Protein AF-A0A9K3KX33-F1 (afdb_monomer)

Mean predicted aligned error: 13.93 Å

Solvent-accessible surface area (backbone atoms only — not comparable to full-atom values): 31269 Å² total; per-residue (Å²): 144,81,89,84,82,88,80,86,83,85,86,80,90,82,83,87,84,82,88,81,89,86,85,90,79,86,82,89,81,90,85,90,79,88,84,82,86,78,89,80,89,84,88,87,85,84,89,89,86,87,82,84,89,74,90,75,80,88,80,83,85,80,84,89,76,90,80,84,94,74,97,72,94,72,83,84,75,78,76,71,75,82,78,74,77,57,82,72,41,37,15,47,62,50,50,60,52,28,39,65,70,48,98,43,61,66,53,24,54,49,44,45,48,39,47,39,49,50,33,19,55,59,28,73,81,36,89,88,47,92,58,36,45,36,41,35,35,63,25,70,88,66,57,65,16,7,42,31,39,39,26,36,29,70,69,72,76,58,58,64,55,66,56,32,79,72,47,46,86,38,70,80,45,67,54,54,75,63,44,62,32,42,50,64,59,28,22,42,48,47,39,13,59,38,28,43,34,41,35,37,37,81,76,44,32,47,33,44,32,44,47,40,60,88,58,34,33,76,45,28,70,51,55,58,47,51,75,48,70,63,95,60,67,57,71,60,52,51,48,41,38,25,70,66,76,34,37,85,57,52,23,50,52,26,14,60,64,29,79,72,34,44,66,54,15,49,53,38,52,49,53,57,53,46,40,50,57,70,39,97,38,40,89,46,47,17,35,44,35,42,38,33,43,40,53,55,94,62,66,81,71,67,83,74,73,84,82,84,69,94,66,99,66,92,69,84,76,75,73,79,52,35,40,57,52,34,49,52,52,49,51,52,46,56,70,38,45,30,76,42,31,57,52,43,76,71,45,48,42,25,46,70,88,40,75,62,65,47,57,46,61,77,75,45,41,43,83,71,44,75,51,74,45,73,41,68,84,85,60,59,69,69,70,66,51,69,67,50,63,76,68,66,48,68,85,69,59,94,63,66,83,43,57,36,38,38,39,38,24,32,29,65,76,38,60,70,89,53,99,64,75,66,54,69,68,68,66,49,56,47,51,69,73,70,49,82,65,62,97,74,68,63,71,28,42,34,34,41,37,36,22,34,20,57,50,21,36,56,48,47,76,40,78,53,53,39,74,81,72,72,41,79,88,85,58,82,84,82,38,58,14,32,36,36,38,39,39,24,45,72,28,78,67,80,75,41,97,83,50,70,59,69,67,69,70,81,40,49,80,80,79,64,94,76,78,87,129

Organism: NCBI:txid303405

Structure (mmCIF, N/CA/C/O backbone):
data_AF-A0A9K3KX33-F1
#
_entry.id   AF-A0A9K3KX33-F1
#
loop_
_atom_site.group_PDB
_atom_site.id
_atom_site.type_symbol
_atom_site.label_atom_id
_atom_site.label_alt_id
_atom_site.label_comp_id
_atom_site.label_asym_id
_atom_site.label_entity_id
_atom_site.label_seq_id
_atom_site.pdbx_PDB_ins_code
_atom_site.Cartn_x
_atom_site.Cartn_y
_atom_site.Cartn_z
_atom_site.occupancy
_atom_site.B_iso_or_equiv
_atom_site.auth_seq_id
_atom_site.auth_comp_id
_atom_site.auth_asym_id
_atom_site.auth_atom_id
_atom_site.pdbx_PDB_model_num
ATOM 1 N N . MET A 1 1 ? 22.206 -37.497 -26.495 1.00 44.38 1 MET A N 1
ATOM 2 C CA . MET A 1 1 ? 23.354 -38.283 -25.994 1.00 44.38 1 MET A CA 1
ATOM 3 C C . MET A 1 1 ? 24.640 -37.522 -26.288 1.00 44.38 1 MET A C 1
ATOM 5 O O . MET A 1 1 ? 25.120 -37.584 -27.406 1.00 44.38 1 MET A O 1
ATOM 9 N N . SER A 1 2 ? 25.177 -36.814 -25.298 1.00 30.38 2 SER A N 1
ATOM 10 C CA . SER A 1 2 ? 26.601 -36.464 -25.185 1.00 30.38 2 SER A CA 1
ATOM 11 C C . SER A 1 2 ? 26.818 -35.962 -23.759 1.00 30.38 2 SER A C 1
ATOM 13 O O . SER A 1 2 ? 26.276 -34.933 -23.363 1.00 30.38 2 SER A O 1
ATOM 15 N N . ARG A 1 3 ? 27.511 -36.779 -22.964 1.00 29.86 3 ARG A N 1
ATOM 16 C CA . ARG A 1 3 ? 27.862 -36.528 -21.564 1.00 29.86 3 ARG A CA 1
ATOM 17 C C . ARG A 1 3 ? 28.870 -35.382 -21.497 1.00 29.86 3 ARG A C 1
ATOM 19 O O . ARG A 1 3 ? 29.896 -35.462 -22.164 1.00 29.86 3 ARG A O 1
ATOM 26 N N . VAL A 1 4 ? 28.606 -34.385 -20.658 1.00 32.53 4 VAL A N 1
ATOM 27 C CA . VAL A 1 4 ? 29.629 -33.453 -20.171 1.00 32.53 4 VAL A CA 1
ATOM 28 C C . VAL A 1 4 ? 29.929 -33.838 -18.727 1.00 32.53 4 VAL A C 1
ATOM 30 O O . VAL A 1 4 ? 29.030 -34.024 -17.911 1.00 32.53 4 VAL A O 1
ATOM 33 N N . THR A 1 5 ? 31.207 -34.084 -18.487 1.00 35.94 5 THR A N 1
ATOM 34 C CA . THR A 1 5 ? 31.820 -34.583 -17.260 1.00 35.94 5 THR A CA 1
ATOM 35 C C . THR A 1 5 ? 32.016 -33.466 -16.240 1.00 35.94 5 THR A C 1
ATOM 37 O O . THR A 1 5 ? 32.495 -32.390 -16.587 1.00 35.94 5 THR A O 1
ATOM 40 N N . ASN A 1 6 ? 31.682 -33.764 -14.983 1.00 31.33 6 ASN A N 1
ATOM 41 C CA . ASN A 1 6 ? 31.947 -32.928 -13.815 1.00 31.33 6 ASN A CA 1
ATOM 42 C C . ASN A 1 6 ? 33.456 -32.755 -13.580 1.00 31.33 6 ASN A C 1
ATOM 44 O O . ASN A 1 6 ? 34.211 -33.725 -13.647 1.00 31.33 6 ASN A O 1
ATOM 48 N N . ILE A 1 7 ? 33.856 -31.526 -13.255 1.00 35.81 7 ILE A N 1
ATOM 49 C CA . ILE A 1 7 ? 35.180 -31.151 -12.743 1.00 35.81 7 ILE A CA 1
ATOM 50 C C . ILE A 1 7 ? 35.073 -31.099 -11.207 1.00 35.81 7 ILE A C 1
ATOM 52 O O . ILE A 1 7 ? 34.132 -30.470 -10.716 1.00 35.81 7 ILE A O 1
ATOM 56 N N . PRO A 1 8 ? 35.972 -31.737 -10.435 1.00 35.91 8 PRO A N 1
ATOM 57 C CA . PRO A 1 8 ? 36.019 -31.570 -8.988 1.00 35.91 8 PRO A CA 1
ATOM 58 C C . PRO A 1 8 ? 36.790 -30.291 -8.625 1.00 35.91 8 PRO A C 1
ATOM 60 O O . PRO A 1 8 ? 37.828 -29.996 -9.214 1.00 35.91 8 PRO A O 1
ATOM 63 N N . ILE A 1 9 ? 36.257 -29.531 -7.668 1.00 38.62 9 ILE A N 1
ATOM 64 C CA . ILE A 1 9 ? 36.931 -28.392 -7.036 1.00 38.62 9 ILE A CA 1
ATOM 65 C C . ILE A 1 9 ? 37.623 -28.930 -5.784 1.00 38.62 9 ILE A C 1
ATOM 67 O O . ILE A 1 9 ? 36.945 -29.399 -4.868 1.00 38.62 9 ILE A O 1
ATOM 71 N N . ASP A 1 10 ? 38.952 -28.870 -5.778 1.00 31.67 10 ASP A N 1
ATOM 72 C CA . ASP A 1 10 ? 39.778 -29.114 -4.600 1.00 31.67 10 ASP A CA 1
ATOM 73 C C . ASP A 1 10 ? 39.713 -27.906 -3.657 1.00 31.67 10 ASP A C 1
ATOM 75 O O . ASP A 1 10 ? 39.795 -26.747 -4.072 1.00 31.67 10 ASP A O 1
ATOM 79 N N . VAL A 1 11 ? 39.525 -28.212 -2.376 1.00 35.28 11 VAL A N 1
ATOM 80 C CA . VAL A 1 11 ? 39.551 -27.283 -1.248 1.00 35.28 11 VAL A CA 1
ATOM 81 C C . VAL A 1 11 ? 40.952 -27.364 -0.654 1.00 35.28 11 VAL A C 1
ATOM 83 O O . VAL A 1 11 ? 41.318 -28.409 -0.121 1.00 35.28 11 VAL A O 1
ATOM 86 N N . GLU A 1 12 ? 41.721 -26.280 -0.735 1.00 33.81 12 GLU A N 1
ATOM 87 C CA . GLU A 1 12 ? 42.942 -26.117 0.057 1.00 33.81 12 GLU A CA 1
ATOM 88 C C . GLU A 1 12 ? 42.784 -24.951 1.036 1.00 33.81 12 GLU A C 1
ATOM 90 O O . GLU A 1 12 ? 42.523 -23.805 0.660 1.00 33.81 12 GLU A O 1
ATOM 95 N N . ASP A 1 13 ? 42.929 -25.314 2.309 1.00 34.72 13 ASP A N 1
ATOM 96 C CA . ASP A 1 13 ? 43.181 -24.462 3.460 1.00 34.72 13 ASP A CA 1
ATOM 97 C C . ASP A 1 13 ? 44.496 -23.692 3.284 1.00 34.72 13 ASP A C 1
ATOM 99 O O . ASP A 1 13 ? 45.531 -24.291 2.989 1.00 34.72 13 ASP A O 1
ATOM 103 N N . THR A 1 14 ? 44.499 -22.390 3.578 1.00 37.56 14 THR A N 1
ATOM 104 C CA . THR A 1 14 ? 45.741 -21.702 3.959 1.00 37.56 14 THR A CA 1
ATOM 105 C C . THR A 1 14 ? 45.521 -20.718 5.098 1.00 37.56 14 THR A C 1
ATOM 107 O O . THR A 1 14 ? 44.610 -19.890 5.088 1.00 37.56 14 THR A O 1
ATOM 110 N N . ASP A 1 15 ? 46.418 -20.877 6.062 1.00 31.75 15 ASP A N 1
ATOM 111 C CA . ASP A 1 15 ? 46.536 -20.278 7.378 1.00 31.75 15 ASP A CA 1
ATOM 112 C C . ASP A 1 15 ? 46.651 -18.749 7.439 1.00 31.75 15 ASP A C 1
ATOM 114 O O . ASP A 1 15 ? 47.229 -18.076 6.583 1.00 31.75 15 ASP A O 1
ATOM 118 N N . MET A 1 16 ? 46.194 -18.227 8.580 1.00 36.41 16 MET A N 1
ATOM 119 C CA . MET A 1 16 ? 46.574 -16.920 9.116 1.00 36.41 16 MET A CA 1
ATOM 120 C C . MET A 1 16 ? 48.038 -16.889 9.579 1.00 36.41 16 MET A C 1
ATOM 122 O O . MET A 1 16 ? 48.537 -17.881 10.113 1.00 36.41 16 MET A O 1
ATOM 126 N N . PRO A 1 17 ? 48.629 -15.685 9.656 1.00 45.03 17 PRO A N 1
ATOM 127 C CA . PRO A 1 17 ? 49.500 -15.369 10.777 1.00 45.03 17 PRO A CA 1
ATOM 128 C C . PRO A 1 17 ? 49.017 -14.150 11.576 1.00 45.03 17 PRO A C 1
ATOM 130 O O . PRO A 1 17 ? 48.541 -13.146 11.047 1.00 45.03 17 PRO A O 1
ATOM 133 N N . LYS A 1 18 ? 49.166 -14.288 12.896 1.00 34.44 18 LYS A N 1
ATOM 134 C CA . LYS A 1 18 ? 49.077 -13.244 13.923 1.00 34.44 18 LYS A CA 1
ATOM 135 C C . LYS A 1 18 ? 50.403 -12.473 14.034 1.00 34.44 18 LYS A C 1
ATOM 137 O O . LYS A 1 18 ? 51.423 -12.957 13.551 1.00 34.44 18 LYS A O 1
ATOM 142 N N . ASN A 1 19 ? 50.339 -11.404 14.843 1.00 31.91 19 ASN A N 1
ATOM 143 C CA . ASN A 1 19 ? 51.419 -10.661 15.519 1.00 31.91 19 ASN A CA 1
ATOM 144 C C . ASN A 1 19 ? 52.117 -9.576 14.664 1.00 31.91 19 ASN A C 1
ATOM 146 O O . ASN A 1 19 ? 52.332 -9.772 13.481 1.00 31.91 19 ASN A O 1
ATOM 150 N N . ASP A 1 20 ? 52.477 -8.382 15.150 1.00 30.66 20 ASP A N 1
ATOM 151 C CA . ASP A 1 20 ? 52.691 -7.893 16.515 1.00 30.66 20 ASP A CA 1
ATOM 152 C C . ASP A 1 20 ? 52.456 -6.371 16.639 1.00 30.66 20 ASP A C 1
ATOM 154 O O . ASP A 1 20 ? 52.636 -5.587 15.709 1.00 30.66 20 ASP A O 1
ATOM 158 N N . THR A 1 21 ? 52.099 -5.994 17.863 1.00 33.09 21 THR A N 1
ATOM 159 C CA . THR A 1 21 ? 52.231 -4.701 18.550 1.00 33.09 21 THR A CA 1
ATOM 160 C C . THR A 1 21 ? 53.565 -3.977 18.313 1.00 33.09 21 THR A C 1
ATOM 162 O O . THR A 1 21 ? 54.605 -4.624 18.338 1.00 33.09 21 THR A O 1
ATOM 165 N N . LEU A 1 22 ? 53.554 -2.635 18.275 1.00 33.03 22 LEU A N 1
ATOM 166 C CA . LEU A 1 22 ? 54.404 -1.770 19.117 1.00 33.03 22 LEU A CA 1
ATOM 167 C C . LEU A 1 22 ? 53.996 -0.289 19.007 1.00 33.03 22 LEU A C 1
ATOM 169 O O . LEU A 1 22 ? 53.419 0.156 18.020 1.00 33.03 22 LEU A O 1
ATOM 173 N N . ALA A 1 23 ? 54.250 0.422 20.098 1.00 34.16 23 ALA A N 1
ATOM 174 C CA . ALA A 1 23 ? 53.710 1.717 20.466 1.00 34.16 23 ALA A CA 1
ATOM 175 C C . ALA A 1 23 ? 54.618 2.907 20.098 1.00 34.16 23 ALA A C 1
ATOM 177 O O . ALA A 1 23 ? 55.792 2.726 19.780 1.00 34.16 23 ALA A O 1
ATOM 178 N N . ASN A 1 24 ? 54.043 4.091 20.339 1.00 31.72 24 ASN A N 1
ATOM 179 C CA . ASN A 1 24 ? 54.649 5.321 20.861 1.00 31.72 24 ASN A CA 1
ATOM 180 C C . ASN A 1 24 ? 54.984 6.499 19.923 1.00 31.72 24 ASN A C 1
ATOM 182 O O . ASN A 1 24 ? 55.584 6.362 18.863 1.00 31.72 24 ASN A O 1
ATOM 186 N N . ASP A 1 25 ? 54.634 7.657 20.497 1.00 31.53 25 ASP A N 1
ATOM 187 C CA . ASP A 1 25 ? 55.200 9.004 20.380 1.00 31.53 25 ASP A CA 1
ATOM 188 C C . ASP A 1 25 ? 54.603 9.997 19.360 1.00 31.53 25 ASP A C 1
ATOM 190 O O . ASP A 1 25 ? 55.061 10.175 18.235 1.00 31.53 25 ASP A O 1
ATOM 194 N N . ASP A 1 26 ? 53.609 10.741 19.867 1.00 33.94 26 ASP A N 1
ATOM 195 C CA . ASP A 1 26 ? 53.492 12.208 19.741 1.00 33.94 26 ASP A CA 1
ATOM 196 C C . ASP A 1 26 ? 54.791 12.890 20.251 1.00 33.94 26 ASP A C 1
ATOM 198 O O . ASP A 1 26 ? 55.423 12.315 21.145 1.00 33.94 26 ASP A O 1
ATOM 202 N N . PRO A 1 27 ? 55.190 14.120 19.824 1.00 45.44 27 PRO A N 1
ATOM 203 C CA . PRO A 1 27 ? 54.304 15.291 19.914 1.00 45.44 27 PRO A CA 1
ATOM 204 C C . PRO A 1 27 ? 54.510 16.462 18.910 1.00 45.44 27 PRO A C 1
ATOM 206 O O . PRO A 1 27 ? 55.593 16.718 18.392 1.00 45.44 27 PRO A O 1
ATOM 209 N N . THR A 1 28 ? 53.469 17.309 18.836 1.00 29.58 28 THR A N 1
ATOM 210 C CA . THR A 1 28 ? 53.463 18.785 18.624 1.00 29.58 28 THR A CA 1
ATOM 211 C C . THR A 1 28 ? 54.011 19.386 17.316 1.00 29.58 28 THR A C 1
ATOM 213 O O . THR A 1 28 ? 55.165 19.185 16.963 1.00 29.58 28 THR A O 1
ATOM 216 N N . THR A 1 29 ? 53.243 20.291 16.676 1.00 30.22 29 THR A N 1
ATOM 217 C CA . THR A 1 29 ? 53.483 21.765 16.641 1.00 30.22 29 THR A CA 1
ATOM 218 C C . THR A 1 29 ? 52.533 22.487 15.650 1.00 30.22 29 THR A C 1
ATOM 220 O O . THR A 1 29 ? 52.545 22.225 14.455 1.00 30.22 29 THR A O 1
ATOM 223 N N . ILE A 1 30 ? 51.715 23.401 16.191 1.00 30.75 30 ILE A N 1
ATOM 224 C CA . ILE A 1 30 ? 51.319 24.756 15.730 1.00 30.75 30 ILE A CA 1
ATOM 225 C C . ILE A 1 30 ? 51.400 25.082 14.217 1.00 30.75 30 ILE A C 1
ATOM 227 O O . ILE A 1 30 ? 52.495 25.190 13.674 1.00 30.75 30 ILE A O 1
ATOM 231 N N . ASN A 1 31 ? 50.270 25.483 13.605 1.00 29.72 31 ASN A N 1
ATOM 232 C CA . ASN A 1 31 ? 50.212 26.778 12.901 1.00 29.72 31 ASN A CA 1
ATOM 233 C C . ASN A 1 31 ? 48.798 27.321 12.632 1.00 29.72 31 ASN A C 1
ATOM 235 O O . ASN A 1 31 ? 47.918 26.641 12.112 1.00 29.72 31 ASN A O 1
ATOM 239 N N . ASN A 1 32 ? 48.648 28.601 12.983 1.00 29.05 32 ASN A N 1
ATOM 240 C CA . ASN A 1 32 ? 47.525 29.490 12.707 1.00 29.05 32 ASN A CA 1
ATOM 241 C C . ASN A 1 32 ? 47.488 29.891 11.225 1.00 29.05 32 ASN A C 1
ATOM 243 O O . ASN A 1 32 ? 48.529 30.176 10.634 1.00 29.05 32 ASN A O 1
ATOM 247 N N . GLY A 1 33 ? 46.287 30.031 10.662 1.00 28.62 33 GLY A N 1
ATOM 248 C CA . GLY A 1 33 ? 46.076 30.581 9.324 1.00 28.62 33 GLY A CA 1
ATOM 249 C C . GLY A 1 33 ? 44.702 31.235 9.200 1.00 28.62 33 GLY A C 1
ATOM 250 O O . GLY A 1 33 ? 43.689 30.552 9.124 1.00 28.62 33 GLY A O 1
ATOM 251 N N . ASN A 1 34 ? 44.701 32.567 9.216 1.00 28.91 34 ASN A N 1
ATOM 252 C CA . ASN A 1 34 ? 43.559 33.479 9.139 1.00 28.91 34 ASN A CA 1
ATOM 253 C C . ASN A 1 34 ? 42.586 33.191 7.976 1.00 28.91 34 ASN A C 1
ATOM 255 O O . ASN A 1 34 ? 43.005 33.119 6.822 1.00 28.91 34 ASN A O 1
ATOM 259 N N . ALA A 1 35 ? 41.280 33.173 8.266 1.00 30.48 35 ALA A N 1
ATOM 260 C CA . ALA A 1 35 ? 40.221 33.267 7.263 1.00 30.48 35 ALA A CA 1
ATOM 261 C C . ALA A 1 35 ? 39.817 34.739 7.066 1.00 30.48 35 ALA A C 1
ATOM 263 O O . ALA A 1 35 ? 39.323 35.399 7.981 1.00 30.48 35 ALA A O 1
ATOM 264 N N . LEU A 1 36 ? 40.064 35.248 5.858 1.00 26.89 36 LEU A N 1
ATOM 265 C CA . LEU A 1 36 ? 39.674 36.579 5.408 1.00 26.89 36 LEU A CA 1
ATOM 266 C C . LEU A 1 36 ? 38.175 36.594 5.075 1.00 26.89 36 LEU A C 1
ATOM 268 O O . LEU A 1 36 ? 37.699 35.826 4.242 1.00 26.89 36 LEU A O 1
ATOM 272 N N . VAL A 1 37 ? 37.448 37.509 5.710 1.00 29.34 37 VAL A N 1
ATOM 273 C CA . VAL A 1 37 ? 36.074 37.890 5.372 1.00 29.34 37 VAL A CA 1
ATOM 274 C C . VAL A 1 37 ? 36.098 38.686 4.068 1.00 29.34 37 VAL A C 1
ATOM 276 O O . VAL A 1 37 ? 36.860 39.640 3.931 1.00 29.34 37 VAL A O 1
ATOM 279 N N . SER A 1 38 ? 35.255 38.330 3.103 1.00 28.19 38 SER A N 1
ATOM 280 C CA . SER A 1 38 ? 34.979 39.175 1.938 1.00 28.19 38 SER A CA 1
ATOM 281 C C . SER A 1 38 ? 33.484 39.160 1.651 1.00 28.19 38 SER A C 1
ATOM 283 O O . SER A 1 38 ? 32.926 38.185 1.159 1.00 28.19 38 SER A O 1
ATOM 285 N N . GLN A 1 39 ? 32.844 40.264 2.032 1.00 26.55 39 GLN A N 1
ATOM 286 C CA . GLN A 1 39 ? 31.496 40.642 1.634 1.00 26.55 39 GLN A CA 1
ATOM 287 C C . GLN A 1 39 ? 31.510 41.022 0.151 1.00 26.55 39 GLN A C 1
ATOM 289 O O . GLN A 1 39 ? 32.409 41.733 -0.300 1.00 26.55 39 GLN A O 1
ATOM 294 N N . THR A 1 40 ? 30.497 40.615 -0.610 1.00 27.77 40 THR A N 1
ATOM 295 C CA . THR A 1 40 ? 30.244 41.208 -1.928 1.00 27.77 40 THR A CA 1
ATOM 296 C C . THR A 1 40 ? 28.753 41.458 -2.091 1.00 27.77 40 THR A C 1
ATOM 298 O O . THR A 1 40 ? 27.923 40.571 -1.913 1.00 27.77 40 THR A O 1
ATOM 301 N N . GLN A 1 41 ? 28.442 42.727 -2.345 1.00 25.89 41 GLN A N 1
ATOM 302 C CA . GLN A 1 41 ? 27.112 43.292 -2.522 1.00 25.89 41 GLN A CA 1
ATOM 303 C C . GLN A 1 41 ? 26.542 42.922 -3.900 1.00 25.89 41 GLN A C 1
ATOM 305 O O . GLN A 1 41 ? 27.252 42.957 -4.903 1.00 25.89 41 GLN A O 1
ATOM 310 N N . LEU A 1 42 ? 25.243 42.623 -3.942 1.00 27.52 42 LEU A N 1
ATOM 311 C CA . LEU A 1 42 ? 24.440 42.465 -5.159 1.00 27.52 42 LEU A CA 1
ATOM 312 C C . LEU A 1 42 ? 23.757 43.795 -5.527 1.00 27.52 42 LEU A C 1
ATOM 314 O O . LEU A 1 42 ? 23.195 44.438 -4.634 1.00 27.52 42 LEU A O 1
ATOM 318 N N . PRO A 1 43 ? 23.712 44.193 -6.813 1.00 30.30 43 PRO A N 1
ATOM 319 C CA . PRO A 1 43 ? 22.866 45.289 -7.264 1.00 30.30 43 PRO A CA 1
ATOM 320 C C . PRO A 1 43 ? 21.461 44.809 -7.673 1.00 30.30 43 PRO A C 1
ATOM 322 O O . PRO A 1 43 ? 21.289 43.774 -8.315 1.00 30.30 43 PRO A O 1
ATOM 325 N N . LYS A 1 44 ? 20.455 45.614 -7.308 1.00 29.36 44 LYS A N 1
ATOM 326 C CA . LYS A 1 44 ? 19.051 45.541 -7.748 1.00 29.36 44 LYS A CA 1
ATOM 327 C C . LYS A 1 44 ? 18.869 46.258 -9.089 1.00 29.36 44 LYS A C 1
ATOM 329 O O . LYS A 1 44 ? 19.346 47.384 -9.205 1.00 29.36 44 LYS A O 1
ATOM 334 N N . VAL A 1 45 ? 18.078 45.694 -10.010 1.00 27.88 45 VAL A N 1
ATOM 335 C CA . VAL A 1 45 ? 17.357 46.434 -11.071 1.00 27.88 45 VAL A CA 1
ATOM 336 C C . VAL A 1 45 ? 15.983 45.786 -11.327 1.00 27.88 45 VAL A C 1
ATOM 338 O O . VAL A 1 45 ? 15.825 44.577 -11.186 1.00 27.88 45 VAL A O 1
ATOM 341 N N . HIS A 1 46 ? 15.019 46.659 -11.629 1.00 28.84 46 HIS A N 1
ATOM 342 C CA . HIS A 1 46 ? 13.555 46.553 -11.659 1.00 28.84 46 HIS A CA 1
ATOM 343 C C . HIS A 1 46 ? 12.906 45.851 -12.876 1.00 28.84 46 HIS A C 1
ATOM 345 O O . HIS A 1 46 ? 13.396 45.959 -13.996 1.00 28.84 46 HIS A O 1
ATOM 351 N N . ASP A 1 47 ? 11.747 45.242 -12.579 1.00 28.88 47 ASP A N 1
ATOM 352 C CA . ASP A 1 47 ? 10.418 45.208 -13.236 1.00 28.88 47 ASP A CA 1
ATOM 353 C C . ASP A 1 47 ? 10.238 45.058 -14.760 1.00 28.88 47 ASP A C 1
ATOM 355 O O . ASP A 1 47 ? 10.581 45.946 -15.537 1.00 28.88 47 ASP A O 1
ATOM 359 N N . ASN A 1 48 ? 9.495 44.014 -15.165 1.00 27.30 48 ASN A N 1
ATOM 360 C CA . ASN A 1 48 ? 8.101 44.110 -15.657 1.00 27.30 48 ASN A CA 1
ATOM 361 C C . ASN A 1 48 ? 7.637 42.776 -16.279 1.00 27.30 48 ASN A C 1
ATOM 363 O O . ASN A 1 48 ? 8.215 42.340 -17.265 1.00 27.30 48 ASN A O 1
ATOM 367 N N . ASP A 1 49 ? 6.594 42.151 -15.715 1.00 27.48 49 ASP A N 1
ATOM 368 C CA . ASP A 1 49 ? 5.419 41.655 -16.461 1.00 27.48 49 ASP A CA 1
ATOM 369 C C . ASP A 1 49 ? 4.392 40.993 -15.517 1.00 27.48 49 ASP A C 1
ATOM 371 O O . ASP A 1 49 ? 4.723 40.241 -14.601 1.00 27.48 49 ASP A O 1
ATOM 375 N N . SER A 1 50 ? 3.118 41.337 -15.723 1.00 30.91 50 SER A N 1
ATOM 376 C CA . SER A 1 50 ? 1.946 40.938 -14.922 1.00 30.91 50 SER A CA 1
ATOM 377 C C . SER A 1 50 ? 1.310 39.608 -15.393 1.00 30.91 50 SER A C 1
ATOM 379 O O . SER A 1 50 ? 1.617 39.136 -16.485 1.00 30.91 50 SER A O 1
ATOM 381 N N . PRO A 1 51 ? 0.431 38.966 -14.586 1.00 36.09 51 PRO A N 1
ATOM 382 C CA . PRO A 1 51 ? 0.512 37.523 -14.344 1.00 36.09 51 PRO A CA 1
ATOM 383 C C . PRO A 1 51 ? -0.594 36.667 -14.988 1.00 36.09 51 PRO A C 1
ATOM 385 O O . PRO A 1 51 ? -1.729 37.100 -15.190 1.00 36.09 51 PRO A O 1
ATOM 388 N N . ILE A 1 52 ? -0.289 35.377 -15.167 1.00 28.75 52 ILE A N 1
ATOM 389 C CA . ILE A 1 52 ? -1.280 34.304 -15.326 1.00 28.75 52 ILE A CA 1
ATOM 390 C C . ILE A 1 52 ? -1.729 33.857 -13.925 1.00 28.75 52 ILE A C 1
ATOM 392 O O . ILE A 1 52 ? -0.914 33.453 -13.098 1.00 28.75 52 ILE A O 1
ATOM 396 N N . ARG A 1 53 ? -3.037 33.946 -13.653 1.00 25.47 53 ARG A N 1
ATOM 397 C CA . ARG A 1 53 ? -3.678 33.564 -12.383 1.00 25.47 53 ARG A CA 1
ATOM 398 C C . ARG A 1 53 ? -3.461 32.077 -12.063 1.00 25.47 53 ARG A C 1
ATOM 400 O O . ARG A 1 53 ? -4.070 31.220 -12.697 1.00 25.47 53 ARG A O 1
ATOM 407 N N . GLN A 1 54 ? -2.683 31.788 -11.022 1.00 27.36 54 GLN A N 1
ATOM 408 C CA . GLN A 1 54 ? -2.804 30.557 -10.238 1.00 27.36 54 GLN A CA 1
ATOM 409 C C . GLN A 1 54 ? -3.686 30.842 -9.017 1.00 27.36 54 GLN A C 1
ATOM 411 O O . GLN A 1 54 ? -3.487 31.830 -8.315 1.00 27.36 54 GLN A O 1
ATOM 416 N N . LEU A 1 55 ? -4.692 29.995 -8.797 1.00 26.42 55 LEU A N 1
ATOM 417 C CA . LEU A 1 55 ? -5.539 30.021 -7.608 1.00 26.42 55 LEU A CA 1
ATOM 418 C C . LEU A 1 55 ? -4.755 29.425 -6.433 1.00 26.42 55 LEU A C 1
ATOM 420 O O . LEU A 1 55 ? -4.543 28.216 -6.377 1.00 26.42 55 LEU A O 1
ATOM 424 N N . THR A 1 56 ? -4.321 30.272 -5.505 1.00 27.53 56 THR A N 1
ATOM 425 C CA . THR A 1 56 ? -3.871 29.874 -4.166 1.00 27.53 56 THR A CA 1
ATOM 426 C C . THR A 1 56 ? -5.078 29.681 -3.233 1.00 27.53 56 THR A C 1
ATOM 428 O O . THR A 1 56 ? -6.047 30.438 -3.336 1.00 27.53 56 THR A O 1
ATOM 431 N N . PRO A 1 57 ? -5.054 28.707 -2.302 1.00 29.97 57 PRO A N 1
ATOM 432 C CA . PRO A 1 57 ? -6.046 28.612 -1.231 1.00 29.97 57 PRO A CA 1
ATOM 433 C C . PRO A 1 57 ? -5.855 29.745 -0.202 1.00 29.97 57 PRO A C 1
ATOM 435 O O . PRO A 1 57 ? -4.742 30.262 -0.072 1.00 29.97 57 PRO A O 1
ATOM 438 N N . PRO A 1 58 ? -6.904 30.133 0.547 1.00 29.09 58 PRO A N 1
ATOM 439 C CA . PRO A 1 58 ? -6.832 31.237 1.501 1.00 29.09 58 PRO A CA 1
ATOM 440 C C . PRO A 1 58 ? -5.884 30.916 2.666 1.00 29.09 58 PRO A C 1
ATOM 442 O O . PRO A 1 58 ? -6.003 29.882 3.322 1.00 29.09 58 PRO A O 1
ATOM 445 N N . GLY A 1 59 ? -4.937 31.826 2.909 1.00 26.11 59 GLY A N 1
ATOM 446 C CA . GLY A 1 59 ? -3.994 31.766 4.021 1.00 26.11 59 GLY A CA 1
ATOM 447 C C . GLY A 1 59 ? -4.650 32.149 5.347 1.00 26.11 59 GLY A C 1
ATOM 448 O O . GLY A 1 59 ? -5.328 33.170 5.449 1.00 26.11 59 GLY A O 1
ATOM 449 N N . ILE A 1 60 ? -4.417 31.330 6.369 1.00 28.23 60 ILE A N 1
ATOM 450 C CA . ILE A 1 60 ? -4.733 31.629 7.766 1.00 28.23 60 ILE A CA 1
ATOM 451 C C . ILE A 1 60 ? -3.608 32.520 8.309 1.00 28.23 60 ILE A C 1
ATOM 453 O O . ILE A 1 60 ? -2.445 32.117 8.330 1.00 28.23 60 ILE A O 1
ATOM 457 N N . HIS A 1 61 ? -3.947 33.741 8.725 1.00 23.72 61 HIS A N 1
ATOM 458 C CA . HIS A 1 61 ? -3.034 34.642 9.426 1.00 23.72 61 HIS A CA 1
ATOM 459 C C . HIS A 1 61 ? -2.870 34.188 10.882 1.00 23.72 61 HIS A C 1
ATOM 461 O O . HIS A 1 61 ? -3.847 34.140 11.625 1.00 23.72 61 HIS A O 1
ATOM 467 N N . VAL A 1 62 ? -1.635 33.909 11.300 1.00 27.03 62 VAL A N 1
ATOM 468 C CA . VAL A 1 62 ? -1.280 33.714 12.712 1.00 27.03 62 VAL A CA 1
ATOM 469 C C . VAL A 1 62 ? -0.561 34.973 13.187 1.00 27.03 62 VAL A C 1
ATOM 471 O O . VAL A 1 62 ? 0.509 35.307 12.682 1.00 27.03 62 VAL A O 1
ATOM 474 N N . ASN A 1 63 ? -1.166 35.690 14.135 1.00 24.19 63 ASN A N 1
ATOM 475 C CA . ASN A 1 63 ? -0.508 36.779 14.850 1.00 24.19 63 ASN A CA 1
ATOM 476 C C . ASN A 1 63 ? 0.425 36.183 15.910 1.00 24.19 63 ASN A C 1
ATOM 478 O O . ASN A 1 63 ? -0.010 35.389 16.741 1.00 24.19 63 ASN A O 1
ATOM 482 N N . ALA A 1 64 ? 1.696 36.580 15.882 1.00 24.23 64 ALA A N 1
ATOM 483 C CA . ALA A 1 64 ? 2.645 36.294 16.948 1.00 24.23 64 ALA A CA 1
ATOM 484 C C . ALA A 1 64 ? 2.364 37.213 18.147 1.00 24.23 64 ALA A C 1
ATOM 486 O O . ALA A 1 64 ? 2.268 38.431 17.987 1.00 24.23 64 ALA A O 1
ATOM 487 N N . VAL A 1 65 ? 2.243 36.624 19.336 1.00 27.56 65 VAL A N 1
ATOM 488 C CA . VAL A 1 65 ? 2.266 37.331 20.621 1.00 27.56 65 VAL A CA 1
ATOM 489 C C . VAL A 1 65 ? 3.382 36.706 21.456 1.00 27.56 65 VAL A C 1
ATOM 491 O O . VAL A 1 65 ? 3.368 35.502 21.703 1.00 27.56 65 VAL A O 1
ATOM 494 N N . ASP A 1 66 ? 4.352 37.539 21.834 1.00 26.47 66 ASP A N 1
ATOM 495 C CA . ASP A 1 66 ? 5.401 37.260 22.819 1.00 26.47 66 ASP A CA 1
ATOM 496 C C . ASP A 1 66 ? 4.807 37.097 24.227 1.00 26.47 66 ASP A C 1
ATOM 498 O O . ASP A 1 66 ? 3.897 37.839 24.606 1.00 26.47 66 ASP A O 1
ATOM 502 N N . GLY A 1 67 ? 5.379 36.202 25.041 1.00 27.84 67 GLY A N 1
ATOM 503 C CA . GLY A 1 67 ? 5.114 36.189 26.482 1.00 27.84 67 GLY A CA 1
ATOM 504 C C . GLY A 1 67 ? 5.566 34.939 27.240 1.00 27.84 67 GLY A C 1
ATOM 505 O O . GLY A 1 67 ? 4.845 33.952 27.281 1.00 27.84 67 GLY A O 1
ATOM 506 N N . ASP A 1 68 ? 6.742 35.051 27.859 1.00 27.70 68 ASP A N 1
ATOM 507 C CA . ASP A 1 68 ? 7.217 34.470 29.127 1.00 27.70 68 ASP A CA 1
ATOM 508 C C . ASP A 1 68 ? 6.786 33.063 29.593 1.00 27.70 68 ASP A C 1
ATOM 510 O O . ASP A 1 68 ? 5.652 32.778 29.975 1.00 27.70 68 ASP A O 1
ATOM 514 N N . THR A 1 69 ? 7.812 32.226 29.751 1.00 34.16 69 THR A N 1
ATOM 515 C CA . THR A 1 69 ? 7.824 30.936 30.444 1.00 34.16 69 THR A CA 1
ATOM 516 C C . THR A 1 69 ? 7.617 31.070 31.955 1.00 34.16 69 THR A C 1
ATOM 518 O O . THR A 1 69 ? 8.439 31.677 32.647 1.00 34.16 69 THR A O 1
ATOM 521 N N . LYS A 1 70 ? 6.593 30.391 32.487 1.00 29.66 70 LYS A N 1
ATOM 522 C CA . LYS A 1 70 ? 6.575 29.884 33.867 1.00 29.66 70 LYS A CA 1
ATOM 523 C C . LYS A 1 70 ? 6.018 28.466 33.914 1.00 29.66 70 LYS A C 1
ATOM 525 O O . LYS A 1 70 ? 4.985 28.177 33.317 1.00 29.66 70 LYS A O 1
ATOM 530 N N . ASP A 1 71 ? 6.731 27.625 34.655 1.00 34.78 71 ASP A N 1
ATOM 531 C CA . ASP A 1 71 ? 6.430 26.227 34.938 1.00 34.78 71 ASP A CA 1
ATOM 532 C C . ASP A 1 71 ? 5.036 26.045 35.547 1.00 34.78 71 ASP A C 1
ATOM 534 O O . ASP A 1 71 ? 4.734 26.566 36.624 1.00 34.78 71 ASP A O 1
ATOM 538 N N . VAL A 1 72 ? 4.204 25.252 34.872 1.00 27.95 72 VAL A N 1
ATOM 539 C CA . VAL A 1 72 ? 2.962 24.698 35.413 1.00 27.95 72 VAL A CA 1
ATOM 540 C C . VAL A 1 72 ? 2.932 23.214 35.067 1.00 27.95 72 VAL A C 1
ATOM 542 O O . VAL A 1 72 ? 3.057 22.827 33.908 1.00 27.95 72 VAL A O 1
ATOM 545 N N . VAL A 1 73 ? 2.789 22.384 36.098 1.00 31.78 73 VAL A N 1
ATOM 546 C CA . VAL A 1 73 ? 2.511 20.948 35.999 1.00 31.78 73 VAL A CA 1
ATOM 547 C C . VAL A 1 73 ? 1.130 20.792 35.357 1.00 31.78 73 VAL A C 1
ATOM 549 O O . VAL A 1 73 ? 0.129 21.166 35.964 1.00 31.78 73 VAL A O 1
ATOM 552 N N . VAL A 1 74 ? 1.079 20.309 34.113 1.00 29.55 74 VAL A N 1
ATOM 553 C CA . VAL A 1 74 ? -0.168 20.125 33.352 1.00 29.55 74 VAL A CA 1
ATOM 554 C C . VAL A 1 74 ? -0.630 18.675 33.472 1.00 29.55 74 VAL A C 1
ATOM 556 O O . VAL A 1 74 ? 0.015 17.772 32.937 1.00 29.55 74 VAL A O 1
ATOM 559 N N . ASP A 1 75 ? -1.774 18.477 34.128 1.00 28.03 75 ASP A N 1
ATOM 560 C CA . ASP A 1 75 ? -2.601 17.271 34.029 1.00 28.03 75 ASP A CA 1
ATOM 561 C C . ASP A 1 75 ? -2.833 16.929 32.546 1.00 28.03 75 ASP A C 1
ATOM 563 O O . ASP A 1 75 ? -3.437 17.702 31.799 1.00 28.03 75 ASP A O 1
ATOM 567 N N . HIS A 1 76 ? -2.317 15.785 32.096 1.00 37.12 76 HIS A N 1
ATOM 568 C CA . HIS A 1 76 ? -2.479 15.304 30.724 1.00 37.12 76 HIS A CA 1
ATOM 569 C C . HIS A 1 76 ? -3.881 14.709 30.535 1.00 37.12 76 HIS A C 1
ATOM 571 O O . HIS A 1 76 ? -4.062 13.496 30.518 1.00 37.12 76 HIS A O 1
ATOM 577 N N . GLN A 1 77 ? -4.891 15.566 30.366 1.00 32.50 77 GLN A N 1
ATOM 578 C CA . GLN A 1 77 ? -6.115 15.151 29.685 1.00 32.50 77 GLN A CA 1
ATOM 579 C C . GLN A 1 77 ? -5.834 15.070 28.180 1.00 32.50 77 GLN A C 1
ATOM 581 O O . GLN A 1 77 ? -5.672 16.084 27.500 1.00 32.50 77 GLN A O 1
ATOM 586 N N . GLN A 1 78 ? -5.748 13.831 27.686 1.00 40.22 78 GLN A N 1
ATOM 587 C CA . GLN A 1 78 ? -5.704 13.461 26.273 1.00 40.22 78 GLN A CA 1
ATOM 588 C C . GLN A 1 78 ? -6.776 14.231 25.486 1.00 40.22 78 GLN A C 1
ATOM 590 O O . GLN A 1 78 ? -7.975 14.035 25.683 1.00 40.22 78 GLN A O 1
ATOM 595 N N . GLN A 1 79 ? -6.345 15.076 24.549 1.00 35.81 79 GLN A N 1
ATOM 596 C CA . GLN A 1 79 ? -7.218 15.603 23.506 1.00 35.81 79 GLN A CA 1
ATOM 597 C C . GLN A 1 79 ? -7.547 14.468 22.528 1.00 35.81 79 GLN A C 1
ATOM 599 O O . GLN A 1 79 ? -6.851 14.265 21.534 1.00 35.81 79 GLN A O 1
ATOM 604 N N . ALA A 1 80 ? -8.642 13.749 22.776 1.00 39.97 80 ALA A N 1
ATOM 605 C CA . ALA A 1 80 ? -9.467 13.311 21.661 1.00 39.97 80 ALA A CA 1
ATOM 606 C C . ALA A 1 80 ? -9.931 14.603 20.987 1.00 39.97 80 ALA A C 1
ATOM 608 O O . ALA A 1 80 ? -10.688 15.377 21.568 1.00 39.97 80 ALA A O 1
ATOM 609 N N . SER A 1 81 ? -9.351 14.934 19.836 1.00 40.53 81 SER A N 1
ATOM 610 C CA . SER A 1 81 ? -9.702 16.163 19.144 1.00 40.53 81 SER A CA 1
ATOM 611 C C . SER A 1 81 ? -11.164 16.071 18.713 1.00 40.53 81 SER A C 1
ATOM 613 O O . SER A 1 81 ? -11.467 15.473 17.678 1.00 40.53 81 SER A O 1
ATOM 615 N N . ASP A 1 82 ? -12.049 16.706 19.475 1.00 39.91 82 ASP A N 1
ATOM 616 C CA . ASP A 1 82 ? -13.311 17.241 18.981 1.00 39.91 82 ASP A CA 1
ATOM 617 C C . ASP A 1 82 ? -12.971 18.324 17.944 1.00 39.91 82 ASP A C 1
ATOM 619 O O . ASP A 1 82 ? -13.055 19.527 18.179 1.00 39.91 82 ASP A O 1
ATOM 623 N N . ALA A 1 83 ? -12.517 17.888 16.768 1.00 42.75 83 ALA A N 1
ATOM 624 C CA . ALA A 1 83 ? -12.350 18.714 15.584 1.00 42.75 83 ALA A CA 1
ATOM 625 C C . ALA A 1 83 ? -13.743 18.988 14.992 1.00 42.75 83 ALA A C 1
ATOM 627 O O . ALA A 1 83 ? -14.096 18.500 13.921 1.00 42.75 83 ALA A O 1
ATOM 628 N N . ALA A 1 84 ? -14.557 19.730 15.743 1.00 42.00 84 ALA A N 1
ATOM 629 C CA . ALA A 1 84 ? -15.902 20.152 15.369 1.00 42.00 84 ALA A CA 1
ATOM 630 C C . ALA A 1 84 ? -15.977 21.645 14.999 1.00 42.00 84 ALA A C 1
ATOM 632 O O . ALA A 1 84 ? -17.069 22.181 14.835 1.00 42.00 84 ALA A O 1
ATOM 633 N N . GLU A 1 85 ? -14.845 22.322 14.784 1.00 47.09 85 GLU A N 1
ATOM 634 C CA . GLU A 1 85 ? -14.827 23.510 13.925 1.00 47.09 85 GLU A CA 1
ATOM 635 C C . GLU A 1 85 ? -14.700 23.029 12.479 1.00 47.09 85 GLU A C 1
ATOM 637 O O . GLU A 1 85 ? -13.614 22.750 11.970 1.00 47.09 85 GLU A O 1
ATOM 642 N N . GLY A 1 86 ? -15.864 22.811 11.860 1.00 49.66 86 GLY A N 1
ATOM 643 C CA . GLY A 1 86 ? -15.992 22.209 10.540 1.00 49.66 86 GLY A CA 1
ATOM 644 C C . GLY A 1 86 ? -15.100 22.906 9.520 1.00 49.66 86 GLY A C 1
ATOM 645 O O . GLY A 1 86 ? -15.256 24.092 9.243 1.00 49.66 86 GLY A O 1
ATOM 646 N N . SER A 1 87 ? -14.211 22.137 8.896 1.00 56.00 87 SER A N 1
ATOM 647 C CA . SER A 1 87 ? -13.331 22.582 7.811 1.00 56.00 87 SER A CA 1
ATOM 648 C C . SER A 1 87 ? -14.082 23.094 6.569 1.00 56.00 87 SER A C 1
ATOM 650 O O . SER A 1 87 ? -13.452 23.447 5.575 1.00 56.00 87 SER A O 1
ATOM 652 N N . GLY A 1 88 ? -15.422 23.102 6.589 1.00 76.62 88 GLY A N 1
ATOM 653 C CA . GLY A 1 88 ? -16.289 23.402 5.452 1.00 76.62 88 GLY A CA 1
ATOM 654 C C . GLY A 1 88 ? -16.206 22.350 4.344 1.00 76.62 88 GLY A C 1
ATOM 655 O O . GLY A 1 88 ? -16.794 22.534 3.280 1.00 76.62 88 GLY A O 1
ATOM 656 N N . ILE A 1 89 ? -15.465 21.258 4.562 1.00 85.19 89 ILE A N 1
ATOM 657 C CA . ILE A 1 89 ? -15.246 20.213 3.567 1.00 85.19 89 ILE A CA 1
ATOM 658 C C . ILE A 1 89 ? -16.306 19.134 3.745 1.00 85.19 89 ILE A C 1
ATOM 660 O O . ILE A 1 89 ? -16.435 18.540 4.814 1.00 85.19 89 ILE A O 1
ATOM 664 N N . CYS A 1 90 ? -17.019 18.830 2.663 1.00 92.94 90 CYS A N 1
ATOM 665 C CA . CYS A 1 90 ? -17.982 17.741 2.649 1.00 92.94 90 CYS A CA 1
ATOM 666 C C . CYS A 1 90 ? -17.280 16.385 2.768 1.00 92.94 90 CYS A C 1
ATOM 668 O O . CYS A 1 90 ? -16.673 15.913 1.804 1.00 92.94 90 CYS A O 1
ATOM 670 N N . GLY A 1 91 ? -17.374 15.745 3.938 1.00 94.00 91 GLY A N 1
ATOM 671 C CA . GLY A 1 91 ? -16.722 14.464 4.203 1.00 94.00 91 GLY A CA 1
ATOM 672 C C . GLY A 1 91 ? -17.208 13.350 3.292 1.00 94.00 91 GLY A C 1
ATOM 673 O O . GLY A 1 91 ? -16.397 12.602 2.751 1.00 94.00 91 GLY A O 1
ATOM 674 N N . ARG A 1 92 ? -18.520 13.286 3.042 1.00 94.81 92 ARG A N 1
ATOM 675 C CA . ARG A 1 92 ? -19.105 12.328 2.087 1.00 94.81 92 ARG A CA 1
ATOM 676 C C . ARG A 1 92 ? -18.577 12.536 0.669 1.00 94.81 92 ARG A C 1
ATOM 678 O O . ARG A 1 92 ? -18.119 11.587 0.042 1.00 94.81 92 ARG A O 1
ATOM 685 N N . GLY A 1 93 ? -18.563 13.785 0.198 1.00 94.31 93 GLY A N 1
ATOM 686 C CA . GLY A 1 93 ? -18.016 14.122 -1.117 1.00 94.31 93 GLY A CA 1
ATOM 687 C C . GLY A 1 93 ? -16.526 13.790 -1.236 1.00 94.31 93 GLY A C 1
ATOM 688 O O . GLY A 1 93 ? -16.082 13.302 -2.274 1.00 94.31 93 GLY A O 1
ATOM 689 N N . MET A 1 94 ? -15.762 13.997 -0.161 1.00 92.81 94 MET A N 1
ATOM 690 C CA . MET A 1 94 ? -14.347 13.639 -0.106 1.00 92.81 94 MET A CA 1
ATOM 691 C C . MET A 1 94 ? -14.137 12.117 -0.145 1.00 92.81 94 MET A C 1
ATOM 693 O O . MET A 1 94 ? -13.305 11.642 -0.913 1.00 92.81 94 MET A O 1
ATOM 697 N N . TRP A 1 95 ? -14.919 11.343 0.611 1.00 94.62 95 TRP A N 1
ATOM 698 C CA . TRP A 1 95 ? -14.879 9.877 0.568 1.00 94.62 95 TRP A CA 1
ATOM 699 C C . TRP A 1 95 ? -15.180 9.338 -0.834 1.00 94.62 95 TRP A C 1
ATOM 701 O O . TRP A 1 95 ? -14.441 8.511 -1.369 1.00 94.62 95 TRP A O 1
ATOM 711 N N . ASP A 1 96 ? -16.219 9.869 -1.480 1.00 93.19 96 ASP A N 1
ATOM 712 C CA . ASP A 1 96 ? -16.571 9.498 -2.850 1.00 93.19 96 ASP A CA 1
ATOM 713 C C . ASP A 1 96 ? -15.471 9.874 -3.854 1.00 93.19 96 ASP A C 1
ATOM 715 O O . ASP A 1 96 ? -15.304 9.196 -4.870 1.00 93.19 96 ASP A O 1
ATOM 719 N N . ALA A 1 97 ? -14.716 10.948 -3.610 1.00 91.00 97 ALA A N 1
ATOM 720 C CA . ALA A 1 97 ? -13.547 11.291 -4.417 1.00 91.00 97 ALA A CA 1
ATOM 721 C C . ALA A 1 97 ? -12.398 10.293 -4.191 1.00 91.00 97 ALA A C 1
ATOM 723 O O . ALA A 1 97 ? -11.791 9.824 -5.155 1.00 91.00 97 ALA A O 1
ATOM 724 N N . TRP A 1 98 ? -12.140 9.903 -2.940 1.00 92.44 98 TRP A N 1
ATOM 725 C CA . TRP A 1 98 ? -11.116 8.916 -2.588 1.00 92.44 98 TRP A CA 1
ATOM 726 C C . TRP A 1 98 ? -11.366 7.567 -3.256 1.00 92.44 98 TRP A C 1
ATOM 728 O O . TRP A 1 98 ? -10.450 7.031 -3.875 1.00 92.44 98 TRP A O 1
ATOM 738 N N . THR A 1 99 ? -12.609 7.077 -3.230 1.00 91.38 99 THR A N 1
ATOM 739 C CA . THR A 1 99 ? -12.988 5.778 -3.823 1.00 91.38 99 THR A CA 1
ATOM 740 C C . THR A 1 99 ? -12.787 5.686 -5.340 1.00 91.38 99 THR A C 1
ATOM 742 O O . THR A 1 99 ? -12.728 4.590 -5.889 1.00 91.38 99 THR A O 1
ATOM 745 N N . ARG A 1 100 ? -12.676 6.828 -6.031 1.00 88.19 100 ARG A N 1
ATOM 746 C CA . ARG A 1 100 ? -12.505 6.920 -7.491 1.00 88.19 100 ARG A CA 1
ATOM 747 C C . ARG A 1 100 ? -11.054 7.131 -7.922 1.00 88.19 100 ARG A C 1
ATOM 749 O O . ARG A 1 100 ? -10.796 7.378 -9.096 1.00 88.19 100 ARG A O 1
ATOM 756 N N . SER A 1 101 ? -10.108 7.068 -6.986 1.00 85.81 101 SER A N 1
ATOM 757 C CA . SER A 1 101 ? -8.703 7.403 -7.251 1.00 85.81 101 SER A CA 1
ATOM 758 C C . SER A 1 101 ? -7.927 6.311 -7.989 1.00 85.81 101 SER A C 1
ATOM 760 O O . SER A 1 101 ? -6.855 6.597 -8.521 1.00 85.81 101 SER A O 1
ATOM 762 N N . PHE A 1 102 ? -8.438 5.078 -8.015 1.00 86.88 102 PHE A N 1
ATOM 763 C CA . PHE A 1 102 ? -7.754 3.936 -8.615 1.00 86.88 102 PHE A CA 1
ATOM 764 C C . PHE A 1 102 ? -8.644 3.217 -9.624 1.00 86.88 102 PHE A C 1
ATOM 766 O O . PHE A 1 102 ? -9.805 2.929 -9.348 1.00 86.88 102 PHE A O 1
ATOM 773 N N . ASP A 1 103 ? -8.059 2.876 -10.773 1.00 84.50 103 ASP A N 1
ATOM 774 C CA . ASP A 1 103 ? -8.748 2.135 -11.832 1.00 84.50 103 ASP A CA 1
ATOM 775 C C . ASP A 1 103 ? -8.996 0.665 -11.452 1.00 84.50 103 ASP A C 1
ATOM 777 O O . ASP A 1 103 ? -9.941 0.045 -11.939 1.00 84.50 103 ASP A O 1
ATOM 781 N N . THR A 1 104 ? -8.138 0.092 -10.599 1.00 87.75 104 THR A N 1
ATOM 782 C CA . THR A 1 104 ? -8.220 -1.306 -10.158 1.00 87.75 104 THR A CA 1
ATOM 783 C C . THR A 1 104 ? -7.919 -1.442 -8.660 1.00 87.75 104 THR A C 1
ATOM 785 O O . THR A 1 104 ? -7.114 -0.670 -8.125 1.00 87.75 104 THR A O 1
ATOM 788 N N . PRO A 1 105 ? -8.487 -2.453 -7.972 1.00 91.81 105 PRO A N 1
ATOM 789 C CA . PRO A 1 105 ? -8.143 -2.757 -6.580 1.00 91.81 105 PRO A CA 1
ATOM 790 C C . PRO A 1 105 ? -6.646 -3.015 -6.376 1.00 91.81 105 PRO A C 1
ATOM 792 O O . PRO A 1 105 ? -6.062 -2.575 -5.388 1.00 91.81 105 PRO A O 1
ATOM 795 N N . LEU A 1 106 ? -5.991 -3.663 -7.344 1.00 91.94 106 LEU A N 1
ATOM 796 C CA . LEU A 1 106 ? -4.555 -3.919 -7.282 1.00 91.94 106 LEU A CA 1
ATOM 797 C C . LEU A 1 106 ? -3.746 -2.618 -7.190 1.00 91.94 106 LEU A C 1
ATOM 799 O O . LEU A 1 106 ? -2.788 -2.553 -6.424 1.00 91.94 106 LEU A O 1
ATOM 803 N N . MET A 1 107 ? -4.138 -1.568 -7.920 1.00 89.19 107 MET A N 1
ATOM 804 C CA . MET A 1 107 ? -3.469 -0.267 -7.832 1.00 89.19 107 MET A CA 1
ATOM 805 C C . MET A 1 107 ? -3.610 0.374 -6.450 1.00 89.19 107 MET A C 1
ATOM 807 O O . MET A 1 107 ? -2.644 0.953 -5.958 1.00 89.19 107 MET A O 1
ATOM 811 N N . ALA A 1 108 ? -4.769 0.228 -5.806 1.00 92.81 108 ALA A N 1
ATOM 812 C CA . ALA A 1 108 ? -4.970 0.708 -4.443 1.00 92.81 108 ALA A CA 1
ATOM 813 C C . ALA A 1 108 ? -4.084 -0.055 -3.441 1.00 92.81 108 ALA A C 1
ATOM 815 O O . ALA A 1 108 ? -3.414 0.564 -2.616 1.00 92.81 108 ALA A O 1
ATOM 816 N N . VAL A 1 109 ? -4.001 -1.388 -3.547 1.00 95.31 109 VAL A N 1
ATOM 817 C CA . VAL A 1 109 ? -3.117 -2.195 -2.683 1.00 95.31 109 VAL A CA 1
ATOM 818 C C . VAL A 1 109 ? -1.646 -1.836 -2.903 1.00 95.31 109 VAL A C 1
ATOM 820 O O . VAL A 1 109 ? -0.885 -1.738 -1.942 1.00 95.31 109 VAL A O 1
ATOM 823 N N . LEU A 1 110 ? -1.243 -1.585 -4.151 1.00 93.31 110 LEU A N 1
ATOM 824 C CA . LEU A 1 110 ? 0.119 -1.157 -4.468 1.00 93.31 110 LEU A CA 1
ATOM 825 C C . LEU A 1 110 ? 0.469 0.201 -3.857 1.00 93.31 110 LEU A C 1
ATOM 827 O O . LEU A 1 110 ? 1.612 0.399 -3.463 1.00 93.31 110 LEU A O 1
ATOM 831 N N . ASP A 1 111 ? -0.490 1.113 -3.711 1.00 92.44 111 ASP A N 1
ATOM 832 C CA . ASP A 1 111 ? -0.240 2.394 -3.048 1.00 92.44 111 ASP A CA 1
ATOM 833 C C . ASP A 1 111 ? -0.058 2.246 -1.522 1.00 92.44 111 ASP A C 1
ATOM 835 O O . ASP A 1 111 ? 0.750 2.955 -0.913 1.00 92.44 111 ASP A O 1
ATOM 839 N N . LEU A 1 112 ? -0.731 1.273 -0.892 1.00 95.56 112 LEU A N 1
ATOM 840 C CA . LEU A 1 112 ? -0.440 0.889 0.498 1.00 95.56 112 LEU A CA 1
ATOM 841 C C . LEU A 1 112 ? 0.949 0.257 0.620 1.00 95.56 112 LEU A C 1
ATOM 843 O O . LEU A 1 112 ? 1.716 0.619 1.515 1.00 95.56 112 LEU A O 1
ATOM 847 N N . LEU A 1 113 ? 1.293 -0.643 -0.303 1.00 95.75 113 LEU A N 1
ATOM 848 C CA . LEU A 1 113 ? 2.605 -1.281 -0.345 1.00 95.75 113 LEU A CA 1
ATOM 849 C C . LEU A 1 113 ? 3.729 -0.263 -0.572 1.00 95.75 113 LEU A C 1
ATOM 851 O O . LEU A 1 113 ? 4.754 -0.359 0.089 1.00 95.75 113 LEU A O 1
ATOM 855 N N . ASP A 1 114 ? 3.541 0.741 -1.429 1.00 93.56 114 ASP A N 1
ATOM 856 C CA . ASP A 1 114 ? 4.519 1.815 -1.637 1.00 93.56 114 ASP A CA 1
ATOM 857 C C . ASP A 1 114 ? 4.860 2.530 -0.319 1.00 93.56 114 ASP A C 1
ATOM 859 O O . ASP A 1 114 ? 6.027 2.797 -0.031 1.00 93.56 114 ASP A O 1
ATOM 863 N N . ASN A 1 115 ? 3.854 2.795 0.523 1.00 93.00 115 ASN A N 1
ATOM 864 C CA . ASN A 1 115 ? 4.078 3.395 1.838 1.00 93.00 115 ASN A CA 1
ATOM 865 C C . ASN A 1 115 ? 4.827 2.456 2.790 1.00 93.00 115 ASN A C 1
ATOM 867 O O . ASN A 1 115 ? 5.676 2.924 3.551 1.00 93.00 115 ASN A O 1
ATOM 871 N N . ALA A 1 116 ? 4.534 1.156 2.736 1.00 95.81 116 ALA A N 1
ATOM 872 C CA . ALA A 1 116 ? 5.237 0.145 3.516 1.00 95.81 116 ALA A CA 1
ATOM 873 C C . ALA A 1 116 ? 6.700 -0.001 3.079 1.00 95.81 116 ALA A C 1
ATOM 875 O O . ALA A 1 116 ? 7.581 -0.051 3.930 1.00 95.81 116 ALA A O 1
ATOM 876 N N . VAL A 1 117 ? 6.966 0.004 1.769 1.00 94.75 117 VAL A N 1
ATOM 877 C CA . VAL A 1 117 ? 8.319 -0.036 1.198 1.00 94.75 117 VAL A CA 1
ATOM 878 C C . VAL A 1 117 ? 9.112 1.191 1.627 1.00 94.75 117 VAL A C 1
ATOM 880 O O . VAL A 1 117 ? 10.191 1.021 2.185 1.00 94.75 117 VAL A O 1
ATOM 883 N N . ASP A 1 118 ? 8.564 2.401 1.459 1.00 91.88 118 ASP A N 1
ATOM 884 C CA . ASP A 1 118 ? 9.205 3.641 1.920 1.00 91.88 118 ASP A CA 1
ATOM 885 C C . ASP A 1 118 ? 9.586 3.561 3.407 1.00 91.88 118 ASP A C 1
ATOM 887 O O . ASP A 1 118 ? 10.679 3.952 3.809 1.00 91.88 118 ASP A O 1
ATOM 891 N N . ALA A 1 119 ? 8.666 3.063 4.236 1.00 92.00 119 ALA A N 1
ATOM 892 C CA . ALA A 1 119 ? 8.852 2.968 5.675 1.00 92.00 119 ALA A CA 1
ATOM 893 C C . ALA A 1 119 ? 9.905 1.913 6.046 1.00 92.00 119 ALA A C 1
ATOM 895 O O . ALA A 1 119 ? 10.820 2.198 6.818 1.00 92.00 119 ALA A O 1
ATOM 896 N N . SER A 1 120 ? 9.839 0.717 5.463 1.00 93.88 120 SER A N 1
ATOM 897 C CA . SER A 1 120 ? 10.810 -0.352 5.710 1.00 93.88 120 SER A CA 1
ATOM 898 C C . SER A 1 120 ? 12.204 -0.017 5.188 1.00 93.88 120 SER A C 1
ATOM 900 O O . SER A 1 120 ? 13.190 -0.434 5.790 1.00 93.88 120 SER A O 1
ATOM 902 N N . TRP A 1 121 ? 12.316 0.804 4.143 1.00 90.31 121 TRP A N 1
ATOM 903 C CA . TRP A 1 121 ? 13.609 1.262 3.636 1.00 90.31 121 TRP A CA 1
ATOM 904 C C . TRP A 1 121 ? 14.409 2.053 4.673 1.00 90.31 121 TRP A C 1
ATOM 906 O O . TRP A 1 121 ? 15.628 1.928 4.751 1.00 90.31 121 TRP A O 1
ATOM 916 N N . THR A 1 122 ? 13.725 2.812 5.536 1.00 88.81 122 THR A N 1
ATOM 917 C CA . THR A 1 122 ? 14.375 3.581 6.612 1.00 88.81 122 THR A CA 1
ATOM 918 C C . THR A 1 122 ? 15.110 2.705 7.630 1.00 88.81 122 THR A C 1
ATOM 920 O O . THR A 1 122 ? 15.955 3.203 8.373 1.00 88.81 122 THR A O 1
ATOM 923 N N . LEU A 1 123 ? 14.803 1.404 7.676 1.00 88.69 123 LEU A N 1
ATOM 924 C CA . LEU A 1 123 ? 15.466 0.437 8.546 1.00 88.69 123 LEU A CA 1
ATOM 925 C C . LEU A 1 123 ? 16.738 -0.155 7.936 1.00 88.69 123 LEU A C 1
ATOM 927 O O . LEU A 1 123 ? 17.517 -0.734 8.682 1.00 88.69 123 LEU A O 1
ATOM 931 N N . LEU A 1 124 ? 16.985 0.003 6.631 1.00 86.62 124 LEU A N 1
ATOM 932 C CA . LEU A 1 124 ? 18.182 -0.551 5.980 1.00 86.62 124 LEU A CA 1
ATOM 933 C C . LEU A 1 124 ? 19.486 0.078 6.484 1.00 86.62 124 LEU A C 1
ATOM 935 O O . LEU A 1 124 ? 20.543 -0.536 6.402 1.00 86.62 124 LEU A O 1
ATOM 939 N N . GLU A 1 125 ? 19.416 1.289 7.035 1.00 84.56 125 GLU A N 1
ATOM 940 C CA . GLU A 1 125 ? 20.554 1.953 7.677 1.00 84.56 125 GLU A CA 1
ATOM 941 C C . GLU A 1 125 ? 20.816 1.445 9.104 1.00 84.56 125 GLU A C 1
ATOM 943 O O . GLU A 1 125 ? 21.809 1.828 9.721 1.00 84.56 125 GLU A O 1
ATOM 948 N N . ASN A 1 126 ? 19.914 0.635 9.670 1.00 83.69 126 ASN A N 1
ATOM 949 C CA . ASN A 1 126 ? 20.021 0.160 11.040 1.00 83.69 126 ASN A CA 1
ATOM 950 C C . ASN A 1 126 ? 20.700 -1.221 11.083 1.00 83.69 126 ASN A C 1
ATOM 952 O O . ASN A 1 126 ? 20.062 -2.212 10.730 1.00 83.69 126 ASN A O 1
ATOM 956 N N . PRO A 1 127 ? 21.942 -1.331 11.592 1.00 81.19 127 PRO A N 1
ATOM 957 C CA . PRO A 1 127 ? 22.662 -2.603 11.639 1.00 81.19 127 PRO A CA 1
ATOM 958 C C . PRO A 1 127 ? 22.014 -3.641 12.568 1.00 81.19 127 PRO A C 1
ATOM 960 O O . PRO A 1 127 ? 22.348 -4.817 12.484 1.00 81.19 127 PRO A O 1
ATOM 963 N N . ALA A 1 128 ? 21.102 -3.228 13.458 1.00 83.38 128 ALA A N 1
ATOM 964 C CA . ALA A 1 128 ? 20.378 -4.138 14.343 1.00 83.38 128 ALA A CA 1
ATOM 965 C C . ALA A 1 128 ? 19.226 -4.883 13.644 1.00 83.38 128 ALA A C 1
ATOM 967 O O . ALA A 1 128 ? 18.687 -5.830 14.212 1.00 83.38 128 ALA A O 1
ATOM 968 N N . VAL A 1 129 ? 18.821 -4.459 12.442 1.00 81.06 129 VAL A N 1
ATOM 969 C CA . VAL A 1 129 ? 17.743 -5.098 11.680 1.00 81.06 129 VAL A CA 1
ATOM 970 C C . VAL A 1 129 ? 18.362 -5.877 10.530 1.00 81.06 129 VAL A C 1
ATOM 972 O O . VAL A 1 129 ? 18.813 -5.287 9.556 1.00 81.06 129 VAL A O 1
ATOM 975 N N . GLU A 1 130 ? 18.360 -7.207 10.636 1.00 78.81 130 GLU A N 1
ATOM 976 C CA . GLU A 1 130 ? 18.956 -8.078 9.615 1.00 78.81 130 GLU A CA 1
ATOM 977 C C . GLU A 1 130 ? 18.277 -7.892 8.250 1.00 78.81 130 GLU A C 1
ATOM 979 O O . GLU A 1 130 ? 18.955 -7.687 7.243 1.00 78.81 130 GLU A O 1
ATOM 984 N N . LYS A 1 131 ? 16.935 -7.903 8.223 1.00 88.38 131 LYS A N 1
ATOM 985 C CA . LYS A 1 131 ? 16.121 -7.532 7.057 1.00 88.38 131 LYS A CA 1
ATOM 986 C C . LYS A 1 131 ? 14.797 -6.896 7.482 1.00 88.38 131 LYS A C 1
ATOM 988 O O . LYS A 1 131 ? 14.040 -7.520 8.226 1.00 88.38 131 LYS A O 1
ATOM 993 N N . PRO A 1 132 ? 14.467 -5.686 7.002 1.00 93.88 132 PRO A N 1
ATOM 994 C CA . PRO A 1 132 ? 13.134 -5.120 7.164 1.00 93.88 132 PRO A CA 1
ATOM 995 C C . PRO A 1 132 ? 12.079 -6.033 6.537 1.00 93.88 132 PRO A C 1
ATOM 997 O O . PRO A 1 132 ? 12.324 -6.623 5.486 1.00 93.88 132 PRO A O 1
ATOM 1000 N N . GLN A 1 133 ? 10.905 -6.125 7.159 1.00 94.81 133 GLN A N 1
ATOM 1001 C CA . GLN A 1 133 ? 9.847 -7.040 6.737 1.00 94.81 133 GLN A CA 1
ATOM 1002 C C . GLN A 1 133 ? 8.549 -6.300 6.398 1.00 94.81 133 GLN A C 1
ATOM 1004 O O . GLN A 1 133 ? 8.135 -5.381 7.111 1.00 94.81 133 GLN A O 1
ATOM 1009 N N . ILE A 1 134 ? 7.886 -6.762 5.336 1.00 97.88 134 ILE A N 1
ATOM 1010 C CA . ILE A 1 134 ? 6.521 -6.405 4.947 1.00 97.88 134 ILE A CA 1
ATOM 1011 C C . ILE A 1 134 ? 5.718 -7.701 4.804 1.00 97.88 134 ILE A C 1
ATOM 1013 O O . ILE A 1 1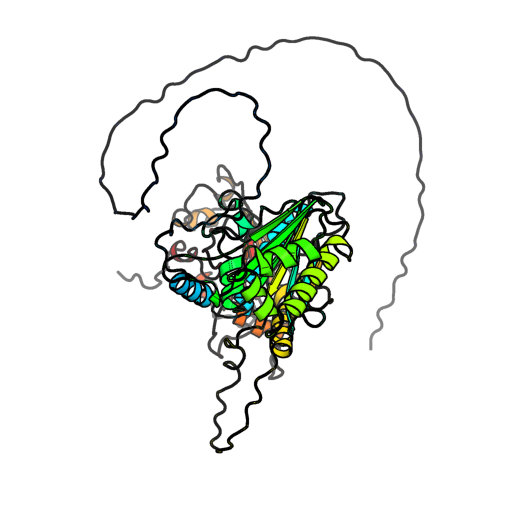34 ? 6.135 -8.623 4.103 1.00 97.88 134 ILE A O 1
ATOM 1017 N N . GLN A 1 135 ? 4.550 -7.771 5.437 1.00 98.19 135 GLN A N 1
ATOM 1018 C CA . GLN A 1 135 ? 3.638 -8.908 5.330 1.00 98.19 135 GLN A CA 1
ATOM 1019 C C . GLN A 1 135 ? 2.264 -8.450 4.865 1.00 98.19 135 GLN A C 1
ATOM 1021 O O . GLN A 1 135 ? 1.699 -7.512 5.422 1.00 98.19 135 GLN A O 1
ATOM 1026 N N . ILE A 1 136 ? 1.721 -9.143 3.866 1.00 98.25 136 ILE A N 1
ATOM 1027 C CA . ILE A 1 136 ? 0.367 -8.934 3.363 1.00 98.25 136 ILE A CA 1
ATOM 1028 C C . ILE A 1 136 ? -0.358 -10.275 3.359 1.00 98.25 136 ILE A C 1
ATOM 1030 O O . ILE A 1 136 ? 0.116 -11.249 2.772 1.00 98.25 136 ILE A O 1
ATOM 1034 N N . GLU A 1 137 ? -1.504 -10.354 4.016 1.00 97.69 137 GLU A N 1
ATOM 1035 C CA . GLU A 1 137 ? -2.272 -11.588 4.145 1.00 97.69 137 GLU A CA 1
ATOM 1036 C C . GLU A 1 137 ? -3.773 -11.327 4.139 1.00 97.69 137 GLU A C 1
ATOM 1038 O O . GLU A 1 137 ? -4.224 -10.185 4.217 1.00 97.69 137 GLU A O 1
ATOM 1043 N N . VAL A 1 138 ? -4.539 -12.402 3.979 1.00 97.44 138 VAL A N 1
ATOM 1044 C CA . VAL A 1 138 ? -5.977 -12.355 4.229 1.00 97.44 138 VAL A CA 1
ATOM 1045 C C . VAL A 1 138 ? -6.171 -12.377 5.735 1.00 97.44 138 VAL A C 1
ATOM 1047 O O . VAL A 1 138 ? -5.489 -13.132 6.426 1.00 97.44 138 VAL A O 1
ATOM 1050 N N . ASP A 1 139 ? -7.079 -11.551 6.233 1.00 95.50 139 ASP A N 1
ATOM 1051 C CA . ASP A 1 139 ? -7.454 -11.570 7.641 1.00 95.50 139 ASP A CA 1
ATOM 1052 C C . ASP A 1 139 ? -8.522 -12.639 7.894 1.00 95.50 139 ASP A C 1
ATOM 1054 O O . ASP A 1 139 ? -9.701 -12.336 8.032 1.00 95.50 139 ASP A O 1
ATOM 1058 N N . ASP A 1 140 ? -8.112 -13.907 7.844 1.00 89.75 140 ASP A N 1
ATOM 1059 C CA . ASP A 1 140 ? -8.983 -15.075 8.028 1.00 89.75 140 ASP A CA 1
ATOM 1060 C C . ASP A 1 140 ? -9.008 -15.591 9.479 1.00 89.75 140 ASP A C 1
ATOM 1062 O O . ASP A 1 140 ? -9.812 -16.455 9.823 1.00 89.75 140 ASP A O 1
ATOM 1066 N N . GLN A 1 141 ? -8.121 -15.083 10.341 1.00 89.12 141 GLN A N 1
ATOM 1067 C CA . GLN A 1 141 ? -7.984 -15.548 11.727 1.00 89.12 141 GLN A CA 1
ATOM 1068 C C . GLN A 1 141 ? -8.670 -14.645 12.748 1.00 89.12 141 GLN A C 1
ATOM 1070 O O . GLN A 1 141 ? -8.968 -15.100 13.861 1.00 89.12 141 GLN A O 1
ATOM 1075 N N . ILE A 1 142 ? -8.809 -13.357 12.433 1.00 90.25 142 ILE A N 1
ATOM 1076 C CA . ILE A 1 142 ? -9.310 -12.346 13.361 1.00 90.25 142 ILE A CA 1
ATOM 1077 C C . ILE A 1 142 ? -10.547 -11.675 12.784 1.00 90.25 142 ILE A C 1
ATOM 1079 O O . ILE A 1 142 ? -11.587 -11.758 13.426 1.00 90.25 142 ILE A O 1
ATOM 1083 N N . GLY A 1 143 ? -10.423 -11.040 11.620 1.00 85.50 143 GLY A N 1
ATOM 1084 C CA . GLY A 1 143 ? -11.518 -10.326 10.969 1.00 85.50 143 GLY A CA 1
ATOM 1085 C C . GLY A 1 143 ? -12.289 -11.152 9.935 1.00 85.50 143 GLY A C 1
ATOM 1086 O O . GLY A 1 143 ? -12.194 -12.379 9.862 1.00 85.50 143 GLY A O 1
ATOM 1087 N N . ASN A 1 144 ? -13.034 -10.443 9.084 1.00 86.38 144 ASN A N 1
ATOM 1088 C CA . ASN A 1 144 ? -14.050 -11.029 8.200 1.00 86.38 144 ASN A CA 1
ATOM 1089 C C . ASN A 1 144 ? -13.507 -11.289 6.777 1.00 86.38 144 ASN A C 1
ATOM 1091 O O . ASN A 1 144 ? -14.094 -10.906 5.756 1.00 86.38 144 ASN A O 1
ATOM 1095 N N . GLY A 1 145 ? -12.317 -11.894 6.679 1.00 89.38 145 GLY A N 1
ATOM 1096 C CA . GLY A 1 145 ? -11.700 -12.254 5.395 1.00 89.38 145 GLY A CA 1
ATOM 1097 C C . GLY A 1 145 ? -11.205 -11.053 4.580 1.00 89.38 145 GLY A C 1
ATOM 1098 O O . GLY A 1 145 ? -11.142 -11.107 3.349 1.00 89.38 145 GLY A O 1
ATOM 1099 N N . GLY A 1 146 ? -10.882 -9.953 5.258 1.00 94.31 146 GLY A N 1
ATOM 1100 C CA . GLY A 1 146 ? -10.323 -8.738 4.673 1.00 94.31 146 GLY A CA 1
ATOM 1101 C C . GLY A 1 146 ? -8.874 -8.878 4.193 1.00 94.31 146 GLY A C 1
ATOM 1102 O O . GLY A 1 146 ? -8.339 -9.981 4.067 1.00 94.31 146 GLY A O 1
ATOM 1103 N N . ILE A 1 147 ? -8.208 -7.745 3.953 1.00 97.31 147 ILE A N 1
ATOM 1104 C CA . ILE A 1 147 ? -6.754 -7.699 3.719 1.00 97.31 147 ILE A CA 1
ATOM 1105 C C . ILE A 1 147 ? -6.061 -7.064 4.915 1.00 97.31 147 ILE A C 1
ATOM 1107 O O . ILE A 1 147 ? -6.471 -6.022 5.418 1.00 97.31 147 ILE A O 1
ATOM 1111 N N . LEU A 1 148 ? -4.944 -7.664 5.293 1.00 97.75 148 LEU A N 1
ATOM 1112 C CA . LEU A 1 148 ? -4.090 -7.257 6.387 1.00 97.75 148 LEU A CA 1
ATOM 1113 C C . LEU A 1 148 ? -2.701 -6.948 5.845 1.00 97.75 148 LEU A C 1
ATOM 1115 O O . LEU A 1 148 ? -2.073 -7.804 5.226 1.00 97.75 148 LEU A O 1
ATOM 1119 N N . LEU A 1 149 ? -2.217 -5.731 6.071 1.00 98.38 149 LEU A N 1
ATOM 1120 C CA . LEU A 1 149 ? -0.880 -5.297 5.671 1.00 98.38 149 LEU A CA 1
ATOM 1121 C C . LEU A 1 149 ? -0.115 -4.825 6.900 1.00 98.38 149 LEU A C 1
ATOM 1123 O O . LEU A 1 149 ? -0.616 -3.996 7.653 1.00 98.38 149 LEU A O 1
ATOM 1127 N N . ARG A 1 150 ? 1.104 -5.332 7.090 1.00 98.00 150 ARG A N 1
ATOM 1128 C CA . ARG A 1 150 ? 1.990 -4.972 8.201 1.00 98.00 150 ARG A CA 1
ATOM 1129 C C . ARG A 1 150 ? 3.396 -4.672 7.721 1.00 98.00 150 ARG A C 1
ATOM 1131 O O . ARG A 1 150 ? 3.918 -5.384 6.864 1.00 98.00 150 ARG A O 1
ATOM 1138 N N . ASN A 1 151 ? 4.029 -3.671 8.314 1.00 97.69 151 ASN A N 1
ATOM 1139 C CA . ASN A 1 151 ? 5.437 -3.381 8.084 1.00 97.69 151 ASN A CA 1
ATOM 1140 C C . ASN A 1 151 ? 6.102 -2.775 9.321 1.00 97.69 151 ASN A C 1
ATOM 1142 O O . ASN A 1 151 ? 5.461 -2.090 10.121 1.00 97.69 151 ASN A O 1
ATOM 1146 N N . ALA A 1 152 ? 7.412 -2.981 9.434 1.00 95.25 152 ALA A N 1
ATOM 1147 C CA . ALA A 1 152 ? 8.243 -2.240 10.374 1.00 95.25 152 ALA A CA 1
ATOM 1148 C C . ALA A 1 152 ? 8.812 -0.970 9.718 1.00 95.25 152 ALA A C 1
ATOM 1150 O O . ALA A 1 152 ? 8.956 -0.892 8.492 1.00 95.25 152 ALA A O 1
ATOM 1151 N N . SER A 1 153 ? 9.146 0.019 10.548 1.00 94.12 153 SER A N 1
ATOM 1152 C CA . SER A 1 153 ? 9.762 1.288 10.138 1.00 94.12 153 SER A CA 1
ATOM 1153 C C . SER A 1 153 ? 10.785 1.761 11.172 1.00 94.12 153 SER A C 1
ATOM 1155 O O . SER A 1 153 ? 10.747 1.333 12.322 1.00 94.12 153 SER A O 1
ATOM 1157 N N . LYS A 1 154 ? 11.685 2.683 10.811 1.00 92.62 154 LYS A N 1
ATOM 1158 C CA . LYS A 1 154 ? 12.521 3.402 11.790 1.00 92.62 154 LYS A CA 1
ATOM 1159 C C . LYS A 1 154 ? 11.690 4.384 12.608 1.00 92.62 154 LYS A C 1
ATOM 1161 O O . LYS A 1 154 ? 11.976 4.600 13.778 1.00 92.62 154 LYS A O 1
ATOM 1166 N N . PHE A 1 155 ? 10.663 4.959 11.987 1.00 91.88 155 PHE A N 1
ATOM 1167 C CA . PHE A 1 155 ? 9.782 5.955 12.583 1.00 91.88 155 PHE A CA 1
ATOM 1168 C C . PHE A 1 155 ? 8.372 5.847 11.998 1.00 91.88 155 PHE A C 1
ATOM 1170 O O . PHE A 1 155 ? 8.206 5.634 10.794 1.00 91.88 155 PHE A O 1
ATOM 1177 N N . ILE A 1 156 ? 7.360 6.034 12.843 1.00 91.62 156 ILE A N 1
ATOM 1178 C CA . ILE A 1 156 ? 5.966 6.185 12.427 1.00 91.62 156 ILE A CA 1
ATOM 1179 C C . ILE A 1 156 ? 5.435 7.476 13.064 1.00 91.62 156 ILE A C 1
ATOM 1181 O O . ILE A 1 156 ? 5.540 7.624 14.282 1.00 91.62 156 ILE A O 1
ATOM 1185 N N . PRO A 1 157 ? 4.898 8.433 12.284 1.00 91.56 157 PRO A N 1
ATOM 1186 C CA . PRO A 1 157 ? 4.271 9.616 12.861 1.00 91.56 157 PRO A CA 1
ATOM 1187 C C . PRO A 1 157 ? 2.988 9.242 13.623 1.00 91.56 157 PRO A C 1
ATOM 1189 O O . PRO A 1 157 ? 2.380 8.215 13.313 1.00 91.56 157 PRO A O 1
ATOM 1192 N N . PRO A 1 158 ? 2.535 10.071 14.581 1.00 94.25 158 PRO A N 1
ATOM 1193 C CA . PRO A 1 158 ? 1.271 9.841 15.278 1.00 94.25 158 PRO A CA 1
ATOM 1194 C C . PRO A 1 158 ? 0.115 9.604 14.299 1.00 94.25 158 PRO A C 1
ATOM 1196 O O . PRO A 1 158 ? 0.035 10.266 13.260 1.00 94.25 158 PRO A O 1
ATOM 1199 N N . LEU A 1 159 ? -0.808 8.692 14.629 1.00 94.62 159 LEU A N 1
ATOM 1200 C CA . LEU A 1 159 ? -1.929 8.376 13.733 1.00 94.62 159 LEU A CA 1
ATOM 1201 C C . LEU A 1 159 ? -2.809 9.593 13.434 1.00 94.62 159 LEU A C 1
ATOM 1203 O O . LEU A 1 159 ? -3.324 9.695 12.326 1.00 94.62 159 LEU A O 1
ATOM 1207 N N . SER A 1 160 ? -2.910 10.550 14.355 1.00 94.06 160 SER A N 1
ATOM 1208 C CA . SER A 1 160 ? -3.597 11.824 14.118 1.00 94.06 160 SER A CA 1
ATOM 1209 C C . SER A 1 160 ? -2.975 12.623 12.964 1.00 94.06 160 SER A C 1
ATOM 1211 O O . SER A 1 160 ? -3.688 13.253 12.186 1.00 94.06 160 SER A O 1
ATOM 1213 N N . GLU A 1 161 ? -1.652 12.550 12.786 1.00 92.81 161 GLU A N 1
ATOM 1214 C CA . GLU A 1 161 ? -0.954 13.135 11.640 1.00 92.81 161 GLU A CA 1
ATOM 1215 C C . GLU A 1 161 ? -1.134 12.286 10.377 1.00 92.81 161 GLU A C 1
ATOM 1217 O O . GLU A 1 161 ? -1.403 12.839 9.311 1.00 92.81 161 GLU A O 1
ATOM 1222 N N . VAL A 1 162 ? -1.037 10.955 10.485 1.00 91.69 162 VAL A N 1
ATOM 1223 C CA . VAL A 1 162 ? -1.264 10.035 9.352 1.00 91.69 162 VAL A CA 1
ATOM 1224 C C . VAL A 1 162 ? -2.671 10.208 8.786 1.00 91.69 162 VAL A C 1
ATOM 1226 O O . VAL A 1 162 ? -2.860 10.211 7.570 1.00 91.69 162 VAL A O 1
ATOM 1229 N N . LEU A 1 163 ? -3.669 10.383 9.650 1.00 93.44 163 LEU A N 1
ATOM 1230 C CA . LEU A 1 163 ? -5.068 10.558 9.283 1.00 93.44 163 LEU A CA 1
ATOM 1231 C C . LEU A 1 163 ? -5.416 12.002 8.902 1.00 93.44 163 LEU A C 1
ATOM 1233 O O . LEU A 1 163 ? -6.432 12.213 8.248 1.00 93.44 163 LEU A O 1
ATOM 1237 N N . GLN A 1 164 ? -4.518 12.972 9.079 1.00 90.12 164 GLN A N 1
ATOM 1238 C CA . GLN A 1 164 ? -4.714 14.327 8.561 1.00 90.12 164 GLN A CA 1
ATOM 1239 C C . GLN A 1 164 ? -4.642 14.367 7.022 1.00 90.12 164 GLN A C 1
ATOM 1241 O O . GLN A 1 164 ? -3.719 13.840 6.401 1.00 90.12 164 GLN A O 1
ATOM 1246 N N . VAL A 1 165 ? -5.644 14.944 6.357 1.00 84.56 165 VAL A N 1
ATOM 1247 C CA . VAL A 1 165 ? -5.692 15.018 4.883 1.00 84.56 165 VAL A CA 1
ATOM 1248 C C . VAL A 1 165 ? -4.706 16.083 4.377 1.00 84.56 165 VAL A C 1
ATOM 1250 O O . VAL A 1 165 ? -4.560 17.130 5.002 1.00 84.56 165 VAL A O 1
ATOM 1253 N N . TYR A 1 166 ? -4.024 15.812 3.257 1.00 77.38 166 TYR A N 1
ATOM 1254 C CA . TYR A 1 166 ? -3.044 16.701 2.600 1.00 77.38 166 TYR A CA 1
ATOM 1255 C C . TYR A 1 166 ? -1.796 17.060 3.417 1.00 77.38 166 TYR A C 1
ATOM 1257 O O . TYR A 1 166 ? -1.063 17.978 3.052 1.00 77.38 166 TYR A O 1
ATOM 1265 N N . LYS A 1 167 ? -1.510 16.326 4.496 1.00 76.75 167 LYS A N 1
ATOM 1266 C CA . LYS A 1 167 ? -0.272 16.502 5.251 1.00 76.75 167 LYS A CA 1
ATOM 1267 C C . LYS A 1 167 ? 0.708 15.390 4.922 1.00 76.75 167 LYS A C 1
ATOM 1269 O O . LYS A 1 167 ? 0.442 14.214 5.142 1.00 76.75 167 LYS A O 1
ATOM 1274 N N . SER A 1 168 ? 1.863 15.781 4.398 1.00 69.62 168 SER A N 1
ATOM 1275 C CA . SER A 1 168 ? 2.963 14.872 4.108 1.00 69.62 168 SER A CA 1
ATOM 1276 C C . SER A 1 168 ? 4.281 15.533 4.462 1.00 69.62 168 SER A C 1
ATOM 1278 O O . SER A 1 168 ? 4.660 16.542 3.871 1.00 69.62 168 SER A O 1
ATOM 1280 N N . LYS A 1 169 ? 5.016 14.934 5.400 1.00 69.81 169 LYS A N 1
ATOM 1281 C CA . LYS A 1 169 ? 6.414 15.306 5.670 1.00 69.81 169 LYS A CA 1
ATOM 1282 C C . LYS A 1 169 ? 7.366 14.807 4.576 1.00 69.81 169 LYS A C 1
ATOM 1284 O O . LYS A 1 169 ? 8.501 15.267 4.497 1.00 69.81 169 LYS A O 1
ATOM 1289 N N . LYS A 1 170 ? 6.902 13.893 3.712 1.00 69.12 170 LYS A N 1
ATOM 1290 C CA . LYS A 1 170 ? 7.696 13.275 2.644 1.00 69.12 170 LYS A CA 1
ATOM 1291 C C . LYS A 1 170 ? 7.920 14.189 1.436 1.00 69.12 170 LYS A C 1
ATOM 1293 O O . LYS A 1 170 ? 8.845 13.937 0.681 1.00 69.12 170 LYS A O 1
ATOM 1298 N N . GLY A 1 171 ? 7.175 15.291 1.293 1.00 57.94 171 GLY A N 1
ATOM 1299 C CA . GLY A 1 171 ? 7.336 16.230 0.169 1.00 57.94 171 GLY A CA 1
ATOM 1300 C C . GLY A 1 171 ? 8.732 16.867 0.038 1.00 57.94 171 GLY A C 1
ATOM 1301 O O . GLY A 1 171 ? 9.052 17.430 -1.004 1.00 57.94 171 GLY A O 1
ATOM 1302 N N . LEU A 1 172 ? 9.579 16.763 1.070 1.00 58.34 172 LEU A N 1
ATOM 1303 C CA . LEU A 1 172 ? 10.976 17.214 1.044 1.00 58.34 172 LEU A CA 1
ATOM 1304 C C . LEU A 1 172 ? 11.976 16.096 0.683 1.00 58.34 172 LEU A C 1
ATOM 1306 O O . LEU A 1 172 ? 13.119 16.391 0.339 1.00 58.34 172 LEU A O 1
ATOM 1310 N N . CYS A 1 173 ? 11.568 14.825 0.753 1.00 61.44 173 CYS A N 1
ATOM 1311 C CA . CYS A 1 173 ? 12.419 13.665 0.497 1.00 61.44 173 CYS A CA 1
ATOM 1312 C C . CYS A 1 173 ? 12.180 13.140 -0.926 1.00 61.44 173 CYS A C 1
ATOM 1314 O O . CYS A 1 173 ? 11.179 12.476 -1.198 1.00 61.44 173 CYS A O 1
ATOM 1316 N N . LYS A 1 174 ? 13.120 13.437 -1.835 1.00 62.94 174 LYS A N 1
ATOM 1317 C CA . LYS A 1 174 ? 13.032 13.101 -3.272 1.00 62.94 174 LYS A CA 1
ATOM 1318 C C . LYS A 1 174 ? 13.021 11.594 -3.566 1.00 62.94 174 LYS A C 1
ATOM 1320 O O . LYS A 1 174 ? 12.653 11.203 -4.670 1.00 62.94 174 LYS A O 1
ATOM 1325 N N . ASP A 1 175 ? 13.405 10.774 -2.592 1.00 69.31 175 ASP A N 1
ATOM 1326 C CA . ASP A 1 175 ? 13.593 9.332 -2.780 1.00 69.31 175 ASP A CA 1
ATOM 1327 C C . ASP A 1 175 ? 12.355 8.512 -2.387 1.00 69.31 175 ASP A C 1
ATOM 1329 O O . ASP A 1 175 ? 12.258 7.335 -2.735 1.00 69.31 175 ASP A O 1
ATOM 1333 N N . SER A 1 176 ? 11.382 9.140 -1.718 1.00 74.81 176 SER A N 1
ATOM 1334 C CA . SER A 1 176 ? 10.138 8.487 -1.304 1.00 74.81 176 SER A CA 1
ATOM 1335 C C . SER A 1 176 ? 9.149 8.319 -2.460 1.00 74.81 176 SER A C 1
ATOM 1337 O O . SER A 1 176 ? 9.054 9.156 -3.361 1.00 74.81 176 SER A O 1
ATOM 1339 N N . ILE A 1 177 ? 8.390 7.225 -2.439 1.00 75.62 177 ILE A N 1
ATOM 1340 C CA . ILE A 1 177 ? 7.334 6.954 -3.413 1.00 75.62 177 ILE A CA 1
ATOM 1341 C C . ILE A 1 177 ? 6.059 7.738 -3.042 1.00 75.62 177 ILE A C 1
ATOM 1343 O O . ILE A 1 177 ? 5.362 8.264 -3.911 1.00 75.62 177 ILE A O 1
ATOM 1347 N N . GLY A 1 178 ? 5.714 7.809 -1.751 1.00 71.25 178 GLY A N 1
ATOM 1348 C CA . GLY A 1 178 ? 4.497 8.463 -1.257 1.00 71.25 178 GLY A CA 1
ATOM 1349 C C . GLY A 1 178 ? 4.669 9.952 -0.942 1.00 71.25 178 GLY A C 1
ATOM 1350 O O . GLY A 1 178 ? 5.026 10.305 0.174 1.00 71.25 178 GLY A O 1
ATOM 1351 N N . GLU A 1 179 ? 4.330 10.849 -1.869 1.00 65.38 179 GLU A N 1
ATOM 1352 C CA . GLU A 1 179 ? 4.624 12.286 -1.697 1.00 65.38 179 GLU A CA 1
ATOM 1353 C C . GLU A 1 179 ? 3.463 13.107 -1.105 1.00 65.38 179 GLU A C 1
ATOM 1355 O O . GLU A 1 179 ? 3.689 14.036 -0.332 1.00 65.38 179 GLU A O 1
ATOM 1360 N N . ASN A 1 180 ? 2.209 12.747 -1.403 1.00 71.81 180 ASN A N 1
ATOM 1361 C CA . ASN A 1 180 ? 1.059 13.654 -1.235 1.00 71.81 180 ASN A CA 1
ATOM 1362 C C . ASN A 1 180 ? 0.275 13.507 0.081 1.00 71.81 180 ASN A C 1
ATOM 1364 O O . ASN A 1 180 ? -0.664 14.261 0.320 1.00 71.81 180 ASN A O 1
ATOM 1368 N N . GLY A 1 181 ? 0.605 12.523 0.928 1.00 77.31 181 GLY A N 1
ATOM 1369 C CA . GLY A 1 181 ? -0.059 12.339 2.233 1.00 77.31 181 GLY A CA 1
ATOM 1370 C C . GLY A 1 181 ? -1.520 11.871 2.164 1.00 77.31 181 GLY A C 1
ATOM 1371 O O . GLY A 1 181 ? -2.249 11.949 3.150 1.00 77.31 181 GLY A O 1
ATOM 1372 N N . ILE A 1 182 ? -1.969 11.392 1.001 1.00 83.38 182 ILE A N 1
ATOM 1373 C CA . ILE A 1 182 ? -3.354 10.940 0.769 1.00 83.38 182 ILE A CA 1
ATOM 1374 C C . ILE A 1 182 ? -3.470 9.444 0.459 1.00 83.38 182 ILE A C 1
ATOM 1376 O O . ILE A 1 182 ? -4.569 8.902 0.535 1.00 83.38 182 ILE A O 1
ATOM 1380 N N . GLY A 1 183 ? -2.352 8.773 0.169 1.00 86.44 183 GLY A N 1
ATOM 1381 C CA . GLY A 1 183 ? -2.344 7.408 -0.363 1.00 86.44 183 GLY A CA 1
ATOM 1382 C C . GLY A 1 183 ? -3.075 6.388 0.507 1.00 86.44 183 GLY A C 1
ATOM 1383 O O . GLY A 1 183 ? -3.982 5.707 0.040 1.00 86.44 183 GLY A O 1
ATOM 1384 N N . VAL A 1 184 ? -2.797 6.390 1.817 1.00 92.62 184 VAL A N 1
ATOM 1385 C CA . VAL A 1 184 ? -3.489 5.516 2.781 1.00 92.62 184 VAL A CA 1
ATOM 1386 C C . VAL A 1 184 ? -5.004 5.739 2.760 1.00 92.62 184 VAL A C 1
ATOM 1388 O O . VAL A 1 184 ? -5.756 4.774 2.700 1.00 92.62 184 VAL A O 1
ATOM 1391 N N . LYS A 1 185 ? -5.476 6.995 2.742 1.00 93.94 185 LYS A N 1
ATOM 1392 C CA . LYS A 1 185 ? -6.923 7.286 2.751 1.00 93.94 185 LYS A CA 1
ATOM 1393 C C . LYS A 1 185 ? -7.582 6.838 1.455 1.00 93.94 185 LYS A C 1
ATOM 1395 O O . LYS A 1 185 ? -8.606 6.165 1.491 1.00 93.94 185 LYS A O 1
ATOM 1400 N N . HIS A 1 186 ? -6.971 7.184 0.322 1.00 92.44 186 HIS A N 1
ATOM 1401 C CA . HIS A 1 186 ? -7.475 6.816 -0.996 1.00 92.44 186 HIS A CA 1
ATOM 1402 C C . HIS A 1 186 ? -7.566 5.302 -1.147 1.00 92.44 186 HIS A C 1
ATOM 1404 O O . HIS A 1 186 ? -8.596 4.793 -1.585 1.00 92.44 186 HIS A O 1
ATOM 1410 N N . ALA A 1 187 ? -6.504 4.586 -0.782 1.00 94.25 187 ALA A N 1
ATOM 1411 C CA . ALA A 1 187 ? -6.440 3.149 -0.968 1.00 94.25 187 ALA A CA 1
ATOM 1412 C C . ALA A 1 187 ? -7.404 2.416 -0.035 1.00 94.25 187 ALA A C 1
ATOM 1414 O O . ALA A 1 187 ? -8.190 1.603 -0.517 1.00 94.25 187 ALA A O 1
ATOM 1415 N N . CYS A 1 188 ? -7.425 2.763 1.258 1.00 96.62 188 CYS A N 1
ATOM 1416 C CA . CYS A 1 188 ? -8.377 2.192 2.210 1.00 96.62 188 CYS A CA 1
ATOM 1417 C C . CYS A 1 188 ? -9.826 2.424 1.758 1.00 96.62 188 CYS A C 1
ATOM 1419 O O . CYS A 1 188 ? -10.571 1.462 1.603 1.00 96.62 188 CYS A O 1
ATOM 1421 N N . ALA A 1 189 ? -10.201 3.667 1.433 1.00 95.50 189 ALA A N 1
ATOM 1422 C CA . ALA A 1 189 ? -11.561 3.992 0.997 1.00 95.50 189 ALA A CA 1
ATOM 1423 C C . ALA A 1 189 ? -11.942 3.349 -0.350 1.00 95.50 189 ALA A C 1
ATOM 1425 O O . ALA A 1 189 ? -13.117 3.069 -0.592 1.00 95.50 189 ALA A O 1
ATOM 1426 N N . SER A 1 190 ? -10.975 3.114 -1.243 1.00 94.38 190 SER A N 1
ATOM 1427 C CA . SER A 1 190 ? -11.218 2.424 -2.520 1.00 94.38 190 SER A CA 1
ATOM 1428 C C . SER A 1 190 ? -11.427 0.923 -2.343 1.00 94.38 190 SER A C 1
ATOM 1430 O O . SER A 1 190 ? -12.191 0.322 -3.094 1.00 94.38 190 SER A O 1
ATOM 1432 N N . LEU A 1 191 ? -10.767 0.319 -1.355 1.00 95.62 191 LEU A N 1
ATOM 1433 C CA . LEU A 1 191 ? -10.789 -1.124 -1.128 1.00 95.62 191 LEU A CA 1
ATOM 1434 C C . LEU A 1 191 ? -11.880 -1.567 -0.155 1.00 95.62 191 LEU A C 1
ATOM 1436 O O . LEU A 1 191 ? -12.392 -2.671 -0.307 1.00 95.62 191 LEU A O 1
ATOM 1440 N N . SER A 1 192 ? -12.243 -0.734 0.818 1.00 96.25 192 SER A N 1
ATOM 1441 C CA . SER A 1 192 ? -13.124 -1.102 1.928 1.00 96.25 192 SER A CA 1
ATOM 1442 C C . SER A 1 192 ? -13.935 0.100 2.439 1.00 96.25 192 SER A C 1
ATOM 1444 O O . SER A 1 192 ? -13.545 1.257 2.268 1.00 96.25 192 SER A O 1
ATOM 1446 N N . ASP A 1 193 ? -15.127 -0.161 2.985 1.00 96.75 193 ASP A N 1
ATOM 1447 C CA . ASP A 1 193 ? -15.943 0.859 3.661 1.00 96.75 193 ASP A CA 1
ATOM 1448 C C . ASP A 1 193 ? -15.551 1.068 5.131 1.00 96.75 193 ASP A C 1
ATOM 1450 O O . ASP A 1 193 ? -15.913 2.099 5.703 1.00 96.75 193 ASP A O 1
ATOM 1454 N N . LEU A 1 194 ? -14.772 0.147 5.711 1.00 97.81 194 LEU A N 1
ATOM 1455 C CA . LEU A 1 194 ? -14.230 0.216 7.065 1.00 97.81 194 LEU A CA 1
ATOM 1456 C C . LEU A 1 194 ? -12.786 -0.298 7.091 1.00 97.81 194 LEU A C 1
ATOM 1458 O O . LEU A 1 194 ? -12.503 -1.466 6.854 1.00 97.81 194 LEU A O 1
ATOM 1462 N N . SER A 1 195 ? -11.845 0.566 7.438 1.00 98.25 195 SER A N 1
ATOM 1463 C CA . SER A 1 195 ? -10.453 0.187 7.647 1.00 98.25 195 SER A CA 1
ATOM 1464 C C . SER A 1 195 ? -9.990 0.595 9.034 1.00 98.25 195 SER A C 1
ATOM 1466 O O . SER A 1 195 ? -10.235 1.721 9.474 1.00 98.25 195 SER A O 1
ATOM 1468 N N . LEU A 1 196 ? -9.285 -0.314 9.697 1.00 98.44 196 LEU A N 1
ATOM 1469 C CA . LEU A 1 196 ? -8.644 -0.084 10.983 1.00 98.44 196 LEU A CA 1
ATOM 1470 C C . LEU A 1 196 ? -7.138 0.033 10.783 1.00 98.44 196 LEU A C 1
ATOM 1472 O O . LEU A 1 196 ? -6.547 -0.627 9.928 1.00 98.44 196 LEU A O 1
ATOM 1476 N N . LEU A 1 197 ? -6.508 0.892 11.571 1.00 98.31 197 LEU A N 1
ATOM 1477 C CA . LEU A 1 197 ? -5.068 1.092 11.561 1.00 98.31 197 LEU A CA 1
ATOM 1478 C C . LEU A 1 197 ? -4.562 0.863 12.962 1.00 98.31 197 LEU A C 1
ATOM 1480 O O . LEU A 1 197 ? -5.082 1.462 13.896 1.00 98.31 197 LEU A O 1
ATOM 1484 N N . PHE A 1 198 ? -3.526 0.050 13.087 1.00 97.94 198 PHE A N 1
ATOM 1485 C CA . PHE A 1 198 ? -2.835 -0.165 14.346 1.00 97.94 198 PHE A CA 1
ATOM 1486 C C . PHE A 1 198 ? -1.393 0.276 14.204 1.00 97.94 198 PHE A C 1
ATOM 1488 O O . PHE A 1 198 ? -0.741 0.020 13.190 1.00 97.94 198 PHE A O 1
ATOM 1495 N N . CYS A 1 199 ? -0.885 0.940 15.228 1.00 96.94 199 CYS A N 1
ATOM 1496 C CA . CYS A 1 199 ? 0.505 1.345 15.275 1.00 96.94 199 CYS A CA 1
ATOM 1497 C C . CYS A 1 199 ? 1.090 0.995 16.635 1.00 96.94 199 CYS A C 1
ATOM 1499 O O . CYS A 1 199 ? 0.511 1.334 17.661 1.00 96.94 199 CYS A O 1
ATOM 1501 N N . LYS A 1 200 ? 2.258 0.358 16.638 1.00 96.56 200 LYS A N 1
ATOM 1502 C CA . LYS A 1 200 ? 3.157 0.340 17.790 1.00 96.56 200 LYS A CA 1
ATOM 1503 C C . LYS A 1 200 ? 4.251 1.358 17.512 1.00 96.56 200 LYS A C 1
ATOM 1505 O O . LYS A 1 200 ? 4.833 1.303 16.429 1.00 96.56 200 LYS A O 1
ATOM 1510 N N . ARG A 1 201 ? 4.519 2.272 18.443 1.00 95.12 201 ARG A N 1
ATOM 1511 C CA . ARG A 1 201 ? 5.547 3.308 18.280 1.00 95.12 201 ARG A CA 1
ATOM 1512 C C . ARG A 1 201 ? 6.476 3.371 19.488 1.00 95.12 201 ARG A C 1
ATOM 1514 O O . ARG A 1 201 ? 6.027 3.365 20.632 1.00 95.12 201 ARG A O 1
ATOM 1521 N N . ASP A 1 202 ? 7.777 3.402 19.214 1.00 93.06 202 ASP A N 1
ATOM 1522 C CA . ASP A 1 202 ? 8.874 3.472 20.186 1.00 93.06 202 ASP A CA 1
ATOM 1523 C C . ASP A 1 202 ? 8.772 2.456 21.344 1.00 93.06 202 ASP A C 1
ATOM 1525 O O . ASP A 1 202 ? 9.227 2.734 22.451 1.00 93.06 202 ASP A O 1
ATOM 1529 N N . MET A 1 203 ? 8.141 1.294 21.114 1.00 91.31 203 MET A N 1
ATOM 1530 C CA . MET A 1 203 ? 7.786 0.285 22.136 1.00 91.31 203 MET A CA 1
ATOM 1531 C C . MET A 1 203 ? 6.899 0.774 23.298 1.00 91.31 203 MET A C 1
ATOM 1533 O O . MET A 1 203 ? 6.616 -0.001 24.207 1.00 91.31 203 MET A O 1
ATOM 1537 N N . LYS A 1 204 ? 6.458 2.033 23.283 1.00 93.50 204 LYS A N 1
ATOM 1538 C CA . LYS A 1 204 ? 5.729 2.681 24.388 1.00 93.50 204 LYS A CA 1
ATOM 1539 C C . LYS A 1 204 ? 4.285 2.991 24.055 1.00 93.50 204 LYS A C 1
ATOM 1541 O O . LYS A 1 204 ? 3.440 3.042 24.941 1.00 93.50 204 LYS A O 1
ATOM 1546 N N . TYR A 1 205 ? 4.036 3.236 22.778 1.00 95.31 205 TYR A N 1
ATOM 1547 C CA . TYR A 1 205 ? 2.752 3.685 22.294 1.00 95.31 205 TYR A CA 1
ATOM 1548 C C . TYR A 1 205 ? 2.078 2.570 21.532 1.00 95.31 205 TYR A C 1
ATOM 1550 O O . TYR A 1 205 ? 2.690 1.927 20.670 1.00 95.31 205 TYR A O 1
ATOM 1558 N N . LEU A 1 206 ? 0.798 2.409 21.816 1.00 96.69 206 LEU A N 1
ATOM 1559 C CA . LEU A 1 206 ? -0.110 1.653 20.986 1.00 96.69 206 LEU A CA 1
ATOM 1560 C C . LEU A 1 206 ? -1.187 2.610 20.494 1.00 96.69 206 LEU A C 1
ATOM 1562 O O . LEU A 1 206 ? -1.759 3.366 21.274 1.00 96.69 206 LEU A O 1
ATOM 1566 N N . CYS A 1 207 ? -1.447 2.605 19.198 1.00 96.75 207 CYS A N 1
ATOM 1567 C CA . CYS A 1 207 ? -2.391 3.518 18.581 1.00 96.75 207 CYS A CA 1
ATOM 1568 C C . CYS A 1 207 ? -3.392 2.736 17.742 1.00 96.75 207 CYS A C 1
ATOM 1570 O O . CYS A 1 207 ? -3.031 1.753 17.089 1.00 96.75 207 CYS A O 1
ATOM 1572 N N . VAL A 1 208 ? -4.618 3.244 17.691 1.00 98.00 208 VAL A N 1
ATOM 1573 C CA . VAL A 1 208 ? -5.658 2.788 16.773 1.00 98.00 208 VAL A CA 1
ATOM 1574 C C . VAL A 1 208 ? -6.215 3.964 15.980 1.00 98.00 208 VAL A C 1
ATOM 1576 O O . VAL A 1 208 ? -6.307 5.082 16.483 1.00 98.00 208 VAL A O 1
ATOM 1579 N N . GLY A 1 209 ? -6.575 3.731 14.725 1.00 98.25 209 GLY A N 1
ATOM 1580 C CA . GLY A 1 209 ? -7.245 4.699 13.866 1.00 98.25 209 GLY A CA 1
ATOM 1581 C C . GLY A 1 209 ? -8.342 4.041 13.042 1.00 98.25 209 GLY A C 1
ATOM 1582 O O . GLY A 1 209 ? -8.254 2.852 12.743 1.00 98.25 209 GLY A O 1
ATOM 1583 N N . ILE A 1 210 ? -9.359 4.817 12.667 1.00 98.25 210 ILE A N 1
ATOM 1584 C CA . ILE A 1 210 ? -10.490 4.342 11.862 1.00 98.25 210 ILE A CA 1
ATOM 1585 C C . ILE A 1 210 ? -10.630 5.197 10.600 1.00 98.25 210 ILE A C 1
ATOM 1587 O O . ILE A 1 210 ? -10.650 6.428 10.656 1.00 98.25 210 ILE A O 1
ATOM 1591 N N . LEU A 1 211 ? -10.811 4.532 9.460 1.00 97.94 211 LEU A N 1
ATOM 1592 C CA . LEU A 1 211 ? -11.430 5.111 8.271 1.00 97.94 211 LEU A CA 1
ATOM 1593 C C . LEU A 1 211 ? -12.728 4.367 8.007 1.00 97.94 211 LEU A C 1
ATOM 1595 O O . LEU A 1 211 ? -12.700 3.194 7.659 1.00 97.94 211 LEU A O 1
ATOM 1599 N N . MET A 1 212 ? -13.861 5.049 8.134 1.00 97.88 212 MET A N 1
ATOM 1600 C CA . MET A 1 212 ? -15.161 4.441 7.877 1.00 97.88 212 MET A CA 1
ATOM 1601 C C . MET A 1 212 ? -16.039 5.396 7.080 1.00 97.88 212 MET A C 1
ATOM 1603 O O . MET A 1 212 ? -16.159 6.576 7.432 1.00 97.88 212 MET A O 1
ATOM 1607 N N . ARG A 1 213 ? -16.679 4.880 6.028 1.00 97.38 213 ARG A N 1
ATOM 1608 C CA . ARG A 1 213 ? -17.609 5.638 5.178 1.00 97.38 213 ARG A CA 1
ATOM 1609 C C . ARG A 1 213 ? -18.730 6.272 5.995 1.00 97.38 213 ARG A C 1
ATOM 1611 O O . ARG A 1 213 ? -19.040 7.450 5.840 1.00 97.38 213 ARG A O 1
ATOM 1618 N N . ASP A 1 214 ? -19.292 5.492 6.903 1.00 97.69 214 ASP A N 1
ATOM 1619 C CA . ASP A 1 214 ? -20.474 5.846 7.684 1.00 97.69 214 ASP A CA 1
ATOM 1620 C C . ASP A 1 214 ? -20.218 6.850 8.811 1.00 97.69 214 ASP A C 1
ATOM 1622 O O . ASP A 1 214 ? -21.173 7.316 9.443 1.00 97.69 214 ASP A O 1
ATOM 1626 N N . LEU A 1 215 ? -18.950 7.180 9.073 1.00 96.94 215 LEU A N 1
ATOM 1627 C CA . LEU A 1 215 ? -18.572 8.275 9.965 1.00 96.94 215 LEU A CA 1
ATOM 1628 C C . LEU A 1 215 ? -18.487 9.614 9.228 1.00 96.94 215 LEU A C 1
ATOM 1630 O O . LEU A 1 215 ? -18.489 10.659 9.874 1.00 96.94 215 LEU A O 1
ATOM 1634 N N . GLN A 1 216 ? -18.430 9.611 7.892 1.00 96.75 216 GLN A N 1
ATOM 1635 C CA . GLN A 1 216 ? -18.263 10.838 7.121 1.00 96.75 216 GLN A CA 1
ATOM 1636 C C . GLN A 1 216 ? -19.537 11.688 7.136 1.00 96.75 216 GLN A C 1
ATOM 1638 O O . GLN A 1 216 ? -20.644 11.225 6.832 1.00 96.75 216 GLN A O 1
ATOM 1643 N N . GLN A 1 217 ? -19.369 12.968 7.461 1.00 9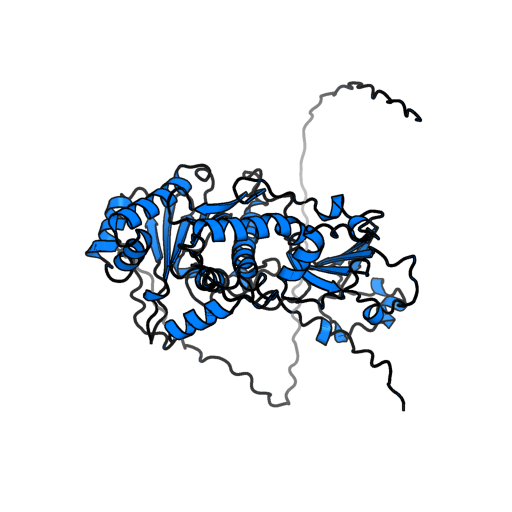4.94 217 GLN A N 1
ATOM 1644 C CA . GLN A 1 217 ? -20.467 13.915 7.627 1.00 94.94 217 GLN A CA 1
ATOM 1645 C C . GLN A 1 217 ? -20.592 14.827 6.402 1.00 94.94 217 GLN A C 1
ATOM 1647 O O . GLN A 1 217 ? -19.719 14.879 5.533 1.00 94.94 217 GLN A O 1
ATOM 1652 N N . GLU A 1 218 ? -21.702 15.559 6.309 1.00 93.56 218 GLU A N 1
ATOM 1653 C CA . GLU A 1 218 ? -21.923 16.510 5.211 1.00 93.56 218 GLU A CA 1
ATOM 1654 C C . GLU A 1 218 ? -20.992 17.722 5.278 1.00 93.56 218 GLU A C 1
ATOM 1656 O O . GLU A 1 218 ? -20.678 18.283 4.234 1.00 93.56 218 GLU A O 1
ATOM 1661 N N . ASN A 1 219 ? -20.513 18.079 6.475 1.00 92.75 219 ASN A N 1
ATOM 1662 C CA . ASN A 1 219 ? -19.769 19.319 6.726 1.00 92.75 219 ASN A CA 1
ATOM 1663 C C . ASN A 1 219 ? -18.362 19.087 7.307 1.00 92.75 219 ASN A C 1
ATOM 1665 O O . ASN A 1 219 ? -17.662 20.050 7.628 1.00 92.75 219 ASN A O 1
ATOM 1669 N N . SER A 1 220 ? -17.959 17.829 7.495 1.00 92.75 220 SER A N 1
ATOM 1670 C CA . SER A 1 220 ? -16.655 17.476 8.055 1.00 92.75 220 SER A CA 1
ATOM 1671 C C . SER A 1 220 ? -16.213 16.077 7.626 1.00 92.75 220 SER A C 1
ATOM 1673 O O . SER A 1 220 ? -17.027 15.195 7.336 1.00 92.75 220 SER A O 1
ATOM 1675 N N . ILE A 1 221 ? -14.896 15.882 7.599 1.00 93.06 221 ILE A N 1
ATOM 1676 C CA . ILE A 1 221 ? -14.250 14.578 7.440 1.00 93.06 221 ILE A CA 1
ATOM 1677 C C . ILE A 1 221 ? -13.969 14.036 8.846 1.00 93.06 221 ILE A C 1
ATOM 1679 O O . ILE A 1 221 ? -13.375 14.744 9.659 1.00 93.06 221 ILE A O 1
ATOM 1683 N N . VAL A 1 222 ? -14.347 12.787 9.120 1.00 95.38 222 VAL A N 1
ATOM 1684 C CA . VAL A 1 222 ? -14.183 12.159 10.443 1.00 95.38 222 VAL A CA 1
ATOM 1685 C C . VAL A 1 222 ? -13.223 10.977 10.328 1.00 95.38 222 VAL A C 1
ATOM 1687 O O . VAL A 1 222 ? -13.550 9.963 9.714 1.00 95.38 222 VAL A O 1
ATOM 1690 N N . LEU A 1 223 ? -12.020 11.121 10.890 1.00 96.00 223 LEU A N 1
ATOM 1691 C CA . LEU A 1 223 ? -10.951 10.111 10.863 1.00 96.00 223 LEU A CA 1
ATOM 1692 C C . LEU A 1 223 ? -10.361 9.971 12.273 1.00 96.00 223 LEU A C 1
ATOM 1694 O O . LEU A 1 223 ? -9.306 10.547 12.554 1.00 96.00 223 LEU A O 1
ATOM 1698 N N . PRO A 1 224 ? -11.071 9.308 13.201 1.00 97.00 224 PRO A N 1
ATOM 1699 C CA . PRO A 1 224 ? -10.662 9.287 14.591 1.00 97.00 224 PRO A CA 1
ATOM 1700 C C . PRO A 1 224 ? -9.408 8.425 14.762 1.00 97.00 224 PRO A C 1
ATOM 1702 O O . PRO A 1 224 ? -9.242 7.384 14.123 1.00 97.00 224 PRO A O 1
ATOM 1705 N N . SER A 1 225 ? -8.535 8.864 15.662 1.00 97.44 225 SER A N 1
ATOM 1706 C CA . SER A 1 225 ? -7.387 8.099 16.139 1.00 97.44 225 SER A CA 1
ATOM 1707 C C . SER A 1 225 ? -7.260 8.246 17.644 1.00 97.44 225 SER A C 1
ATOM 1709 O O . SER A 1 225 ? -7.504 9.332 18.169 1.00 97.44 225 SER A O 1
ATOM 1711 N N . PHE A 1 226 ? -6.831 7.183 18.308 1.00 96.88 226 PHE A N 1
ATOM 1712 C CA . PHE A 1 226 ? -6.548 7.165 19.734 1.00 96.88 226 PHE A CA 1
ATOM 1713 C C . PHE A 1 226 ? -5.160 6.568 19.978 1.00 96.88 226 PHE A C 1
ATOM 1715 O O . PHE A 1 226 ? -4.698 5.716 19.215 1.00 96.88 226 PHE A O 1
ATOM 1722 N N . GLU A 1 227 ? -4.480 7.040 21.018 1.00 95.94 227 GLU A N 1
ATOM 1723 C CA . GLU A 1 227 ? -3.142 6.591 21.398 1.00 95.94 227 GLU A CA 1
ATOM 1724 C C . GLU A 1 227 ? -3.090 6.353 22.909 1.00 95.94 227 GLU A C 1
ATOM 1726 O O . GLU A 1 227 ? -3.418 7.244 23.697 1.00 95.94 227 GLU A O 1
ATOM 1731 N N . TRP A 1 228 ? -2.655 5.153 23.290 1.00 96.00 228 TRP A N 1
ATOM 1732 C CA . TRP A 1 228 ? -2.342 4.767 24.661 1.00 96.00 228 TRP A CA 1
ATOM 1733 C C . TRP A 1 228 ? -0.833 4.838 24.890 1.00 96.00 228 TRP A C 1
ATOM 1735 O O . TRP A 1 228 ? -0.043 4.499 24.004 1.00 96.00 228 TRP A O 1
ATOM 1745 N N . HIS A 1 229 ? -0.448 5.263 26.091 1.00 92.62 229 HIS A N 1
ATOM 1746 C CA . HIS A 1 229 ? 0.935 5.344 26.550 1.00 92.62 229 HIS A CA 1
ATOM 1747 C C . HIS A 1 229 ? 1.133 4.358 27.709 1.00 92.62 229 HIS A C 1
ATOM 1749 O O . HIS A 1 229 ? 0.331 4.363 28.638 1.00 92.62 229 HIS A O 1
ATOM 1755 N N . ASP A 1 230 ? 2.215 3.575 27.684 1.00 82.12 230 ASP A N 1
ATOM 1756 C CA . ASP A 1 230 ? 2.588 2.593 28.719 1.00 82.12 230 ASP A CA 1
ATOM 1757 C C . ASP A 1 230 ? 1.545 1.476 28.971 1.00 82.12 230 ASP A C 1
ATOM 1759 O O . ASP A 1 230 ? 0.617 1.255 28.193 1.00 82.12 230 ASP A O 1
ATOM 1763 N N . SER A 1 231 ? 1.756 0.711 30.050 1.00 70.88 231 SER A N 1
ATOM 1764 C CA . SER A 1 231 ? 1.005 -0.467 30.503 1.00 70.88 231 SER A CA 1
ATOM 1765 C C . SER A 1 231 ? -0.383 -0.128 31.058 1.00 70.88 231 SER A C 1
ATOM 1767 O O . SER A 1 231 ? -0.691 -0.419 32.216 1.00 70.88 231 SER A O 1
ATOM 1769 N N . VAL A 1 232 ? -1.202 0.534 30.249 1.00 86.12 232 VAL A N 1
ATOM 1770 C CA . VAL A 1 232 ? -2.626 0.733 30.522 1.00 86.12 232 VAL A CA 1
ATOM 1771 C C . VAL A 1 232 ? -3.379 -0.552 30.185 1.00 86.12 232 VAL A C 1
ATOM 1773 O O . VAL A 1 232 ? -2.983 -1.292 29.282 1.00 86.12 232 VAL A O 1
ATOM 1776 N N . ASP A 1 233 ? -4.465 -0.817 30.907 1.00 93.12 233 ASP A N 1
ATOM 1777 C CA . ASP A 1 233 ? -5.394 -1.892 30.568 1.00 93.12 233 ASP A CA 1
ATOM 1778 C C . ASP A 1 233 ? -6.148 -1.518 29.279 1.00 93.12 233 ASP A C 1
ATOM 1780 O O . ASP A 1 233 ? -7.152 -0.802 29.290 1.00 93.12 233 ASP A O 1
ATOM 1784 N N . ILE A 1 234 ? -5.570 -1.907 28.138 1.00 93.19 234 ILE A N 1
ATOM 1785 C CA . ILE A 1 234 ? -6.090 -1.574 26.807 1.00 93.19 234 ILE A CA 1
ATOM 1786 C C . ILE A 1 234 ? -7.519 -2.107 26.610 1.00 93.19 234 ILE A C 1
ATOM 1788 O O . ILE A 1 234 ? -8.330 -1.337 26.099 1.00 93.19 234 ILE A O 1
ATOM 1792 N N . PRO A 1 235 ? -7.871 -3.354 26.993 1.00 95.06 235 PRO A N 1
ATOM 1793 C CA . PRO A 1 235 ? -9.255 -3.828 26.954 1.00 95.06 235 PRO A CA 1
ATOM 1794 C C . PRO A 1 235 ? -10.251 -2.905 27.667 1.00 95.06 235 PRO A C 1
ATOM 1796 O O . PRO A 1 235 ? -11.268 -2.528 27.075 1.00 95.06 235 PRO A O 1
ATOM 1799 N N . ASP A 1 236 ? -9.947 -2.489 28.896 1.00 95.94 236 ASP A N 1
ATOM 1800 C CA . ASP A 1 236 ? -10.832 -1.625 29.684 1.00 95.94 236 ASP A CA 1
ATOM 1801 C C . ASP A 1 236 ? -10.956 -0.223 29.072 1.00 95.94 236 ASP A C 1
ATOM 1803 O O . ASP A 1 236 ? -12.062 0.311 28.922 1.00 95.94 236 ASP A O 1
ATOM 1807 N N . GLU A 1 237 ? -9.840 0.379 28.652 1.00 95.94 237 GLU A N 1
ATOM 1808 C CA . GLU A 1 237 ? -9.866 1.700 28.017 1.00 95.94 237 GLU A CA 1
ATOM 1809 C C . GLU A 1 237 ? -10.525 1.673 26.634 1.00 95.94 237 GLU A C 1
ATOM 1811 O O . GLU A 1 237 ? -11.249 2.607 26.290 1.00 95.94 237 GLU A O 1
ATOM 1816 N N . LEU A 1 238 ? -10.341 0.608 25.847 1.00 95.88 238 LEU A N 1
ATOM 1817 C CA . LEU A 1 238 ? -11.044 0.428 24.576 1.00 95.88 238 LEU A CA 1
ATOM 1818 C C . LEU A 1 238 ? -12.552 0.285 24.810 1.00 95.88 238 LEU A C 1
ATOM 1820 O O . LEU A 1 238 ? -13.342 0.929 24.118 1.00 95.88 238 LEU A O 1
ATOM 1824 N N . THR A 1 239 ? -12.953 -0.476 25.831 1.00 97.12 239 THR A N 1
ATOM 1825 C CA . THR A 1 239 ? -14.359 -0.619 26.233 1.00 97.12 239 THR A CA 1
ATOM 1826 C C . THR A 1 239 ? -14.959 0.730 26.605 1.00 97.12 239 THR A C 1
ATOM 1828 O O . THR A 1 239 ? -16.007 1.119 26.083 1.00 97.12 239 THR A O 1
ATOM 1831 N N . LYS A 1 240 ? -14.274 1.501 27.453 1.00 97.38 240 LYS A N 1
ATOM 1832 C CA . LYS A 1 240 ? -14.696 2.849 27.848 1.00 97.38 240 LYS A CA 1
ATOM 1833 C C . LYS A 1 240 ? -14.763 3.801 26.654 1.00 97.38 240 LYS A C 1
ATOM 1835 O O . LYS A 1 240 ? -15.732 4.549 26.529 1.00 97.38 240 LYS A O 1
ATOM 1840 N N . LEU A 1 241 ? -13.781 3.753 25.755 1.00 96.56 241 LEU A N 1
ATOM 1841 C CA . LEU A 1 241 ? -13.750 4.559 24.535 1.00 96.56 241 LEU A CA 1
ATOM 1842 C C . LEU A 1 241 ? -14.988 4.301 23.665 1.00 96.56 241 LEU A C 1
ATOM 1844 O O . LEU A 1 241 ? -15.611 5.249 23.183 1.00 96.56 241 LEU A O 1
ATOM 1848 N N . CYS A 1 242 ? -15.369 3.032 23.514 1.00 97.00 242 CYS A N 1
ATOM 1849 C CA . CYS A 1 242 ? -16.435 2.601 22.615 1.00 97.00 242 CYS A CA 1
ATOM 1850 C C . CYS A 1 242 ? -17.838 2.678 23.224 1.00 97.00 242 CYS A C 1
ATOM 1852 O O . CYS A 1 242 ? -18.800 2.837 22.481 1.00 97.00 242 CYS A O 1
ATOM 1854 N N . THR A 1 243 ? -17.980 2.594 24.548 1.00 96.81 243 THR A N 1
ATOM 1855 C CA . THR A 1 243 ? -19.297 2.570 25.218 1.00 96.81 243 THR A CA 1
ATOM 1856 C C . THR A 1 243 ? -19.632 3.859 25.964 1.00 96.81 243 THR A C 1
ATOM 1858 O O . THR A 1 243 ? -20.807 4.199 26.091 1.00 96.81 243 THR A O 1
ATOM 1861 N N . VAL A 1 244 ? -18.622 4.600 26.432 1.00 96.56 244 VAL A N 1
ATOM 1862 C CA . VAL A 1 244 ? -18.807 5.785 27.284 1.00 96.56 244 VAL A CA 1
ATOM 1863 C C . VAL A 1 244 ? -18.330 7.051 26.582 1.00 96.56 244 VAL A C 1
ATOM 1865 O O . VAL A 1 244 ? -19.105 7.992 26.431 1.00 96.56 244 VAL A O 1
ATOM 1868 N N . THR A 1 245 ? -17.069 7.092 26.148 1.00 96.25 245 THR A N 1
ATOM 1869 C CA . THR A 1 245 ? -16.447 8.336 25.671 1.00 96.25 245 THR A CA 1
ATOM 1870 C C . THR A 1 245 ? -16.960 8.728 24.287 1.00 96.25 245 THR A C 1
ATOM 1872 O O . THR A 1 245 ? -17.336 9.877 24.062 1.00 96.25 245 THR A O 1
ATOM 1875 N N . HIS A 1 246 ? -16.994 7.779 23.348 1.00 96.38 246 HIS A N 1
ATOM 1876 C CA . HIS A 1 246 ? -17.295 8.054 21.944 1.00 96.38 246 HIS A CA 1
ATOM 1877 C C . HIS A 1 246 ? -18.135 6.948 21.269 1.00 96.38 246 HIS A C 1
ATOM 1879 O O . HIS A 1 246 ? -17.730 6.385 20.244 1.00 96.38 246 HIS A O 1
ATOM 1885 N N . PRO A 1 247 ? -19.346 6.655 21.777 1.00 96.56 247 PRO A N 1
ATOM 1886 C CA . PRO A 1 247 ? -20.167 5.552 21.273 1.00 96.56 247 PRO A CA 1
ATOM 1887 C C . PRO A 1 247 ? -20.581 5.695 19.804 1.00 96.56 247 PRO A C 1
ATOM 1889 O O . PRO A 1 247 ? -20.644 4.714 19.068 1.00 96.56 247 PRO A O 1
ATOM 1892 N N . HIS A 1 248 ? -20.804 6.920 19.325 1.00 96.81 248 HIS A N 1
ATOM 1893 C CA . HIS A 1 248 ? -21.274 7.158 17.955 1.00 96.81 248 HIS A CA 1
ATOM 1894 C C . HIS A 1 248 ? -20.172 7.151 16.887 1.00 96.81 248 HIS A C 1
ATOM 1896 O O . HIS A 1 248 ? -20.491 7.158 15.697 1.00 96.81 248 HIS A O 1
ATOM 1902 N N . THR A 1 249 ? -18.897 7.151 17.286 1.00 96.62 249 THR A N 1
ATOM 1903 C CA . THR A 1 249 ? -17.761 7.064 16.358 1.00 96.62 249 THR A CA 1
ATOM 1904 C C . THR A 1 249 ? -17.015 5.749 16.537 1.00 96.62 249 THR A C 1
ATOM 1906 O O . THR A 1 249 ? -17.033 4.922 15.631 1.00 96.62 249 THR A O 1
ATOM 1909 N N . TRP A 1 250 ? -16.419 5.528 17.708 1.00 97.81 250 TRP A N 1
ATOM 1910 C CA . TRP A 1 250 ? -15.677 4.309 18.026 1.00 97.81 250 TRP A CA 1
ATOM 1911 C C . TRP A 1 250 ? -16.600 3.107 18.204 1.00 97.81 250 TRP A C 1
ATOM 1913 O O . TRP A 1 250 ? -16.374 2.081 17.568 1.00 97.81 250 TRP A O 1
ATOM 1923 N N . GLY A 1 251 ? -17.675 3.257 18.987 1.00 97.75 251 GLY A N 1
ATOM 1924 C CA . GLY A 1 251 ? -18.635 2.174 19.214 1.00 97.75 251 GLY A CA 1
ATOM 1925 C C . GLY A 1 251 ? -19.267 1.680 17.915 1.00 97.75 251 GLY A C 1
ATOM 1926 O O . GLY A 1 251 ? -19.155 0.504 17.593 1.00 97.75 251 GLY A O 1
ATOM 1927 N N . LYS A 1 252 ? -19.803 2.600 17.104 1.00 98.00 252 LYS A N 1
ATOM 1928 C CA . LYS A 1 252 ? -20.355 2.295 15.771 1.00 98.00 252 LYS A CA 1
ATOM 1929 C C . LYS A 1 252 ? -19.357 1.582 14.847 1.00 98.00 252 LYS A C 1
ATOM 1931 O O . LYS A 1 252 ? -19.740 0.683 14.105 1.00 98.00 252 LYS A O 1
ATOM 1936 N N . ALA A 1 253 ? -18.093 2.006 14.838 1.00 98.00 253 ALA A N 1
ATOM 1937 C CA . ALA A 1 253 ? -17.087 1.407 13.965 1.00 98.00 253 ALA A CA 1
ATOM 1938 C C . ALA A 1 253 ? -16.710 -0.014 14.398 1.00 98.00 253 ALA A C 1
ATOM 1940 O O . ALA A 1 253 ? -16.554 -0.877 13.538 1.00 98.00 253 ALA A O 1
ATOM 1941 N N . LEU A 1 254 ? -16.575 -0.264 15.705 1.00 98.00 254 LEU A N 1
ATOM 1942 C CA . LEU A 1 254 ? -16.265 -1.604 16.204 1.00 98.00 254 LEU A CA 1
ATOM 1943 C C . LEU A 1 254 ? -17.475 -2.535 16.164 1.00 98.00 254 LEU A C 1
ATOM 1945 O O . LEU A 1 254 ? -17.303 -3.693 15.819 1.00 98.00 254 LEU A O 1
ATOM 1949 N N . GLU A 1 255 ? -18.688 -2.035 16.390 1.00 98.06 255 GLU A N 1
ATOM 1950 C CA . GLU A 1 255 ? -19.921 -2.789 16.129 1.00 98.06 255 GLU A CA 1
ATOM 1951 C C . GLU A 1 255 ? -19.981 -3.247 14.665 1.00 98.06 255 GLU A C 1
ATOM 1953 O O . GLU A 1 255 ? -20.219 -4.417 14.391 1.00 98.06 255 GLU A O 1
ATOM 1958 N N . ALA A 1 256 ? -19.674 -2.362 13.710 1.00 97.19 256 ALA A N 1
ATOM 1959 C CA . ALA A 1 256 ? -19.602 -2.739 12.299 1.00 97.19 256 ALA A CA 1
ATOM 1960 C C . ALA A 1 256 ? -18.456 -3.721 11.989 1.00 97.19 256 ALA A C 1
ATOM 1962 O O . ALA A 1 256 ? -18.582 -4.528 11.070 1.00 97.19 256 ALA A O 1
ATOM 1963 N N . TYR A 1 257 ? -17.342 -3.653 12.724 1.00 97.31 257 TYR A N 1
ATOM 1964 C CA . TYR A 1 257 ? -16.234 -4.595 12.565 1.00 97.31 257 TYR A CA 1
ATOM 1965 C C . TYR A 1 257 ? -16.606 -6.002 13.056 1.00 97.31 257 TYR A C 1
ATOM 1967 O O . TYR A 1 257 ? -16.355 -6.977 12.356 1.00 97.31 257 TYR A O 1
ATOM 1975 N N . GLY A 1 258 ? -17.286 -6.097 14.202 1.00 97.25 258 GLY A N 1
ATOM 1976 C CA . GLY A 1 258 ? -17.811 -7.345 14.762 1.00 97.25 258 GLY A CA 1
ATOM 1977 C C . GLY A 1 258 ? -19.174 -7.765 14.205 1.00 97.25 258 GLY A C 1
ATOM 1978 O O . GLY A 1 258 ? -19.951 -8.388 14.914 1.00 97.25 258 GLY A O 1
ATOM 1979 N N . GLU A 1 259 ? -19.499 -7.392 12.962 1.00 95.25 259 GLU A N 1
ATOM 1980 C CA . GLU A 1 259 ? -20.724 -7.821 12.258 1.00 95.25 259 GLU A CA 1
ATOM 1981 C C . GLU A 1 259 ? -22.047 -7.508 12.995 1.00 95.25 259 GLU A C 1
ATOM 1983 O O . GLU A 1 259 ? -23.048 -8.209 12.852 1.00 95.25 259 GLU A O 1
ATOM 1988 N N . GLY A 1 260 ? -22.076 -6.413 13.755 1.00 96.88 260 GLY A N 1
ATOM 1989 C CA . GLY A 1 260 ? -23.213 -5.999 14.578 1.00 96.88 260 GLY A CA 1
ATOM 1990 C C . GLY A 1 260 ? -23.030 -6.262 16.073 1.00 96.88 260 GLY A C 1
ATOM 1991 O O . GLY A 1 260 ? -23.882 -5.842 16.853 1.00 96.88 260 GLY A O 1
ATOM 1992 N N . ASP A 1 261 ? -21.935 -6.907 16.482 1.00 97.69 261 ASP A N 1
ATOM 1993 C CA . ASP A 1 261 ? -21.549 -7.072 17.882 1.00 97.69 261 ASP A CA 1
ATOM 1994 C C . ASP A 1 261 ? -20.292 -6.246 18.210 1.00 97.69 261 ASP A C 1
ATOM 1996 O O . ASP A 1 261 ? -19.186 -6.474 17.714 1.00 97.69 261 ASP A O 1
ATOM 2000 N N . ILE A 1 262 ? -20.465 -5.246 19.076 1.00 97.50 262 ILE A N 1
ATOM 2001 C CA . ILE A 1 262 ? -19.381 -4.370 19.528 1.00 97.50 262 ILE A CA 1
ATOM 2002 C C . ILE A 1 262 ? -18.317 -5.115 20.343 1.00 97.50 262 ILE A C 1
ATOM 2004 O O . ILE A 1 262 ? -17.142 -4.753 20.264 1.00 97.50 262 ILE A O 1
ATOM 2008 N N . GLU A 1 263 ? -18.694 -6.137 21.117 1.00 97.69 263 GLU A N 1
ATOM 2009 C CA . GLU A 1 263 ? -17.760 -6.906 21.943 1.00 97.69 263 GLU A CA 1
ATOM 2010 C C . GLU A 1 263 ? -16.825 -7.729 21.059 1.00 97.69 263 GLU A C 1
ATOM 2012 O O . GLU A 1 263 ? -15.604 -7.684 21.236 1.00 97.69 263 GLU A O 1
ATOM 2017 N N . ASP A 1 264 ? -17.372 -8.380 20.033 1.00 97.56 264 ASP A N 1
ATOM 2018 C CA . ASP A 1 264 ? -16.578 -9.090 19.031 1.00 97.56 264 ASP A CA 1
ATOM 2019 C C . ASP A 1 264 ? -15.639 -8.137 18.287 1.00 97.56 264 ASP A C 1
ATOM 2021 O O . ASP A 1 264 ? -14.444 -8.418 18.167 1.00 97.56 264 ASP A O 1
ATOM 2025 N N . GLY A 1 265 ? -16.121 -6.961 17.876 1.00 97.81 265 GLY A N 1
ATOM 2026 C CA . GLY A 1 265 ? -15.280 -5.944 17.245 1.00 97.81 265 GLY A CA 1
ATOM 2027 C C . GLY A 1 265 ? -14.125 -5.464 18.133 1.00 97.81 265 GLY A C 1
ATOM 2028 O O . GLY A 1 265 ? -12.992 -5.313 17.661 1.00 97.81 265 GLY A O 1
ATOM 2029 N N . MET A 1 266 ? -14.375 -5.263 19.431 1.00 97.88 266 MET A N 1
ATOM 2030 C CA . MET A 1 266 ? -13.338 -4.927 20.417 1.00 97.88 266 MET A CA 1
ATOM 2031 C C . MET A 1 266 ? -12.334 -6.067 20.602 1.00 97.88 266 MET A C 1
ATOM 2033 O O . MET A 1 266 ? -11.124 -5.826 20.585 1.00 97.88 266 MET A O 1
ATOM 2037 N N . ASN A 1 267 ? -12.808 -7.308 20.707 1.00 97.19 267 ASN A N 1
ATOM 2038 C CA . ASN A 1 267 ? -11.959 -8.489 20.840 1.00 97.19 267 ASN A CA 1
ATOM 2039 C C . ASN A 1 267 ? -11.054 -8.677 19.615 1.00 97.19 267 ASN A C 1
ATOM 2041 O O . ASN A 1 267 ? -9.853 -8.928 19.753 1.00 97.19 267 ASN A O 1
ATOM 2045 N N . GLN A 1 268 ? -11.594 -8.510 18.408 1.00 97.31 268 GLN A N 1
ATOM 2046 C CA . GLN A 1 268 ? -10.821 -8.568 17.169 1.00 97.31 268 GLN A CA 1
ATOM 2047 C C . GLN A 1 268 ? -9.754 -7.460 17.117 1.00 97.31 268 GLN A C 1
ATOM 2049 O O . GLN A 1 268 ? -8.581 -7.728 16.843 1.00 97.31 268 GLN A O 1
ATOM 2054 N N . CYS A 1 269 ? -10.133 -6.224 17.453 1.00 96.94 269 CYS A N 1
ATOM 2055 C CA . CYS A 1 269 ? -9.231 -5.075 17.559 1.00 96.94 269 CYS A CA 1
ATOM 2056 C C . CYS A 1 269 ? -8.058 -5.359 18.519 1.00 96.94 269 CYS A C 1
ATOM 2058 O O . CYS A 1 269 ? -6.887 -5.233 18.141 1.00 96.94 269 CYS A O 1
ATOM 2060 N N . PHE A 1 270 ? -8.362 -5.848 19.724 1.00 95.50 270 PHE A N 1
ATOM 2061 C CA . PHE A 1 270 ? -7.364 -6.210 20.727 1.00 95.50 270 PHE A CA 1
ATOM 2062 C C . PHE A 1 270 ? -6.428 -7.326 20.241 1.00 95.50 270 PHE A C 1
ATOM 2064 O O . PHE A 1 270 ? -5.210 -7.228 20.388 1.00 95.50 270 PHE A O 1
ATOM 2071 N N . ARG A 1 271 ? -6.946 -8.362 19.570 1.00 96.38 271 ARG A N 1
ATOM 2072 C CA . ARG A 1 271 ? -6.109 -9.440 19.013 1.00 96.38 271 ARG A CA 1
ATOM 2073 C C . ARG A 1 271 ? -5.079 -8.921 18.004 1.00 96.38 271 ARG A C 1
ATOM 2075 O O . ARG A 1 271 ? -3.930 -9.367 18.033 1.00 96.38 271 ARG A O 1
ATOM 2082 N N . HIS A 1 272 ? -5.434 -7.964 17.141 1.00 96.69 272 HIS A N 1
ATOM 2083 C CA . HIS A 1 272 ? -4.455 -7.355 16.230 1.00 96.69 272 HIS A CA 1
ATOM 2084 C C . HIS A 1 272 ? -3.366 -6.578 16.975 1.00 96.69 272 HIS A C 1
ATOM 2086 O O . HIS A 1 272 ? -2.192 -6.677 16.606 1.00 96.69 272 HIS A O 1
ATOM 2092 N N . MET A 1 273 ? -3.742 -5.840 18.021 1.00 95.69 273 MET A N 1
ATOM 2093 C CA . MET A 1 273 ? -2.809 -5.115 18.884 1.00 95.69 273 MET A CA 1
ATOM 2094 C C . MET A 1 273 ? -1.827 -6.057 19.594 1.00 95.69 273 MET A C 1
ATOM 2096 O O . MET A 1 273 ? -0.617 -5.827 19.578 1.00 95.69 273 MET A O 1
ATOM 2100 N N . MET A 1 274 ? -2.322 -7.174 20.126 1.00 94.94 274 MET A N 1
ATOM 2101 C CA . MET A 1 274 ? -1.486 -8.177 20.787 1.00 94.94 274 MET A CA 1
ATOM 2102 C C . MET A 1 274 ? -0.473 -8.807 19.827 1.00 94.94 274 MET A C 1
ATOM 2104 O O . MET A 1 274 ? 0.688 -8.995 20.184 1.00 94.94 274 MET A O 1
ATOM 2108 N N . ILE A 1 275 ? -0.849 -9.056 18.567 1.00 95.19 275 ILE A N 1
ATOM 2109 C CA . ILE A 1 275 ? 0.091 -9.572 17.558 1.00 95.19 275 ILE A CA 1
ATOM 2110 C C . ILE A 1 275 ? 1.262 -8.610 17.321 1.00 95.19 275 ILE A C 1
ATOM 2112 O O . ILE A 1 275 ? 2.394 -9.067 17.136 1.00 95.19 275 ILE A O 1
ATOM 2116 N N . ILE A 1 276 ? 1.020 -7.294 17.310 1.00 95.12 276 ILE A N 1
ATOM 2117 C CA . ILE A 1 276 ? 2.094 -6.314 17.089 1.00 95.12 276 ILE A CA 1
ATOM 2118 C C . ILE A 1 276 ? 2.945 -6.067 18.343 1.00 95.12 276 ILE A C 1
ATOM 2120 O O . ILE A 1 276 ? 4.122 -5.717 18.218 1.00 95.12 276 ILE A O 1
ATOM 2124 N N . GLN A 1 277 ? 2.388 -6.268 19.540 1.00 93.88 277 GLN A N 1
ATOM 2125 C CA . GLN A 1 277 ? 3.107 -6.125 20.808 1.00 93.88 277 GLN A CA 1
ATOM 2126 C C . GLN A 1 277 ? 3.916 -7.372 21.182 1.00 93.88 277 GLN A C 1
ATOM 2128 O O . GLN A 1 277 ? 5.085 -7.244 21.537 1.00 93.88 277 GLN A O 1
ATOM 2133 N N . GLU A 1 278 ? 3.329 -8.561 21.066 1.00 93.25 278 GLU A N 1
ATOM 2134 C CA . GLU A 1 278 ? 3.878 -9.799 21.637 1.00 93.25 278 GLU A CA 1
ATOM 2135 C C . GLU A 1 278 ? 4.240 -10.866 20.599 1.00 93.25 278 GLU A C 1
ATOM 2137 O O . GLU A 1 278 ? 4.995 -11.788 20.905 1.00 93.25 278 GLU A O 1
ATOM 2142 N N . GLY A 1 279 ? 3.715 -10.755 19.377 1.00 92.06 279 GLY A N 1
ATOM 2143 C CA . GLY A 1 279 ? 3.930 -11.737 18.316 1.00 92.06 279 GLY A CA 1
ATOM 2144 C C . GLY A 1 279 ? 5.280 -11.596 17.609 1.00 92.06 279 GLY A C 1
ATOM 2145 O O . GLY A 1 279 ? 6.253 -11.067 18.137 1.00 92.06 279 GLY A O 1
ATOM 2146 N N . GLN A 1 280 ? 5.327 -12.019 16.344 1.00 91.69 280 GLN A N 1
ATOM 2147 C CA . GLN A 1 280 ? 6.532 -11.924 15.500 1.00 91.69 280 GLN A CA 1
ATOM 2148 C C . GLN A 1 280 ? 7.063 -10.489 15.318 1.00 91.69 280 GLN A C 1
ATOM 2150 O O . GLN A 1 280 ? 8.190 -10.294 14.885 1.00 91.69 280 GLN A O 1
ATOM 2155 N N . TRP A 1 281 ? 6.251 -9.480 15.643 1.00 94.50 281 TRP A N 1
ATOM 2156 C CA . TRP A 1 281 ? 6.613 -8.071 15.545 1.00 94.50 281 TRP A CA 1
ATOM 2157 C C . TRP A 1 281 ? 7.122 -7.480 16.867 1.00 94.50 281 TRP A C 1
ATOM 2159 O O . TRP A 1 281 ? 7.409 -6.282 16.924 1.00 94.50 281 TRP A O 1
ATOM 2169 N N . ARG A 1 282 ? 7.221 -8.288 17.934 1.00 94.31 282 ARG A N 1
ATOM 2170 C CA . ARG A 1 282 ? 7.589 -7.857 19.290 1.00 94.31 282 ARG A CA 1
ATOM 2171 C C . ARG A 1 282 ? 8.849 -7.002 19.308 1.00 94.31 282 ARG A C 1
ATOM 2173 O O . ARG A 1 282 ? 8.809 -5.899 19.846 1.00 94.31 282 ARG A O 1
ATOM 2180 N N . ASP A 1 283 ? 9.905 -7.462 18.650 1.00 92.62 283 ASP A N 1
ATOM 2181 C CA . ASP A 1 283 ? 11.228 -6.830 18.705 1.00 92.62 283 ASP A CA 1
ATOM 2182 C C . ASP A 1 283 ? 11.374 -5.619 17.768 1.00 92.62 283 ASP A C 1
ATOM 2184 O O . ASP A 1 283 ? 12.377 -4.907 17.804 1.00 92.62 283 ASP A O 1
ATOM 2188 N N . HIS A 1 284 ? 10.361 -5.332 16.946 1.00 92.88 284 HIS A N 1
ATOM 2189 C CA . HIS A 1 284 ? 10.348 -4.145 16.099 1.00 92.88 284 HIS A CA 1
ATOM 2190 C C . HIS A 1 284 ? 9.778 -2.953 16.875 1.00 92.88 284 HIS A C 1
ATOM 2192 O O . HIS A 1 284 ? 8.606 -2.997 17.246 1.00 92.88 284 HIS A O 1
ATOM 2198 N N . PRO A 1 285 ? 10.535 -1.859 17.084 1.00 93.19 285 PRO A N 1
ATOM 2199 C CA . PRO A 1 285 ? 10.083 -0.743 17.917 1.00 93.19 285 PRO A CA 1
ATOM 2200 C C . PRO A 1 285 ? 8.895 0.012 17.328 1.00 93.19 285 PRO A C 1
ATOM 2202 O O . PRO A 1 285 ? 8.053 0.521 18.069 1.00 93.19 285 PRO A O 1
ATOM 2205 N N . ASN A 1 286 ? 8.827 0.059 15.998 1.00 95.94 286 ASN A N 1
ATOM 2206 C CA . ASN A 1 286 ? 7.788 0.744 15.254 1.00 95.94 286 ASN A CA 1
ATOM 2207 C C . ASN A 1 286 ? 7.171 -0.212 14.230 1.00 95.94 286 ASN A C 1
ATOM 2209 O O . ASN A 1 286 ? 7.866 -0.695 13.332 1.00 95.94 286 ASN A O 1
ATOM 2213 N N . VAL A 1 287 ? 5.872 -0.474 14.368 1.00 97.31 287 VAL A N 1
ATOM 2214 C CA . VAL A 1 287 ? 5.106 -1.399 13.519 1.00 97.31 287 VAL A CA 1
ATOM 2215 C C . VAL A 1 287 ? 3.822 -0.711 13.095 1.00 97.31 287 VAL A C 1
ATOM 2217 O O . VAL A 1 287 ? 3.087 -0.213 13.942 1.00 97.31 287 VAL A O 1
ATOM 2220 N N . PHE A 1 288 ? 3.542 -0.706 11.797 1.00 98.06 288 PHE A N 1
ATOM 2221 C CA . PHE A 1 288 ? 2.308 -0.176 11.234 1.00 98.06 288 PHE A CA 1
ATOM 2222 C C . PHE A 1 288 ? 1.486 -1.321 10.655 1.00 98.06 288 PHE A C 1
ATOM 2224 O O . PHE A 1 288 ? 2.026 -2.185 9.966 1.00 98.06 288 PHE A O 1
ATOM 2231 N N . THR A 1 289 ? 0.192 -1.348 10.953 1.00 98.31 289 THR A N 1
ATOM 2232 C CA . THR A 1 289 ? -0.753 -2.355 10.470 1.00 98.31 289 THR A CA 1
ATOM 2233 C C . THR A 1 289 ? -1.985 -1.670 9.904 1.00 98.31 289 THR A C 1
ATOM 2235 O O . THR A 1 289 ? -2.534 -0.769 10.531 1.00 98.31 289 THR A O 1
ATOM 2238 N N . ILE A 1 290 ? -2.438 -2.130 8.744 1.00 98.50 290 ILE A N 1
ATOM 2239 C CA . ILE A 1 290 ? -3.717 -1.761 8.141 1.00 98.50 290 ILE A CA 1
ATOM 2240 C C . ILE A 1 290 ? -4.564 -3.023 8.043 1.00 98.50 290 ILE A C 1
ATOM 2242 O O . ILE A 1 290 ? -4.091 -4.039 7.532 1.00 98.50 290 ILE A O 1
ATOM 2246 N N . VAL A 1 291 ? -5.810 -2.930 8.492 1.00 98.25 291 VAL A N 1
ATOM 2247 C CA . VAL A 1 291 ? -6.840 -3.952 8.318 1.00 98.25 291 VAL A CA 1
ATOM 2248 C C . VAL A 1 291 ? -7.942 -3.365 7.455 1.00 98.25 291 VAL A C 1
ATOM 2250 O O . VAL A 1 291 ? -8.562 -2.369 7.820 1.00 98.25 291 VAL A O 1
ATOM 2253 N N . LEU A 1 292 ? -8.157 -3.953 6.287 1.00 97.69 292 LEU A N 1
ATOM 2254 C CA . LEU A 1 292 ? -9.228 -3.600 5.365 1.00 97.69 292 LEU A CA 1
ATOM 2255 C C . LEU A 1 292 ? -10.390 -4.559 5.617 1.00 97.69 292 LEU A C 1
ATOM 2257 O O . LEU A 1 292 ? -10.332 -5.695 5.149 1.00 97.69 292 LEU A O 1
ATOM 2261 N N . ASN A 1 293 ? -11.415 -4.124 6.353 1.00 95.88 293 ASN A N 1
ATOM 2262 C CA . ASN A 1 293 ? -12.574 -4.961 6.648 1.00 95.88 293 ASN A CA 1
ATOM 2263 C C . ASN A 1 293 ? -13.451 -5.090 5.404 1.00 95.88 293 ASN A C 1
ATOM 2265 O O . ASN A 1 293 ? -13.875 -4.073 4.871 1.00 95.88 293 ASN A O 1
ATOM 2269 N N . GLU A 1 294 ? -13.721 -6.310 4.957 1.00 90.75 294 GLU A N 1
ATOM 2270 C CA . GLU A 1 294 ? -14.524 -6.608 3.766 1.00 90.75 294 GLU A CA 1
ATOM 2271 C C . GLU A 1 294 ? -14.150 -5.844 2.481 1.00 90.75 294 GLU A C 1
ATOM 2273 O O . GLU A 1 294 ? -14.440 -4.659 2.290 1.00 90.75 294 GLU A O 1
ATOM 2278 N N . LEU A 1 295 ? -13.562 -6.548 1.511 1.00 91.56 295 LEU A N 1
ATOM 2279 C CA . LEU A 1 295 ? -13.252 -5.910 0.234 1.00 91.56 295 LEU A CA 1
ATOM 2280 C C . LEU A 1 295 ? -14.515 -5.592 -0.572 1.00 91.56 295 LEU A C 1
ATOM 2282 O O . LEU A 1 295 ? -15.354 -6.462 -0.847 1.00 91.56 295 LEU A O 1
ATOM 2286 N N . LYS A 1 296 ? -14.592 -4.348 -1.053 1.00 88.81 296 LYS A N 1
ATOM 2287 C CA . LYS A 1 296 ? -15.661 -3.898 -1.946 1.00 88.81 296 LYS A CA 1
ATOM 2288 C C . LYS A 1 296 ? -15.694 -4.733 -3.223 1.00 88.81 296 LYS A C 1
ATOM 2290 O O . LYS A 1 296 ? -14.668 -5.060 -3.818 1.00 88.81 296 LYS A O 1
ATOM 2295 N N . HIS A 1 297 ? -16.906 -4.995 -3.707 1.00 66.12 297 HIS A N 1
ATOM 2296 C CA . HIS A 1 297 ? -17.151 -5.527 -5.048 1.00 66.12 297 HIS A CA 1
ATOM 2297 C C . HIS A 1 297 ? -16.869 -4.454 -6.111 1.00 66.12 297 HIS A C 1
ATOM 2299 O O . HIS A 1 297 ? -17.794 -3.904 -6.702 1.00 66.12 297 HIS A O 1
ATOM 2305 N N . VAL A 1 298 ? -15.607 -4.107 -6.364 1.00 55.34 298 VAL A N 1
ATOM 2306 C CA . VAL A 1 298 ? -15.274 -3.198 -7.469 1.00 55.34 298 VAL A CA 1
ATOM 2307 C C . VAL A 1 298 ? -14.405 -3.932 -8.479 1.00 55.34 298 VAL A C 1
ATOM 2309 O O . VAL A 1 298 ? -13.200 -4.078 -8.313 1.00 55.34 298 VAL A O 1
ATOM 2312 N N . GLY A 1 299 ? -15.041 -4.409 -9.549 1.00 53.72 299 GLY A N 1
ATOM 2313 C CA . GLY A 1 299 ? -14.371 -4.657 -10.827 1.00 53.72 299 GLY A CA 1
ATOM 2314 C C . GLY A 1 299 ? -13.746 -6.033 -11.067 1.00 53.72 299 GLY A C 1
ATOM 2315 O O . GLY A 1 299 ? -13.449 -6.308 -12.229 1.00 53.72 299 GLY A O 1
ATOM 2316 N N . LEU A 1 300 ? -13.610 -6.914 -10.065 1.00 51.22 300 LEU A N 1
ATOM 2317 C CA . LEU A 1 300 ? -13.051 -8.264 -10.285 1.00 51.22 300 LEU A CA 1
ATOM 2318 C C . LEU A 1 300 ? -13.896 -9.108 -11.255 1.00 51.22 300 LEU A C 1
ATOM 2320 O O . LEU A 1 300 ? -13.346 -9.876 -12.034 1.00 51.22 300 LEU A O 1
ATOM 2324 N N . ASP A 1 301 ? -15.216 -8.916 -11.276 1.00 47.53 301 ASP A N 1
ATOM 2325 C CA . ASP A 1 301 ? -16.104 -9.702 -12.145 1.00 47.53 301 ASP A CA 1
ATOM 2326 C C . ASP A 1 301 ? -16.163 -9.179 -13.596 1.00 47.53 301 ASP A C 1
ATOM 2328 O O . ASP A 1 301 ? -16.635 -9.878 -14.493 1.00 47.53 301 ASP A O 1
ATOM 2332 N N . SER A 1 302 ? -15.655 -7.967 -13.867 1.00 46.88 302 SER A N 1
ATOM 2333 C CA . SER A 1 302 ? -15.832 -7.301 -15.170 1.00 46.88 302 SER A CA 1
ATOM 2334 C C . SER A 1 302 ? -14.896 -7.794 -16.281 1.00 46.88 302 SER A C 1
ATOM 2336 O O . SER A 1 302 ? -15.118 -7.487 -17.452 1.00 46.88 302 SER A O 1
ATOM 2338 N N . THR A 1 303 ? -13.867 -8.580 -15.957 1.00 47.66 303 THR A N 1
ATOM 2339 C CA . THR A 1 303 ? -12.976 -9.201 -16.953 1.00 47.66 303 THR A CA 1
ATOM 2340 C C . THR A 1 303 ? -13.487 -10.543 -17.482 1.00 47.66 303 THR A C 1
ATOM 2342 O O . THR A 1 303 ? -12.933 -11.042 -18.461 1.00 47.66 303 THR A O 1
ATOM 2345 N N . THR A 1 304 ? -14.564 -11.098 -16.913 1.00 45.06 304 THR A N 1
ATOM 2346 C CA . THR A 1 304 ? -15.087 -12.429 -17.286 1.00 45.06 304 THR A CA 1
ATOM 2347 C C . THR A 1 304 ? -16.380 -12.417 -18.108 1.00 45.06 304 THR A C 1
ATOM 2349 O O . THR A 1 304 ? -16.843 -13.482 -18.507 1.00 45.06 304 THR A O 1
ATOM 2352 N N . GLU A 1 305 ? -16.958 -11.257 -18.435 1.00 42.78 305 GLU A N 1
ATOM 2353 C CA . GLU A 1 305 ? -18.243 -11.191 -19.151 1.00 42.78 305 GLU A CA 1
ATOM 2354 C C . GLU A 1 305 ? -18.153 -10.519 -20.524 1.00 42.78 305 GLU A C 1
ATOM 2356 O O . GLU A 1 305 ? -18.364 -9.317 -20.652 1.00 42.78 305 GLU A O 1
ATOM 2361 N N . ALA A 1 306 ? -17.888 -11.321 -21.564 1.00 40.78 306 ALA A N 1
ATOM 2362 C CA . ALA A 1 306 ? -18.431 -11.125 -22.919 1.00 40.78 306 ALA A CA 1
ATOM 2363 C C . ALA A 1 306 ? -18.236 -12.374 -23.813 1.00 40.78 306 ALA A C 1
ATOM 2365 O O . ALA A 1 306 ? -17.760 -12.286 -24.945 1.00 40.78 306 ALA A O 1
ATOM 2366 N N . HIS A 1 307 ? -18.626 -13.554 -23.332 1.00 41.94 307 HIS A N 1
ATOM 2367 C CA . HIS A 1 307 ? -19.137 -14.598 -24.226 1.00 41.94 307 HIS A CA 1
ATOM 2368 C C . HIS A 1 307 ? -20.617 -14.786 -23.909 1.00 41.94 307 HIS A C 1
ATOM 2370 O O . HIS A 1 307 ? -21.031 -15.681 -23.183 1.00 41.94 307 HIS A O 1
ATOM 2376 N N . ILE A 1 308 ? -21.400 -13.831 -24.419 1.00 45.12 308 ILE A N 1
ATOM 2377 C CA . ILE A 1 308 ? -22.852 -13.925 -24.521 1.00 45.12 308 ILE A CA 1
ATOM 2378 C C . ILE A 1 308 ? -23.115 -14.892 -25.673 1.00 45.12 308 ILE A C 1
ATOM 2380 O O . ILE A 1 308 ? -23.261 -14.464 -26.815 1.00 45.12 308 ILE A O 1
ATOM 2384 N N . ASP A 1 309 ? -23.122 -16.189 -25.381 1.00 42.19 309 ASP A N 1
ATOM 2385 C CA . ASP A 1 309 ? -23.848 -17.131 -26.223 1.00 42.19 309 ASP A CA 1
ATOM 2386 C C . ASP A 1 309 ? -25.275 -17.204 -25.678 1.00 42.19 309 ASP A C 1
ATOM 2388 O O . ASP A 1 309 ? -25.510 -17.460 -24.495 1.00 42.19 309 ASP A O 1
ATOM 2392 N N . GLY A 1 310 ? -26.229 -16.837 -26.529 1.00 47.16 310 GLY A N 1
ATOM 2393 C CA . GLY A 1 310 ? -27.627 -16.637 -26.173 1.00 47.16 310 GLY A CA 1
ATOM 2394 C C . GLY A 1 310 ? -28.282 -17.919 -25.668 1.00 47.16 310 GLY A C 1
ATOM 2395 O O . GLY A 1 310 ? -28.769 -18.725 -26.452 1.00 47.16 310 GLY A O 1
ATOM 2396 N N . GLY A 1 311 ? -28.358 -18.077 -24.351 1.00 42.69 311 GLY A N 1
ATOM 2397 C CA . GLY A 1 311 ? -29.120 -19.137 -23.703 1.00 42.69 311 GLY A CA 1
ATOM 2398 C C . GLY A 1 311 ? -29.544 -18.684 -22.317 1.00 42.69 311 GLY A C 1
ATOM 2399 O O . GLY A 1 311 ? -28.743 -18.688 -21.390 1.00 42.69 311 GLY A O 1
ATOM 2400 N N . GLY A 1 312 ? -30.797 -18.244 -22.186 1.00 45.16 312 GLY A N 1
ATOM 2401 C CA . GLY A 1 312 ? -31.360 -17.754 -20.932 1.00 45.16 312 GLY A CA 1
ATOM 2402 C C . GLY A 1 312 ? -31.316 -18.812 -19.834 1.00 45.16 312 GLY A C 1
ATOM 2403 O O . GLY A 1 312 ? -32.176 -19.685 -19.773 1.00 45.16 312 GLY A O 1
ATOM 2404 N N . VAL A 1 313 ? -30.335 -18.698 -18.943 1.00 44.78 313 VAL A N 1
ATOM 2405 C CA . VAL A 1 313 ? -30.300 -19.400 -17.663 1.00 44.78 313 VAL A CA 1
ATOM 2406 C C . VAL A 1 313 ? -30.086 -18.339 -16.592 1.00 44.78 313 VAL A C 1
ATOM 2408 O O . VAL A 1 313 ? -29.028 -17.722 -16.506 1.00 44.78 313 VAL A O 1
ATOM 2411 N N . GLN A 1 314 ? -31.125 -18.094 -15.793 1.00 45.34 314 GLN A N 1
ATOM 2412 C CA . GLN A 1 314 ? -31.034 -17.329 -14.552 1.00 45.34 314 GLN A CA 1
ATOM 2413 C C . GLN A 1 314 ? -30.165 -18.121 -13.566 1.00 45.34 314 GLN A C 1
ATOM 2415 O O . GLN A 1 314 ? -30.671 -18.907 -12.770 1.00 45.34 314 GLN A O 1
ATOM 2420 N N . SER A 1 315 ? -28.844 -17.970 -13.642 1.00 46.00 315 SER A N 1
ATOM 2421 C CA . SER A 1 315 ? -27.950 -18.509 -12.621 1.00 46.00 315 SER A CA 1
ATOM 2422 C C . SER A 1 315 ? -28.030 -17.625 -11.379 1.00 46.00 315 SER A C 1
ATOM 2424 O O . SER A 1 315 ? -27.690 -16.440 -11.439 1.00 46.00 315 SER A O 1
ATOM 2426 N N . HIS A 1 316 ? -28.455 -18.207 -10.257 1.00 45.06 316 HIS A N 1
ATOM 2427 C CA . HIS A 1 316 ? -28.213 -17.679 -8.918 1.00 45.06 316 HIS A CA 1
ATOM 2428 C C . HIS A 1 316 ? -26.715 -17.370 -8.772 1.00 45.06 316 HIS A C 1
ATOM 2430 O O . HIS A 1 316 ? -25.902 -18.271 -8.585 1.00 45.06 316 HIS A O 1
ATOM 2436 N N . ARG A 1 317 ? -26.334 -16.096 -8.912 1.00 50.72 317 ARG A N 1
ATOM 2437 C CA . ARG A 1 317 ? -24.993 -15.622 -8.564 1.00 50.72 317 ARG A CA 1
ATOM 2438 C C . ARG A 1 317 ? -24.907 -15.564 -7.045 1.00 50.72 317 ARG A C 1
ATOM 2440 O O . ARG A 1 317 ? -25.233 -14.543 -6.447 1.00 50.72 317 ARG A O 1
ATOM 2447 N N . GLU A 1 318 ? -24.498 -16.665 -6.426 1.00 60.66 318 GLU A N 1
ATOM 2448 C CA . GLU A 1 318 ? -23.920 -16.609 -5.085 1.00 60.66 318 GLU A CA 1
ATOM 2449 C C . GLU A 1 318 ? -22.701 -15.681 -5.161 1.00 60.66 318 GLU A C 1
ATOM 2451 O O . GLU A 1 318 ? -21.739 -15.945 -5.887 1.00 60.66 318 GLU A O 1
ATOM 2456 N N . GLY A 1 319 ? -22.786 -14.521 -4.506 1.00 67.00 319 GLY A N 1
ATOM 2457 C CA . GLY A 1 319 ? -21.684 -13.568 -4.472 1.00 67.00 319 GLY A CA 1
ATOM 2458 C C . GLY A 1 319 ? -20.467 -14.219 -3.821 1.00 67.00 319 GLY A C 1
ATOM 2459 O O . GLY A 1 319 ? -20.588 -14.811 -2.750 1.00 67.00 319 GLY A O 1
ATOM 2460 N N . LYS A 1 320 ? -19.293 -14.118 -4.457 1.00 76.88 320 LYS A N 1
ATOM 2461 C CA . LYS A 1 320 ? -18.032 -14.584 -3.858 1.00 76.88 320 LYS A CA 1
ATOM 2462 C C . LYS A 1 320 ? -17.876 -13.988 -2.455 1.00 76.88 320 LYS A C 1
ATOM 2464 O O . LYS A 1 320 ? -18.073 -12.779 -2.285 1.00 76.88 320 LYS A O 1
ATOM 2469 N N . SER A 1 321 ? -17.478 -14.811 -1.483 1.00 88.44 321 SER A N 1
ATOM 2470 C CA . SER A 1 321 ? -17.174 -14.339 -0.129 1.00 88.44 321 SER A CA 1
ATOM 2471 C C . SER A 1 321 ? -16.070 -13.274 -0.156 1.00 88.44 321 SER A C 1
ATOM 2473 O O . SER A 1 321 ? -15.228 -13.255 -1.061 1.00 88.44 321 SER A O 1
ATOM 2475 N N . SER A 1 322 ? -16.074 -12.371 0.828 1.00 88.50 322 SER A N 1
ATOM 2476 C CA . SER A 1 322 ? -15.020 -11.358 1.009 1.00 88.50 322 SER A CA 1
ATOM 2477 C C . SER A 1 322 ? -13.622 -11.993 1.000 1.00 88.50 322 SER A C 1
ATOM 2479 O O . SER A 1 322 ? -12.755 -11.586 0.225 1.00 88.50 322 SER A O 1
ATOM 2481 N N . GLU A 1 323 ? -13.457 -13.086 1.749 1.00 91.88 323 GLU A N 1
ATOM 2482 C CA . GLU A 1 323 ? -12.218 -13.862 1.835 1.00 91.88 323 GLU A CA 1
ATOM 2483 C C . GLU A 1 323 ? -11.711 -14.327 0.463 1.00 91.88 323 GLU A C 1
ATOM 2485 O O . GLU A 1 323 ? -10.527 -14.186 0.149 1.00 91.88 323 GLU A O 1
ATOM 2490 N N . GLN A 1 324 ? -12.601 -14.843 -0.391 1.00 91.75 324 GLN A N 1
ATOM 2491 C CA . GLN A 1 324 ? -12.228 -15.311 -1.723 1.00 91.75 324 GLN A CA 1
ATOM 2492 C C . GLN A 1 324 ? -11.729 -14.161 -2.607 1.00 91.75 324 GLN A C 1
ATOM 2494 O O . GLN A 1 324 ? -10.739 -14.325 -3.321 1.00 91.75 324 GLN A O 1
ATOM 2499 N N . LYS A 1 325 ? -12.352 -12.978 -2.529 1.00 91.31 325 LYS A N 1
ATOM 2500 C CA . LYS A 1 325 ? -11.888 -11.787 -3.265 1.00 91.31 325 LYS A CA 1
ATOM 2501 C C . LYS A 1 325 ? -10.519 -11.329 -2.776 1.00 91.31 325 LYS A C 1
ATOM 2503 O O . LYS A 1 325 ? -9.656 -11.016 -3.593 1.00 91.31 325 LYS A O 1
ATOM 2508 N N . SER A 1 326 ? -10.308 -11.321 -1.460 1.00 94.31 326 SER A N 1
ATOM 2509 C CA . SER A 1 326 ? -9.015 -10.996 -0.851 1.00 94.31 326 SER A CA 1
ATOM 2510 C C . SER A 1 326 ? -7.937 -11.973 -1.314 1.00 94.31 326 SER A C 1
ATOM 2512 O O . SER A 1 326 ? -6.856 -11.549 -1.722 1.00 94.31 326 SER A O 1
ATOM 2514 N N . LYS A 1 327 ? -8.237 -13.278 -1.350 1.00 94.81 327 LYS A N 1
ATOM 2515 C CA . LYS A 1 327 ? -7.318 -14.297 -1.878 1.00 94.81 327 LYS A CA 1
ATOM 2516 C C . LYS A 1 327 ? -6.983 -14.063 -3.347 1.00 94.81 327 LYS A C 1
ATOM 2518 O O . LYS A 1 327 ? -5.808 -14.104 -3.699 1.00 94.81 327 LYS A O 1
ATOM 2523 N N . GLU A 1 328 ? -7.981 -13.804 -4.189 1.00 93.06 328 GLU A N 1
ATOM 2524 C CA . GLU A 1 328 ? -7.789 -13.522 -5.618 1.00 93.06 328 GLU A CA 1
ATOM 2525 C C . GLU A 1 328 ? -6.906 -12.286 -5.837 1.00 93.06 328 GLU A C 1
ATOM 2527 O O . GLU A 1 328 ? -5.917 -12.364 -6.569 1.00 93.06 328 GLU A O 1
ATOM 2532 N N . LEU A 1 329 ? -7.191 -11.186 -5.136 1.00 93.94 329 LEU A N 1
ATOM 2533 C CA . LEU A 1 329 ? -6.420 -9.948 -5.231 1.00 93.94 329 LEU A CA 1
ATOM 2534 C C . LEU A 1 329 ? -4.974 -10.121 -4.744 1.00 93.94 329 LEU A C 1
ATOM 2536 O O . LEU A 1 329 ? -4.041 -9.627 -5.377 1.00 93.94 329 LEU A O 1
ATOM 2540 N N . LEU A 1 330 ? -4.759 -10.842 -3.641 1.00 95.94 330 LEU A N 1
ATOM 2541 C CA . LEU A 1 330 ? -3.412 -11.106 -3.131 1.00 95.94 330 LEU A CA 1
ATOM 2542 C C . LEU A 1 330 ? -2.629 -12.092 -4.004 1.00 95.94 330 LEU A C 1
ATOM 2544 O O . LEU A 1 330 ? -1.417 -11.938 -4.136 1.00 95.94 330 LEU A O 1
ATOM 2548 N N . ASN A 1 331 ? -3.293 -13.057 -4.645 1.00 94.44 331 ASN A N 1
ATOM 2549 C CA . ASN A 1 331 ? -2.662 -13.924 -5.643 1.00 94.44 331 ASN A CA 1
ATOM 2550 C C . ASN A 1 331 ? -2.230 -13.117 -6.874 1.00 94.44 331 ASN A C 1
ATOM 2552 O O . ASN A 1 331 ? -1.123 -13.304 -7.385 1.00 94.44 331 ASN A O 1
ATOM 2556 N N . GLU A 1 332 ? -3.076 -12.187 -7.328 1.00 92.38 332 GLU A N 1
ATOM 2557 C CA . GLU A 1 332 ? -2.733 -11.260 -8.405 1.00 92.38 332 GLU A CA 1
ATOM 2558 C C . GLU A 1 332 ? -1.530 -10.389 -8.018 1.00 92.38 332 GLU A C 1
ATOM 2560 O O . GLU A 1 332 ? -0.561 -10.307 -8.776 1.00 92.38 332 GLU A O 1
ATOM 2565 N N . LEU A 1 333 ? -1.548 -9.798 -6.818 1.00 94.38 333 LEU A N 1
ATOM 2566 C CA . LEU A 1 333 ? -0.429 -9.020 -6.293 1.00 94.38 333 LEU A CA 1
ATOM 2567 C C . LEU A 1 333 ? 0.850 -9.857 -6.237 1.00 94.38 333 LEU A C 1
ATOM 2569 O O . LEU A 1 333 ? 1.874 -9.417 -6.748 1.00 94.38 333 LEU A O 1
ATOM 2573 N N . GLN A 1 334 ? 0.799 -11.064 -5.667 1.00 94.81 334 GLN A N 1
ATOM 2574 C CA . GLN A 1 334 ? 1.958 -11.945 -5.530 1.00 94.81 334 GLN A CA 1
ATOM 2575 C C . GLN A 1 334 ? 2.623 -12.243 -6.872 1.00 94.81 334 GLN A C 1
ATOM 2577 O O . GLN A 1 334 ? 3.848 -12.201 -6.977 1.00 94.81 334 GLN A O 1
ATOM 2582 N N . ARG A 1 335 ? 1.820 -12.540 -7.893 1.00 91.06 335 ARG A N 1
ATOM 2583 C CA . ARG A 1 335 ? 2.316 -12.875 -9.227 1.00 91.06 335 ARG A CA 1
ATOM 2584 C C . ARG A 1 335 ? 2.952 -11.672 -9.923 1.00 91.06 335 ARG A C 1
ATOM 2586 O O . ARG A 1 335 ? 3.960 -11.823 -10.605 1.00 91.06 335 ARG A O 1
ATOM 2593 N N . LYS A 1 336 ? 2.391 -10.475 -9.734 1.00 91.19 336 LYS A N 1
ATOM 2594 C CA . LYS A 1 336 ? 2.851 -9.254 -10.413 1.00 91.19 336 LYS A CA 1
ATOM 2595 C C . LYS A 1 336 ? 3.945 -8.505 -9.660 1.00 91.19 336 LYS A C 1
ATOM 2597 O O . LYS A 1 336 ? 4.733 -7.789 -10.265 1.00 91.19 336 LYS A O 1
ATOM 2602 N N . MET A 1 337 ? 4.030 -8.656 -8.344 1.00 93.00 337 MET A N 1
ATOM 2603 C CA . MET A 1 337 ? 4.975 -7.913 -7.513 1.00 93.00 337 MET A CA 1
ATOM 2604 C C . MET A 1 337 ? 6.444 -8.011 -7.974 1.00 93.00 337 MET A C 1
ATOM 2606 O O . MET A 1 337 ? 7.082 -6.958 -8.031 1.00 93.00 337 MET A O 1
ATOM 2610 N N . PRO A 1 338 ? 6.981 -9.185 -8.371 1.00 92.69 338 PRO A N 1
ATOM 2611 C CA . PRO A 1 338 ? 8.373 -9.305 -8.810 1.00 92.69 338 PRO A CA 1
ATOM 2612 C C . PRO A 1 338 ? 8.756 -8.407 -9.992 1.00 92.69 338 PRO A C 1
ATOM 2614 O O . PRO A 1 338 ? 9.909 -8.008 -10.098 1.00 92.69 338 PRO A O 1
ATOM 2617 N N . CYS A 1 339 ? 7.814 -8.074 -10.882 1.00 92.44 339 CYS A N 1
ATOM 2618 C CA . CYS A 1 339 ? 8.076 -7.163 -11.998 1.00 92.44 339 CYS A CA 1
ATOM 2619 C C . CYS A 1 339 ? 7.710 -5.706 -11.681 1.00 92.44 339 CYS A C 1
ATOM 2621 O O . CYS A 1 339 ? 8.054 -4.807 -12.447 1.00 92.44 339 CYS A O 1
ATOM 2623 N N . LEU A 1 340 ? 6.993 -5.447 -10.584 1.00 93.75 340 LEU A N 1
ATOM 2624 C CA . LEU A 1 340 ? 6.564 -4.104 -10.187 1.00 93.75 340 LEU A CA 1
ATOM 2625 C C . LEU A 1 340 ? 7.632 -3.337 -9.405 1.00 93.75 340 LEU A C 1
ATOM 2627 O O . LEU A 1 340 ? 7.515 -2.113 -9.313 1.00 93.75 340 LEU A O 1
ATOM 2631 N N . TYR A 1 341 ? 8.653 -4.024 -8.885 1.00 94.81 341 TYR A N 1
ATOM 2632 C CA . TYR A 1 341 ? 9.783 -3.419 -8.186 1.00 94.81 341 TYR A CA 1
ATOM 2633 C C . TYR A 1 341 ? 11.108 -4.073 -8.593 1.00 94.81 341 TYR A C 1
ATOM 2635 O O . TYR A 1 341 ? 11.162 -5.291 -8.735 1.00 94.81 341 TYR A O 1
ATOM 2643 N N . LEU A 1 342 ? 12.174 -3.282 -8.736 1.00 93.88 342 LEU A N 1
ATOM 2644 C CA . LEU A 1 342 ? 13.523 -3.792 -9.015 1.00 93.88 342 LEU A CA 1
ATOM 2645 C C . LEU A 1 342 ? 14.314 -4.085 -7.735 1.00 93.88 342 LEU A C 1
ATOM 2647 O O . LEU A 1 342 ? 14.966 -5.117 -7.636 1.00 93.88 342 LEU A O 1
ATOM 2651 N N . HIS A 1 343 ? 14.252 -3.196 -6.741 1.00 92.62 343 HIS A N 1
ATOM 2652 C CA . HIS A 1 343 ? 15.249 -3.144 -5.662 1.00 92.62 343 HIS A CA 1
ATOM 2653 C C . HIS A 1 343 ? 14.686 -3.601 -4.309 1.00 92.62 343 HIS A C 1
ATOM 2655 O O . HIS A 1 343 ? 14.953 -3.003 -3.276 1.00 92.62 343 HIS A O 1
ATOM 2661 N N . LEU A 1 344 ? 13.879 -4.666 -4.283 1.00 92.69 344 LEU A N 1
ATOM 2662 C CA . LEU A 1 344 ? 13.331 -5.217 -3.027 1.00 92.69 344 LEU A CA 1
ATOM 2663 C C . LEU A 1 344 ? 14.212 -6.289 -2.376 1.00 92.69 344 LEU A C 1
ATOM 2665 O O . LEU A 1 344 ? 13.836 -6.848 -1.356 1.00 92.69 344 LEU A O 1
ATOM 2669 N N . ASN A 1 345 ? 15.388 -6.588 -2.922 1.00 91.00 345 ASN A N 1
ATOM 2670 C CA . ASN A 1 345 ? 16.272 -7.661 -2.450 1.00 91.00 345 ASN A CA 1
ATOM 2671 C C . ASN A 1 345 ? 16.694 -7.542 -0.973 1.00 91.00 345 ASN A C 1
ATOM 2673 O O . ASN A 1 345 ? 17.007 -8.552 -0.336 1.00 91.00 345 ASN A O 1
ATOM 2677 N N . ASN A 1 346 ? 16.684 -6.325 -0.429 1.00 91.81 346 ASN A N 1
ATOM 2678 C CA . ASN A 1 346 ? 17.044 -6.053 0.960 1.00 91.81 346 ASN A CA 1
ATOM 2679 C C . ASN A 1 346 ? 15.833 -5.973 1.904 1.00 91.81 346 ASN A C 1
ATOM 2681 O O . ASN A 1 346 ? 16.022 -5.793 3.101 1.00 91.81 346 ASN A O 1
ATOM 2685 N N . ILE A 1 347 ? 14.605 -6.114 1.395 1.00 94.75 347 ILE A N 1
ATOM 2686 C CA . ILE A 1 347 ? 13.370 -6.100 2.185 1.00 94.75 347 ILE A CA 1
ATOM 2687 C C . ILE A 1 347 ? 12.677 -7.450 2.016 1.00 94.75 347 ILE A C 1
ATOM 2689 O O . ILE A 1 347 ? 12.398 -7.903 0.908 1.00 94.75 347 ILE A O 1
ATOM 2693 N N . GLU A 1 348 ? 12.366 -8.109 3.123 1.00 96.19 348 GLU A N 1
ATOM 2694 C CA . GLU A 1 348 ? 11.603 -9.344 3.095 1.00 96.19 348 GLU A CA 1
ATOM 2695 C C . GLU A 1 348 ? 10.119 -9.037 2.883 1.00 96.19 348 GLU A C 1
ATOM 2697 O O . GLU A 1 348 ? 9.442 -8.563 3.794 1.00 96.19 348 GLU A O 1
ATOM 2702 N N . VAL A 1 349 ? 9.595 -9.331 1.690 1.00 97.44 349 VAL A N 1
ATOM 2703 C CA . VAL A 1 349 ? 8.163 -9.168 1.415 1.00 97.44 349 VAL A CA 1
ATOM 2704 C C . VAL A 1 349 ? 7.465 -10.516 1.318 1.00 97.44 349 VAL A C 1
ATOM 2706 O O . VAL A 1 349 ? 7.767 -11.334 0.448 1.00 97.44 349 VAL A O 1
ATOM 2709 N N . LYS A 1 350 ? 6.508 -10.743 2.218 1.00 98.12 350 LYS A N 1
ATOM 2710 C CA . LYS A 1 350 ? 5.682 -11.949 2.280 1.00 98.12 350 LYS A CA 1
ATOM 2711 C C . LYS A 1 350 ? 4.248 -11.627 1.881 1.00 98.12 350 LYS A C 1
ATOM 2713 O O . LYS A 1 350 ? 3.611 -10.782 2.502 1.00 98.12 350 LYS A O 1
ATOM 2718 N N . ILE A 1 351 ? 3.718 -12.351 0.898 1.00 97.81 351 ILE A N 1
ATOM 2719 C CA . ILE A 1 351 ? 2.295 -12.314 0.537 1.00 97.81 351 ILE A CA 1
ATOM 2720 C C . ILE A 1 351 ? 1.707 -13.694 0.809 1.00 97.81 351 ILE A C 1
ATOM 2722 O O . ILE A 1 351 ? 2.234 -14.692 0.321 1.00 97.81 351 ILE A O 1
ATOM 2726 N N . GLN A 1 352 ? 0.658 -13.767 1.630 1.00 96.88 352 GLN A N 1
ATOM 2727 C CA . GLN A 1 352 ? 0.073 -15.028 2.105 1.00 96.88 352 GLN A CA 1
ATOM 2728 C C . GLN A 1 352 ? 1.144 -15.999 2.635 1.00 96.88 352 GLN A C 1
ATOM 2730 O O . GLN A 1 352 ? 1.210 -17.165 2.244 1.00 96.88 352 GLN A O 1
ATOM 2735 N N . LYS A 1 353 ? 2.038 -15.491 3.495 1.00 96.19 353 LYS A N 1
ATOM 2736 C CA . LYS A 1 353 ? 3.159 -16.236 4.110 1.00 96.19 353 LYS A CA 1
ATOM 2737 C C . LYS A 1 353 ? 4.226 -16.744 3.124 1.00 96.19 353 LYS A C 1
ATOM 2739 O O . LYS A 1 353 ? 5.211 -17.337 3.555 1.00 96.19 353 LYS A O 1
ATOM 2744 N N . LYS A 1 354 ? 4.087 -16.485 1.821 1.00 97.44 354 LYS A N 1
ATOM 2745 C CA . LYS A 1 354 ? 5.069 -16.847 0.794 1.00 97.44 354 LYS A CA 1
ATOM 2746 C C . LYS A 1 354 ? 5.987 -15.665 0.507 1.00 97.44 354 LYS A C 1
ATOM 2748 O O . LYS A 1 354 ? 5.517 -14.562 0.233 1.00 97.44 354 LYS A O 1
ATOM 2753 N N . LEU A 1 355 ? 7.293 -15.913 0.538 1.00 96.75 355 LEU A N 1
ATOM 2754 C CA . LEU A 1 355 ? 8.303 -14.921 0.182 1.00 96.75 355 LEU A CA 1
ATOM 2755 C C . LEU A 1 355 ? 8.212 -14.577 -1.311 1.00 96.75 355 LEU A C 1
ATOM 2757 O O . LEU A 1 355 ? 8.183 -15.471 -2.159 1.00 96.75 355 LEU A O 1
ATOM 2761 N N . VAL A 1 356 ? 8.189 -13.287 -1.629 1.00 95.19 356 VAL A N 1
ATOM 2762 C CA . VAL A 1 356 ? 8.226 -12.795 -3.007 1.00 95.19 356 VAL A CA 1
ATOM 2763 C C . VAL A 1 356 ? 9.678 -12.717 -3.468 1.00 95.19 356 VAL A C 1
ATOM 2765 O O . VAL A 1 356 ? 10.512 -12.076 -2.834 1.00 95.19 356 VAL A O 1
ATOM 2768 N N . ALA A 1 357 ? 9.995 -13.379 -4.580 1.00 92.25 357 ALA A N 1
ATOM 2769 C CA . ALA A 1 357 ? 11.336 -13.337 -5.150 1.00 92.25 357 ALA A CA 1
ATOM 2770 C C . ALA A 1 357 ? 11.587 -11.994 -5.855 1.00 92.25 357 ALA A C 1
ATOM 2772 O O . ALA A 1 357 ? 10.826 -11.605 -6.736 1.00 92.25 357 ALA A O 1
ATOM 2773 N N . SER A 1 358 ? 12.697 -11.332 -5.529 1.00 88.06 358 SER A N 1
ATOM 2774 C CA . SER A 1 358 ? 13.106 -10.049 -6.121 1.00 88.06 358 SER A CA 1
ATOM 2775 C C . SER A 1 358 ? 14.051 -10.194 -7.324 1.00 88.06 358 SER A C 1
ATOM 2777 O O . SER A 1 358 ? 14.773 -9.261 -7.634 1.00 88.06 358 SER A O 1
ATOM 2779 N N . THR A 1 359 ? 14.122 -11.376 -7.948 1.00 88.75 359 THR A N 1
ATOM 2780 C CA . THR A 1 359 ? 15.090 -11.693 -9.025 1.00 88.75 359 THR A CA 1
ATOM 2781 C C . THR A 1 359 ? 14.401 -11.909 -10.376 1.00 88.75 359 THR A C 1
ATOM 2783 O O . THR A 1 359 ? 14.732 -12.826 -11.130 1.00 88.75 359 THR A O 1
ATOM 2786 N N . TYR A 1 360 ? 13.342 -11.138 -10.643 1.00 92.00 360 TYR A N 1
ATOM 2787 C CA . TYR A 1 360 ? 12.477 -11.347 -11.806 1.00 92.00 360 TYR A CA 1
ATOM 2788 C C . TYR A 1 360 ? 13.229 -11.158 -13.125 1.00 92.00 360 TYR A C 1
ATOM 2790 O O . TYR A 1 360 ? 13.195 -12.034 -13.990 1.00 92.00 360 TYR A O 1
ATOM 2798 N N . TRP A 1 361 ? 13.921 -10.030 -13.283 1.00 92.38 361 TRP A N 1
ATOM 2799 C CA . TRP A 1 361 ? 14.569 -9.684 -14.547 1.00 92.38 361 TRP A CA 1
ATOM 2800 C C . TRP A 1 361 ? 15.874 -10.439 -14.763 1.00 92.38 361 TRP A C 1
ATOM 2802 O O . TRP A 1 361 ? 16.152 -10.842 -15.888 1.00 92.38 361 TRP A O 1
ATOM 2812 N N . GLU A 1 362 ? 16.618 -10.718 -13.696 1.00 89.44 362 GLU A N 1
ATOM 2813 C CA . GLU A 1 362 ? 17.858 -11.497 -13.725 1.00 89.44 362 GLU A CA 1
ATOM 2814 C C . GLU A 1 362 ? 17.626 -12.928 -14.218 1.00 89.44 362 GLU A C 1
ATOM 2816 O O . GLU A 1 362 ? 18.517 -13.534 -14.804 1.00 89.44 362 GLU A O 1
ATOM 2821 N N . ARG A 1 363 ? 16.422 -13.470 -14.001 1.00 89.50 363 ARG A N 1
ATOM 2822 C CA . ARG A 1 363 ? 16.035 -14.806 -14.475 1.00 89.50 363 ARG A CA 1
ATOM 2823 C C . ARG A 1 363 ? 15.449 -14.811 -15.883 1.00 89.50 363 ARG A C 1
ATOM 2825 O O . ARG A 1 363 ? 15.392 -15.873 -16.495 1.00 89.50 363 ARG A O 1
ATOM 2832 N N . ARG A 1 364 ? 14.958 -13.667 -16.373 1.00 90.12 364 ARG A N 1
ATOM 2833 C CA . ARG A 1 364 ? 14.243 -13.575 -17.658 1.00 90.12 364 ARG A CA 1
ATOM 2834 C C . ARG A 1 364 ? 15.081 -12.993 -18.781 1.00 90.12 364 ARG A C 1
ATOM 2836 O O . ARG A 1 364 ? 14.840 -13.346 -19.927 1.00 90.12 364 ARG A O 1
ATOM 2843 N N . LEU A 1 365 ? 16.002 -12.080 -18.492 1.00 92.75 365 LEU A N 1
ATOM 2844 C CA . LEU A 1 365 ? 16.788 -11.427 -19.532 1.00 92.75 365 LEU A CA 1
ATOM 2845 C C . LEU A 1 365 ? 18.076 -12.196 -19.809 1.00 92.75 365 LEU A C 1
ATOM 2847 O O . LEU A 1 365 ? 18.854 -12.475 -18.901 1.00 92.75 365 LEU A O 1
ATOM 2851 N N . VAL A 1 366 ? 18.312 -12.488 -21.084 1.00 93.44 366 VAL A N 1
ATOM 2852 C CA . VAL A 1 366 ? 19.590 -12.992 -21.595 1.00 93.44 366 VAL A CA 1
ATOM 2853 C C . VAL A 1 366 ? 20.340 -11.880 -22.324 1.00 93.44 366 VAL A C 1
ATOM 2855 O O . VAL A 1 366 ? 19.740 -10.882 -22.732 1.00 93.44 366 VAL A O 1
ATOM 2858 N N . GLU A 1 367 ? 21.658 -12.049 -22.465 1.00 92.75 367 GLU A N 1
ATOM 2859 C CA . GLU A 1 367 ? 22.552 -11.072 -23.115 1.00 92.75 367 GLU A CA 1
ATOM 2860 C C . GLU A 1 367 ? 22.449 -9.662 -22.504 1.00 92.75 367 GLU A C 1
ATOM 2862 O O . GLU A 1 367 ? 22.479 -8.640 -23.192 1.00 92.75 367 GLU A O 1
ATOM 2867 N N . LEU A 1 368 ? 22.303 -9.615 -21.176 1.00 93.31 368 LEU A N 1
ATOM 2868 C CA . LEU A 1 368 ? 22.077 -8.384 -20.435 1.00 93.31 368 LEU A CA 1
ATOM 2869 C C . LEU A 1 368 ? 23.274 -7.433 -20.556 1.00 93.31 368 LEU A C 1
ATOM 2871 O O . LEU A 1 368 ? 24.371 -7.714 -20.077 1.00 93.31 368 LEU A O 1
ATOM 2875 N N . THR A 1 369 ? 23.031 -6.268 -21.140 1.00 94.25 369 THR A N 1
ATOM 2876 C CA . THR A 1 369 ? 23.976 -5.157 -21.223 1.00 94.25 369 THR A CA 1
ATOM 2877 C C . THR A 1 369 ? 23.510 -4.030 -20.315 1.00 94.25 369 THR A C 1
ATOM 2879 O O . THR A 1 369 ? 22.348 -3.632 -20.368 1.00 94.25 369 THR A O 1
ATOM 2882 N N . LYS A 1 370 ? 24.423 -3.487 -19.505 1.00 94.44 370 LYS A N 1
ATOM 2883 C CA . LYS A 1 370 ? 24.180 -2.323 -18.649 1.00 94.44 370 LYS A CA 1
ATOM 2884 C C . LYS A 1 370 ? 24.986 -1.127 -19.147 1.00 94.44 370 LYS A C 1
ATOM 2886 O O . LYS A 1 370 ? 26.179 -1.260 -19.405 1.00 94.44 370 LYS A O 1
ATOM 2891 N N . PHE A 1 371 ? 24.364 0.044 -19.196 1.00 92.50 371 PHE A N 1
ATOM 2892 C CA . PHE A 1 371 ? 25.067 1.320 -19.331 1.00 92.50 371 PHE A CA 1
ATOM 2893 C C . PHE A 1 371 ? 24.371 2.406 -18.509 1.00 92.50 371 PHE A C 1
ATOM 2895 O O . PHE A 1 371 ? 23.235 2.235 -18.070 1.00 92.50 371 PHE A O 1
ATOM 2902 N N . GLU A 1 372 ? 25.063 3.512 -18.258 1.00 90.12 372 GLU A N 1
ATOM 2903 C CA . GLU A 1 372 ? 24.539 4.626 -17.467 1.00 90.12 372 GLU A CA 1
ATOM 2904 C C . GLU A 1 372 ? 24.624 5.921 -18.269 1.00 90.12 372 GLU A C 1
ATOM 2906 O O . GLU A 1 372 ? 25.571 6.134 -19.026 1.00 90.12 372 GLU A O 1
ATOM 2911 N N . LEU A 1 373 ? 23.611 6.770 -18.116 1.00 85.38 373 LEU A N 1
ATOM 2912 C CA . LEU A 1 373 ? 23.563 8.094 -18.718 1.00 85.38 373 LEU A CA 1
ATOM 2913 C C . LEU A 1 373 ? 23.483 9.136 -17.611 1.00 85.38 373 LEU A C 1
ATOM 2915 O O . LEU A 1 373 ? 22.549 9.124 -16.809 1.00 85.38 373 LEU A O 1
ATOM 2919 N N . GLU A 1 374 ? 24.439 10.052 -17.589 1.00 82.44 374 GLU A N 1
ATOM 2920 C CA . GLU A 1 374 ? 24.387 11.221 -16.721 1.00 82.44 374 GLU A CA 1
ATOM 2921 C C . GLU A 1 374 ? 23.407 12.252 -17.283 1.00 82.44 374 GLU A C 1
ATOM 2923 O O . GLU A 1 374 ? 23.407 12.544 -18.484 1.00 82.44 374 GLU A O 1
ATOM 2928 N N . ILE A 1 375 ? 22.549 12.794 -16.413 1.00 75.12 375 ILE A N 1
ATOM 2929 C CA . ILE A 1 375 ? 21.516 13.754 -16.808 1.00 75.12 375 ILE A CA 1
ATOM 2930 C C . ILE A 1 375 ? 21.707 15.068 -16.043 1.00 75.12 375 ILE A C 1
ATOM 2932 O O . ILE A 1 375 ? 21.895 15.044 -14.822 1.00 75.12 375 ILE A O 1
ATOM 2936 N N . PRO A 1 376 ? 21.630 16.227 -16.724 1.00 69.06 376 PRO A N 1
ATOM 2937 C CA . PRO A 1 376 ? 21.650 17.524 -16.060 1.00 69.06 376 PRO A CA 1
ATOM 2938 C C . PRO A 1 376 ? 20.448 17.661 -15.120 1.00 69.06 376 PRO A C 1
ATOM 2940 O O . PRO A 1 376 ? 19.306 17.446 -15.521 1.00 69.06 376 PRO A O 1
ATOM 2943 N N . THR A 1 377 ? 20.680 18.059 -13.869 1.00 67.25 377 THR A N 1
ATOM 2944 C CA . THR A 1 377 ? 19.596 18.260 -12.891 1.00 67.25 377 THR A CA 1
ATOM 2945 C C . THR A 1 377 ? 18.975 19.654 -12.932 1.00 67.25 377 THR A C 1
ATOM 2947 O O . THR A 1 377 ? 17.869 19.838 -12.433 1.00 67.25 377 THR A O 1
ATOM 2950 N N . GLU A 1 378 ? 19.691 20.638 -13.478 1.00 67.12 378 GLU A N 1
ATOM 2951 C CA . GLU A 1 378 ? 19.280 22.051 -13.473 1.00 67.12 378 GLU A CA 1
ATOM 2952 C C . GLU A 1 378 ? 18.686 22.501 -14.812 1.00 67.12 378 GLU A C 1
ATOM 2954 O O . GLU A 1 378 ? 17.875 23.427 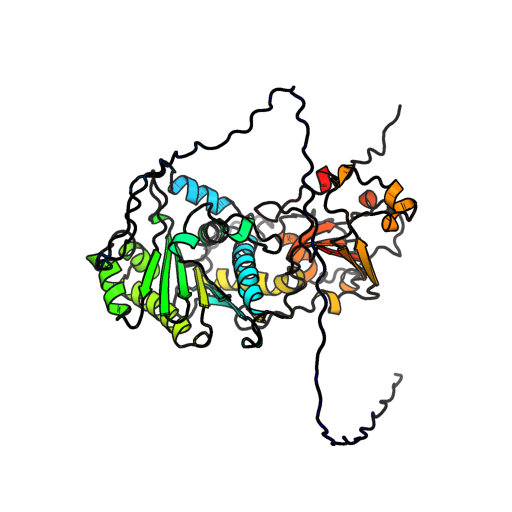-14.859 1.00 67.12 378 GLU A O 1
ATOM 2959 N N . GLU A 1 379 ? 19.042 21.828 -15.908 1.00 65.06 379 GLU A N 1
ATOM 2960 C CA . GLU A 1 379 ? 18.507 22.153 -17.222 1.00 65.06 379 GLU A CA 1
ATOM 2961 C C . GLU A 1 379 ? 17.191 21.424 -17.481 1.00 65.06 379 GLU A C 1
ATOM 2963 O O . GLU A 1 379 ?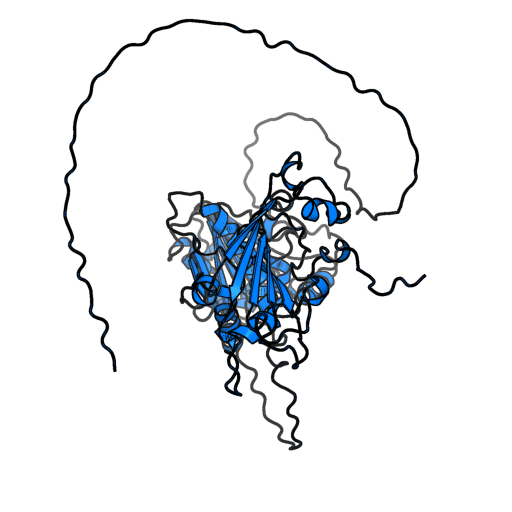 17.042 20.220 -17.275 1.00 65.06 379 GLU A O 1
ATOM 2968 N N . HIS A 1 380 ? 16.209 22.178 -17.967 1.00 59.47 380 HIS A N 1
ATOM 2969 C CA . HIS A 1 380 ? 14.932 21.613 -18.371 1.00 59.47 380 HIS A CA 1
ATOM 2970 C C . HIS A 1 380 ? 15.152 20.642 -19.539 1.00 59.47 380 HIS A C 1
ATOM 2972 O O . HIS A 1 380 ? 15.780 21.011 -20.530 1.00 59.47 380 HIS A O 1
ATOM 2978 N N . TRP A 1 381 ? 14.584 19.436 -19.463 1.00 59.84 381 TRP A N 1
ATOM 2979 C CA . TRP A 1 381 ? 14.810 18.357 -20.438 1.00 59.84 381 TRP A CA 1
ATOM 2980 C C . TRP A 1 381 ? 14.509 18.772 -21.888 1.00 59.84 381 TRP A C 1
ATOM 2982 O O . TRP A 1 381 ? 15.136 18.281 -22.818 1.00 59.84 381 TRP A O 1
ATOM 2992 N N . THR A 1 382 ? 13.603 19.734 -22.089 1.00 57.38 382 THR A N 1
ATOM 2993 C CA . THR A 1 382 ? 13.272 20.299 -23.412 1.00 57.38 382 THR A CA 1
ATOM 2994 C C . THR A 1 382 ? 14.411 21.081 -24.063 1.00 57.38 382 THR A C 1
ATOM 2996 O O . THR A 1 382 ? 14.341 21.355 -25.257 1.00 57.38 382 THR A O 1
ATOM 2999 N N . LYS A 1 383 ? 15.411 21.514 -23.289 1.00 57.88 383 LYS A N 1
ATOM 3000 C CA . LYS A 1 383 ? 16.577 22.267 -23.775 1.00 57.88 383 LYS A CA 1
ATOM 3001 C C . LYS A 1 383 ? 17.750 21.360 -24.133 1.00 57.88 383 LYS A C 1
ATOM 3003 O O . LYS A 1 383 ? 18.675 21.809 -24.806 1.00 57.88 383 LYS A O 1
ATOM 3008 N N . ILE A 1 384 ? 17.704 20.092 -23.723 1.00 60.03 384 ILE A N 1
ATOM 3009 C CA . ILE A 1 384 ? 18.738 19.119 -24.052 1.00 60.03 384 ILE A CA 1
ATOM 3010 C C . ILE A 1 384 ? 18.522 18.685 -25.506 1.00 60.03 384 ILE A C 1
ATOM 3012 O O . ILE A 1 384 ? 17.750 17.777 -25.816 1.00 60.03 384 ILE A O 1
ATOM 3016 N N . HIS A 1 385 ? 19.162 19.398 -26.430 1.00 61.00 385 HIS A N 1
ATOM 3017 C CA . HIS A 1 385 ? 19.089 19.086 -27.852 1.00 61.00 385 HIS A CA 1
ATOM 3018 C C . HIS A 1 385 ? 19.779 17.752 -28.149 1.00 61.00 385 HIS A C 1
ATOM 3020 O O . HIS A 1 385 ? 20.851 17.466 -27.624 1.00 61.00 385 HIS A O 1
ATOM 3026 N N . ARG A 1 386 ? 19.206 16.966 -29.068 1.00 60.84 386 ARG A N 1
ATOM 3027 C CA . ARG A 1 386 ? 19.780 15.697 -29.556 1.00 60.84 386 ARG A CA 1
ATOM 3028 C C . ARG A 1 386 ? 21.256 15.825 -29.962 1.00 60.84 386 ARG A C 1
ATOM 3030 O O . ARG A 1 386 ? 22.059 14.945 -29.672 1.00 60.84 386 ARG A O 1
ATOM 3037 N N . GLU A 1 387 ? 21.620 16.966 -30.548 1.00 62.91 387 GLU A N 1
ATOM 3038 C CA . GLU A 1 387 ? 22.995 17.285 -30.945 1.00 62.91 387 GLU A CA 1
ATOM 3039 C C . GLU A 1 387 ? 24.011 17.247 -29.796 1.00 62.91 387 GLU A C 1
ATOM 3041 O O . GLU A 1 387 ? 25.199 17.042 -30.042 1.00 62.91 387 GLU A O 1
ATOM 3046 N N . PHE A 1 388 ? 23.561 17.460 -28.557 1.00 58.41 388 PHE A N 1
ATOM 3047 C CA . PHE A 1 388 ? 24.404 17.410 -27.368 1.00 58.41 388 PHE A CA 1
ATOM 3048 C C . PHE A 1 388 ? 24.957 15.994 -27.142 1.00 58.41 388 PHE A C 1
ATOM 3050 O O . PHE A 1 388 ? 26.143 15.824 -26.855 1.00 58.41 388 PHE A O 1
ATOM 3057 N N . TYR A 1 389 ? 24.124 14.975 -27.367 1.00 60.06 389 TYR A N 1
ATOM 3058 C CA . TYR A 1 389 ? 24.504 13.568 -27.238 1.00 60.06 389 TYR A CA 1
ATOM 3059 C C . TYR A 1 389 ? 25.191 13.029 -28.498 1.00 60.06 389 TYR A C 1
ATOM 3061 O O . TYR A 1 389 ? 26.181 12.309 -28.386 1.00 60.06 389 TYR A O 1
ATOM 3069 N N . ASP A 1 390 ? 24.744 13.440 -29.690 1.00 59.38 390 ASP A N 1
ATOM 3070 C CA . ASP A 1 390 ? 25.319 12.980 -30.965 1.00 59.38 390 ASP A CA 1
ATOM 3071 C C . ASP A 1 390 ? 26.790 13.416 -31.153 1.00 59.38 390 ASP A C 1
ATOM 3073 O O . ASP A 1 390 ? 27.541 12.778 -31.889 1.00 59.38 390 ASP A O 1
ATOM 3077 N N . LYS A 1 391 ? 27.232 14.490 -30.478 1.00 58.94 391 LYS A N 1
ATOM 3078 C CA . LYS A 1 391 ? 28.610 15.017 -30.560 1.00 58.94 391 LYS A CA 1
ATOM 3079 C C . LYS A 1 391 ? 29.554 14.483 -29.474 1.00 58.94 391 LYS A C 1
ATOM 3081 O O . LYS A 1 391 ? 30.687 14.950 -29.393 1.00 58.94 391 LYS A O 1
ATOM 3086 N N . GLY A 1 392 ? 29.111 13.556 -28.619 1.00 56.78 392 GLY A N 1
ATOM 3087 C CA . GLY A 1 392 ? 29.942 13.008 -27.536 1.00 56.78 392 GLY A CA 1
ATOM 3088 C C . GLY A 1 392 ? 30.343 14.031 -26.463 1.00 56.78 392 GLY A C 1
ATOM 3089 O O . GLY A 1 392 ? 31.257 13.778 -25.687 1.00 56.78 392 GLY A O 1
ATOM 3090 N N . LYS A 1 393 ? 29.655 15.180 -26.389 1.00 53.38 393 LYS A N 1
ATOM 3091 C CA . LYS A 1 393 ? 29.933 16.288 -25.455 1.00 53.38 393 LYS A CA 1
ATOM 3092 C C . LYS A 1 393 ? 29.372 16.066 -24.047 1.00 53.38 393 LYS A C 1
ATOM 3094 O O . LYS A 1 393 ? 29.307 17.000 -23.256 1.00 53.38 393 LYS A O 1
ATOM 3099 N N . VAL A 1 394 ? 28.993 14.833 -23.707 1.00 54.59 394 VAL A N 1
ATOM 3100 C CA . VAL A 1 394 ? 28.473 14.465 -22.376 1.00 54.59 394 VAL A CA 1
ATOM 3101 C C . VAL A 1 394 ? 29.460 14.858 -21.267 1.00 54.59 394 VAL A C 1
ATOM 3103 O O . VAL A 1 394 ? 29.044 15.275 -20.193 1.00 54.59 394 VAL A O 1
ATOM 3106 N N . SER A 1 395 ? 30.762 14.850 -21.568 1.00 51.06 395 SER A N 1
ATOM 3107 C CA . SER A 1 395 ? 31.837 15.292 -20.674 1.00 51.06 395 SER A CA 1
ATOM 3108 C C . SER A 1 395 ? 31.853 16.796 -20.352 1.00 51.06 395 SER A C 1
ATOM 3110 O O . SER A 1 395 ? 32.633 17.212 -19.503 1.00 51.06 395 SER A O 1
ATOM 3112 N N . GLU A 1 396 ? 31.054 17.627 -21.032 1.00 53.78 396 GLU A N 1
ATOM 3113 C CA . GLU A 1 396 ? 30.973 19.083 -20.806 1.00 53.78 396 GLU A CA 1
ATOM 3114 C C . GLU A 1 396 ? 29.840 19.477 -19.833 1.00 53.78 396 GLU A C 1
ATOM 3116 O O . GLU A 1 396 ? 29.642 20.665 -19.572 1.00 53.78 396 GLU A O 1
ATOM 3121 N N . LEU A 1 397 ? 29.094 18.513 -19.276 1.00 55.75 397 LEU A N 1
ATOM 3122 C CA . LEU A 1 397 ? 28.074 18.794 -18.264 1.00 55.75 397 LEU A CA 1
ATOM 3123 C C . LEU A 1 397 ? 28.731 19.277 -16.968 1.00 55.75 397 LEU A C 1
ATOM 3125 O O . LEU A 1 397 ? 29.519 18.575 -16.344 1.00 55.75 397 LEU A O 1
ATOM 3129 N N . THR A 1 398 ? 28.391 20.488 -16.536 1.00 47.41 398 THR A N 1
ATOM 3130 C CA . THR A 1 398 ? 29.062 21.177 -15.424 1.00 47.41 398 THR A CA 1
ATOM 3131 C C . THR A 1 398 ? 28.649 20.697 -14.027 1.00 47.41 398 THR A C 1
ATOM 3133 O O . THR A 1 398 ? 29.161 21.224 -13.042 1.00 47.41 398 THR A O 1
ATOM 3136 N N . ASN A 1 399 ? 27.753 19.706 -13.895 1.00 50.78 399 ASN A N 1
ATOM 3137 C CA . ASN A 1 399 ? 27.339 19.167 -12.589 1.00 50.78 399 ASN A CA 1
ATOM 3138 C C . ASN A 1 399 ? 26.533 17.840 -12.684 1.00 50.78 399 ASN A C 1
ATOM 3140 O O . ASN A 1 399 ? 25.379 17.798 -12.241 1.00 50.78 399 ASN A O 1
ATOM 3144 N N . PRO A 1 400 ? 27.053 16.748 -13.280 1.00 52.09 400 PRO A N 1
ATOM 3145 C CA . PRO A 1 400 ? 26.307 15.496 -13.377 1.00 52.09 400 PRO A CA 1
ATOM 3146 C C . PRO A 1 400 ? 26.214 14.835 -11.994 1.00 52.09 400 PRO A C 1
ATOM 3148 O O . PRO A 1 400 ? 27.077 14.070 -11.583 1.00 52.09 400 PRO A O 1
ATOM 3151 N N . LYS A 1 401 ? 25.175 15.159 -11.217 1.00 62.50 401 LYS A N 1
ATOM 3152 C CA . LYS A 1 401 ? 24.965 14.557 -9.886 1.00 62.50 401 LYS A CA 1
ATOM 3153 C C . LYS A 1 401 ? 24.050 13.336 -9.903 1.00 62.50 401 LYS A C 1
ATOM 3155 O O . LYS A 1 401 ? 23.886 12.703 -8.864 1.00 62.50 401 LYS A O 1
ATOM 3160 N N . LYS A 1 402 ? 23.418 13.021 -11.038 1.00 75.81 402 LYS A N 1
ATOM 3161 C CA . LYS A 1 402 ? 22.457 11.916 -11.145 1.00 75.81 402 LYS A CA 1
ATOM 3162 C C . LYS A 1 402 ? 22.631 11.156 -12.458 1.00 75.81 402 LYS A C 1
ATOM 3164 O O . LYS A 1 402 ? 22.611 11.757 -13.533 1.00 75.81 402 LYS A O 1
ATOM 3169 N N . SER A 1 403 ? 22.770 9.836 -12.354 1.00 84.62 403 SER A N 1
ATOM 3170 C CA . SER A 1 403 ? 22.763 8.913 -13.489 1.00 84.62 403 SER A CA 1
ATOM 3171 C C . SER A 1 403 ? 21.440 8.149 -13.564 1.00 84.62 403 SER A C 1
ATOM 3173 O O . SER A 1 403 ? 20.810 7.862 -12.539 1.00 84.62 403 SER A O 1
ATOM 3175 N N . ILE A 1 404 ? 21.016 7.834 -14.788 1.00 89.31 404 ILE A N 1
ATOM 3176 C CA . ILE A 1 404 ? 19.970 6.851 -15.082 1.00 89.31 404 ILE A CA 1
ATOM 3177 C C . ILE A 1 404 ? 20.646 5.590 -15.604 1.00 89.31 404 ILE A C 1
ATOM 3179 O O . ILE A 1 404 ? 21.499 5.656 -16.492 1.00 89.31 404 ILE A O 1
ATOM 3183 N N . ARG A 1 405 ? 20.251 4.437 -15.063 1.00 93.44 405 ARG A N 1
ATOM 3184 C CA . ARG A 1 405 ? 20.771 3.134 -15.481 1.00 93.44 405 ARG A CA 1
ATOM 3185 C C . ARG A 1 405 ? 19.868 2.549 -16.559 1.00 93.44 405 ARG A C 1
ATOM 3187 O O . ARG A 1 405 ? 18.646 2.577 -16.436 1.00 93.44 405 ARG A O 1
ATOM 3194 N N . PHE A 1 406 ? 20.476 2.005 -17.598 1.00 94.31 406 PHE A N 1
ATOM 3195 C CA . PHE A 1 406 ? 19.796 1.285 -18.662 1.00 94.31 406 PHE A CA 1
ATOM 3196 C C . PHE A 1 406 ? 20.262 -0.158 -18.646 1.00 94.31 406 PHE A C 1
ATOM 3198 O O . PHE A 1 406 ? 21.465 -0.426 -18.618 1.00 94.31 406 PHE A O 1
ATOM 3205 N N . PHE A 1 407 ? 19.307 -1.077 -18.701 1.00 95.56 407 PHE A N 1
ATOM 3206 C CA . PHE A 1 407 ? 19.569 -2.491 -18.899 1.00 95.56 407 PHE A CA 1
ATOM 3207 C C . PHE A 1 407 ? 18.856 -2.947 -20.163 1.00 95.56 407 PHE A C 1
ATOM 3209 O O . PHE A 1 407 ? 17.647 -2.775 -20.294 1.00 95.56 407 PHE A O 1
ATOM 3216 N N . CYS A 1 408 ? 19.600 -3.523 -21.094 1.00 94.44 408 CYS A N 1
ATOM 3217 C CA . CYS A 1 408 ? 19.078 -4.047 -22.347 1.00 94.44 408 CYS A CA 1
ATOM 3218 C C . CYS A 1 408 ? 19.336 -5.546 -22.393 1.00 94.44 408 CYS A C 1
ATOM 3220 O O . CYS A 1 408 ? 20.463 -5.971 -22.171 1.00 94.44 408 CYS A O 1
ATOM 3222 N N . GLY A 1 409 ? 18.322 -6.341 -22.696 1.00 94.06 409 GLY A N 1
ATOM 3223 C CA . GLY A 1 409 ? 18.475 -7.782 -22.868 1.00 94.06 409 GLY A CA 1
ATOM 3224 C C . GLY A 1 409 ? 17.285 -8.374 -23.601 1.00 94.06 409 GLY A C 1
ATOM 3225 O O . GLY A 1 409 ? 16.270 -7.704 -23.807 1.00 94.06 409 GLY A O 1
ATOM 3226 N N . PHE A 1 410 ? 17.391 -9.633 -23.992 1.00 91.94 410 PHE A N 1
ATOM 3227 C CA . PHE A 1 410 ? 16.304 -10.337 -24.664 1.00 91.94 410 PHE A CA 1
ATOM 3228 C C . PHE A 1 410 ? 15.524 -11.172 -23.651 1.00 91.94 410 PHE A C 1
ATOM 3230 O O . PHE A 1 410 ? 16.112 -11.860 -22.827 1.00 91.94 410 PHE A O 1
ATOM 3237 N N . ASN A 1 411 ? 14.195 -11.104 -23.696 1.00 90.38 411 ASN A N 1
ATOM 3238 C CA . ASN A 1 411 ? 13.310 -11.983 -22.940 1.00 90.38 411 ASN A CA 1
ATOM 3239 C C . ASN A 1 411 ? 12.863 -13.126 -23.872 1.00 90.38 411 ASN A C 1
ATOM 3241 O O . ASN A 1 411 ? 11.935 -12.919 -24.665 1.00 90.38 411 ASN A O 1
ATOM 3245 N N . PRO A 1 412 ? 13.499 -14.312 -23.807 1.00 86.69 412 PRO A N 1
ATOM 3246 C CA . PRO A 1 412 ? 13.211 -15.420 -24.713 1.00 86.69 412 PRO A CA 1
ATOM 3247 C C . PRO A 1 412 ? 11.795 -15.976 -24.517 1.00 86.69 412 PRO A C 1
ATOM 3249 O O . PRO A 1 412 ? 11.225 -16.536 -25.446 1.00 86.69 412 PRO A O 1
ATOM 3252 N N . LEU A 1 413 ? 11.178 -15.754 -23.349 1.00 83.00 413 LEU A N 1
ATOM 3253 C CA . LEU A 1 413 ? 9.810 -16.199 -23.056 1.00 83.00 413 LEU A CA 1
ATOM 3254 C C . LEU A 1 413 ? 8.747 -15.453 -23.877 1.00 83.00 413 LEU A C 1
ATOM 3256 O O . LEU A 1 413 ? 7.596 -15.872 -23.904 1.00 83.00 413 LEU A O 1
ATOM 3260 N N . ARG A 1 414 ? 9.116 -14.362 -24.566 1.00 78.69 414 ARG A N 1
ATOM 3261 C CA . ARG A 1 414 ? 8.220 -13.638 -25.484 1.00 78.69 414 ARG A CA 1
ATOM 3262 C C . ARG A 1 414 ? 8.287 -14.125 -26.932 1.00 78.69 414 ARG A C 1
ATOM 3264 O O . ARG A 1 414 ? 7.536 -13.611 -27.753 1.00 78.69 414 ARG A O 1
ATOM 3271 N N . HIS A 1 415 ? 9.187 -15.058 -27.244 1.00 70.12 415 HIS A N 1
ATOM 3272 C CA . HIS A 1 415 ? 9.425 -15.576 -28.595 1.00 70.12 415 HIS A CA 1
ATOM 3273 C C . HIS A 1 415 ? 8.739 -16.933 -28.850 1.00 70.12 415 HIS A C 1
ATOM 3275 O O . HIS A 1 415 ? 9.026 -17.597 -29.836 1.00 70.12 415 HIS A O 1
ATOM 3281 N N . SER A 1 416 ? 7.844 -17.393 -27.971 1.00 60.78 416 SER A N 1
ATOM 3282 C CA . SER A 1 416 ? 7.108 -18.641 -28.199 1.00 60.78 416 SER A CA 1
ATOM 3283 C C . SER A 1 416 ? 6.142 -18.478 -29.384 1.00 60.78 416 SER A C 1
ATOM 3285 O O . SER A 1 416 ? 5.087 -17.858 -29.244 1.00 60.78 416 SER A O 1
ATOM 3287 N N . ASP A 1 417 ? 6.548 -19.006 -30.541 1.00 50.31 417 ASP A N 1
ATOM 3288 C CA . ASP A 1 417 ? 5.944 -18.824 -31.871 1.00 50.31 417 ASP A CA 1
ATOM 3289 C C . ASP A 1 417 ? 4.644 -19.606 -32.134 1.00 50.31 417 ASP A C 1
ATOM 3291 O O . ASP A 1 417 ? 4.087 -19.534 -33.227 1.00 50.31 417 ASP A O 1
ATOM 3295 N N . GLU A 1 418 ? 4.095 -20.340 -31.172 1.00 47.62 418 GLU A N 1
ATOM 3296 C CA . GLU A 1 418 ? 2.927 -21.189 -31.422 1.00 47.62 418 GLU A CA 1
ATOM 3297 C C . GLU A 1 418 ? 1.891 -21.018 -30.316 1.00 47.62 418 GLU A C 1
ATOM 3299 O O . GLU A 1 418 ? 2.239 -20.658 -29.200 1.00 47.62 418 GLU A O 1
ATOM 3304 N N . GLY A 1 419 ? 0.615 -21.240 -30.646 1.00 48.62 419 GLY A N 1
ATOM 3305 C CA . GLY A 1 419 ? -0.594 -21.000 -29.840 1.00 48.62 419 GLY A CA 1
ATOM 3306 C C . GLY A 1 419 ? -0.676 -21.602 -28.426 1.00 48.62 419 GLY A C 1
ATOM 3307 O O . GLY A 1 419 ? -1.773 -21.677 -27.874 1.00 48.62 419 GLY A O 1
ATOM 3308 N N . GLU A 1 420 ? 0.431 -22.018 -27.822 1.00 49.41 420 GLU A N 1
ATOM 3309 C CA . GLU A 1 420 ? 0.567 -22.218 -26.387 1.00 49.41 420 GLU A CA 1
ATOM 3310 C C . GLU A 1 420 ? 0.690 -20.852 -25.703 1.00 49.41 420 GLU A C 1
ATOM 3312 O O . GLU A 1 420 ? 1.617 -20.086 -25.956 1.00 49.41 420 GLU A O 1
ATOM 3317 N N . GLN A 1 421 ? -0.306 -20.533 -24.873 1.00 49.91 421 GLN A N 1
ATOM 3318 C CA . GLN A 1 421 ? -0.406 -19.332 -24.040 1.00 49.91 421 GLN A CA 1
ATOM 3319 C C . GLN A 1 421 ? 0.966 -18.741 -23.689 1.00 49.91 421 GLN A C 1
ATOM 3321 O O . GLN A 1 421 ? 1.662 -19.276 -22.823 1.00 49.91 421 GLN A O 1
ATOM 3326 N N . ALA A 1 422 ? 1.322 -17.613 -24.324 1.00 52.41 422 ALA A N 1
ATOM 3327 C CA . ALA A 1 422 ? 2.392 -16.745 -23.842 1.00 52.41 422 ALA A CA 1
ATOM 3328 C C . ALA A 1 422 ? 2.255 -16.668 -22.319 1.00 52.41 422 ALA A C 1
ATOM 3330 O O . ALA A 1 422 ? 1.144 -16.409 -21.845 1.00 52.41 422 ALA A O 1
ATOM 3331 N N . SER A 1 423 ? 3.327 -16.989 -21.578 1.00 53.31 423 SER A N 1
ATOM 3332 C CA . SER A 1 423 ? 3.259 -17.212 -20.127 1.00 53.31 423 SER A CA 1
ATOM 3333 C C . SER A 1 423 ? 2.353 -16.163 -19.489 1.00 53.31 423 SER A C 1
ATOM 3335 O O . SER A 1 423 ? 2.639 -14.971 -19.629 1.00 53.31 423 SER A O 1
ATOM 3337 N N . HIS A 1 424 ? 1.260 -16.610 -18.861 1.00 56.94 424 HIS A N 1
ATOM 3338 C CA . HIS A 1 424 ? 0.174 -15.782 -18.314 1.00 56.94 424 HIS A CA 1
ATOM 3339 C C . HIS A 1 424 ? 0.708 -14.541 -17.561 1.00 56.94 424 HIS A C 1
ATOM 3341 O O . HIS A 1 424 ? 0.174 -13.441 -17.675 1.00 56.94 424 HIS A O 1
ATOM 3347 N N . ASP A 1 425 ? 1.866 -14.692 -16.918 1.00 56.84 425 ASP A N 1
ATOM 3348 C CA . ASP A 1 425 ? 2.612 -13.654 -16.210 1.00 56.84 425 ASP A CA 1
ATOM 3349 C C . ASP A 1 425 ? 2.952 -12.388 -17.030 1.00 56.84 425 ASP A C 1
ATOM 3351 O O . ASP A 1 425 ? 2.843 -11.282 -16.495 1.00 56.84 425 ASP A O 1
ATOM 3355 N N . ASP A 1 426 ? 3.337 -12.503 -18.311 1.00 57.53 426 ASP A N 1
ATOM 3356 C CA . ASP A 1 426 ? 3.825 -11.357 -19.106 1.00 57.53 426 ASP A CA 1
ATOM 3357 C C . ASP A 1 426 ? 2.689 -10.446 -19.598 1.00 57.53 426 ASP A C 1
ATOM 3359 O O . ASP A 1 426 ? 2.866 -9.231 -19.638 1.00 57.53 426 ASP A O 1
ATOM 3363 N N . VAL A 1 427 ? 1.523 -11.006 -19.941 1.00 60.38 427 VAL A N 1
ATOM 3364 C CA . VAL A 1 427 ? 0.328 -10.230 -20.343 1.00 60.38 427 VAL A CA 1
ATOM 3365 C C . VAL A 1 427 ? -0.255 -9.488 -19.140 1.00 60.38 427 VAL A C 1
ATOM 3367 O O . VAL A 1 427 ? -0.818 -8.399 -19.237 1.00 60.38 427 VAL A O 1
ATOM 3370 N N . GLU A 1 428 ? -0.108 -10.060 -17.955 1.00 59.59 428 GLU A N 1
ATOM 3371 C CA . GLU A 1 428 ? -0.808 -9.568 -16.788 1.00 59.59 428 GLU A CA 1
ATOM 3372 C C . GLU A 1 428 ? -0.082 -8.430 -16.065 1.00 59.59 428 GLU A C 1
ATOM 3374 O O . GLU A 1 428 ? -0.758 -7.555 -15.522 1.00 59.59 428 GLU A O 1
ATOM 3379 N N . ALA A 1 429 ? 1.252 -8.355 -16.094 1.00 57.56 429 ALA A N 1
ATOM 3380 C CA . ALA A 1 429 ? 1.965 -7.155 -15.640 1.00 57.56 429 ALA A CA 1
ATOM 3381 C C . ALA A 1 429 ? 1.483 -5.882 -16.375 1.00 57.56 429 ALA A C 1
ATOM 3383 O O . ALA A 1 429 ? 1.428 -4.798 -15.792 1.00 57.56 429 ALA A O 1
ATOM 3384 N N . GLU A 1 430 ? 1.063 -6.029 -17.635 1.00 61.66 430 GLU A N 1
ATOM 3385 C CA . GLU A 1 430 ? 0.589 -4.948 -18.510 1.00 61.66 430 GLU A CA 1
ATOM 3386 C C . GLU A 1 430 ? -0.808 -4.452 -18.118 1.00 61.66 430 GLU A C 1
ATOM 3388 O O . GLU A 1 430 ? -1.068 -3.248 -18.121 1.00 61.66 430 GLU A O 1
ATOM 3393 N N . THR A 1 431 ? -1.686 -5.361 -17.677 1.00 62.50 431 THR A N 1
ATOM 3394 C CA . THR A 1 431 ? -3.054 -5.018 -17.236 1.00 62.50 431 THR A CA 1
ATOM 3395 C C . THR A 1 431 ? -3.100 -4.130 -15.987 1.00 62.50 431 THR A C 1
ATOM 3397 O O . THR A 1 431 ? -4.092 -3.438 -15.765 1.00 62.50 431 THR A O 1
ATOM 3400 N N . VAL A 1 432 ? -2.030 -4.101 -15.181 1.00 60.31 432 VAL A N 1
ATOM 3401 C CA . VAL A 1 432 ? -1.968 -3.326 -13.925 1.00 60.31 432 VAL A CA 1
ATOM 3402 C C . VAL A 1 432 ? -2.091 -1.828 -14.159 1.00 60.31 432 VAL A C 1
ATOM 3404 O O . VAL A 1 432 ? -2.768 -1.143 -13.400 1.00 60.31 432 VAL A O 1
ATOM 3407 N N . PHE A 1 433 ? -1.451 -1.313 -15.209 1.00 59.34 433 PHE A N 1
ATOM 3408 C CA . PHE A 1 433 ? -1.364 0.126 -15.469 1.00 59.34 433 PHE A CA 1
ATOM 3409 C C . PHE A 1 433 ? -2.514 0.652 -16.328 1.00 59.34 433 PHE A C 1
ATOM 3411 O O . PHE A 1 433 ? -2.372 1.677 -16.993 1.00 59.34 433 PHE A O 1
ATOM 3418 N N . GLY A 1 434 ? -3.642 -0.065 -16.365 1.00 49.94 434 GLY A N 1
ATOM 3419 C CA . GLY A 1 434 ? -4.821 0.362 -17.117 1.00 49.94 434 GLY A CA 1
ATOM 3420 C C . GLY A 1 434 ? -4.576 0.481 -18.624 1.00 49.94 434 GLY A C 1
ATOM 3421 O O . GLY A 1 434 ? -5.422 1.011 -19.346 1.00 49.94 434 GLY A O 1
ATOM 3422 N N . LEU A 1 435 ? -3.447 -0.036 -19.124 1.00 49.53 435 LEU A N 1
ATOM 3423 C CA . LEU A 1 435 ? -3.231 -0.258 -20.541 1.00 49.53 435 LEU A CA 1
ATOM 3424 C C . LEU A 1 435 ? -4.110 -1.452 -20.910 1.00 49.53 435 LEU A C 1
ATOM 3426 O O . LEU A 1 435 ? -3.657 -2.590 -20.976 1.00 49.53 435 LEU A O 1
ATOM 3430 N N . LYS A 1 436 ? -5.407 -1.188 -21.113 1.00 47.72 436 LYS A N 1
ATOM 3431 C CA . LYS A 1 436 ? -6.284 -2.041 -21.917 1.00 47.72 436 LYS A CA 1
ATOM 3432 C C . LYS A 1 436 ? -5.696 -2.045 -23.326 1.00 47.72 436 LYS A C 1
ATOM 3434 O O . LYS A 1 436 ? -6.134 -1.293 -24.190 1.00 47.72 436 LYS A O 1
ATOM 3439 N N . GLY A 1 437 ? -4.612 -2.790 -23.507 1.00 46.41 437 GLY A N 1
ATOM 3440 C CA . GLY A 1 437 ? -3.972 -2.964 -24.790 1.00 46.41 437 GLY A CA 1
ATOM 3441 C C . GLY A 1 437 ? -4.963 -3.661 -25.699 1.00 46.41 437 GLY A C 1
ATOM 3442 O O . GLY A 1 437 ? -5.547 -4.680 -25.321 1.00 46.41 437 GLY A O 1
ATOM 3443 N N . ASP A 1 438 ? -5.168 -3.088 -26.882 1.00 48.44 438 ASP A N 1
ATOM 3444 C CA . ASP A 1 438 ? -5.713 -3.804 -28.024 1.00 48.44 438 ASP A CA 1
ATOM 3445 C C . ASP A 1 438 ? -5.166 -5.235 -28.019 1.00 48.44 438 ASP A C 1
ATOM 3447 O O . ASP A 1 438 ? -3.954 -5.432 -27.926 1.00 48.44 438 ASP A O 1
ATOM 3451 N N . ARG A 1 439 ? -6.033 -6.245 -28.158 1.00 53.91 439 ARG A N 1
ATOM 3452 C CA . ARG A 1 439 ? -5.652 -7.676 -28.207 1.00 53.91 439 ARG A CA 1
ATOM 3453 C C . ARG A 1 439 ? -4.658 -8.029 -29.336 1.00 53.91 439 ARG A C 1
ATOM 3455 O O . ARG A 1 439 ? -4.338 -9.193 -29.524 1.00 53.91 439 ARG A O 1
ATOM 3462 N N . ASN A 1 440 ? -4.180 -7.031 -30.075 1.00 55.00 440 ASN A N 1
ATOM 3463 C CA . ASN A 1 440 ? -3.221 -7.107 -31.164 1.00 55.00 440 ASN A CA 1
ATOM 3464 C C . ASN A 1 440 ? -1.810 -6.608 -30.803 1.00 55.00 440 ASN A C 1
ATOM 3466 O O . ASN A 1 440 ? -0.979 -6.462 -31.701 1.00 55.00 440 ASN A O 1
ATOM 3470 N N . VAL A 1 441 ? -1.503 -6.321 -29.530 1.00 60.69 441 VAL A N 1
ATOM 3471 C CA . VAL A 1 441 ? -0.119 -5.994 -29.148 1.00 60.69 441 VAL A CA 1
ATOM 3472 C C . VAL A 1 441 ? 0.745 -7.242 -29.323 1.00 60.69 441 VAL A C 1
ATOM 3474 O O . VAL A 1 441 ? 0.662 -8.194 -28.554 1.00 60.69 441 VAL A O 1
ATOM 3477 N N . ASN A 1 442 ? 1.577 -7.226 -30.363 1.00 66.12 442 ASN A N 1
ATOM 3478 C CA . ASN A 1 442 ? 2.526 -8.286 -30.667 1.00 66.12 442 ASN A CA 1
ATOM 3479 C C . ASN A 1 442 ? 3.478 -8.475 -29.470 1.00 66.12 442 ASN A C 1
ATOM 3481 O O . ASN A 1 442 ? 4.320 -7.611 -29.197 1.00 66.12 442 ASN A O 1
ATOM 3485 N N . SER A 1 443 ? 3.319 -9.579 -28.735 1.00 68.25 443 SER A N 1
ATOM 3486 C CA . SER A 1 443 ? 4.056 -9.897 -27.501 1.00 68.25 443 SER A CA 1
ATOM 3487 C C . SER A 1 443 ? 5.570 -9.925 -27.714 1.00 68.25 443 SER A C 1
ATOM 3489 O O . SER A 1 443 ? 6.326 -9.563 -26.807 1.00 68.25 443 SER A O 1
ATOM 3491 N N . ALA A 1 444 ? 5.995 -10.272 -28.931 1.00 73.75 444 ALA A N 1
ATOM 3492 C CA . ALA A 1 444 ? 7.385 -10.309 -29.344 1.00 73.75 444 ALA A CA 1
ATOM 3493 C C . ALA A 1 444 ? 7.992 -8.911 -29.547 1.00 73.75 444 ALA A C 1
ATOM 3495 O O . ALA A 1 444 ? 9.207 -8.794 -29.600 1.00 73.75 444 ALA A O 1
ATOM 3496 N N . SER A 1 445 ? 7.208 -7.833 -29.637 1.00 83.56 445 SER A N 1
ATOM 3497 C CA . SER A 1 445 ? 7.750 -6.489 -29.882 1.00 83.56 445 SER A CA 1
ATOM 3498 C C . SER A 1 445 ? 8.701 -5.986 -28.778 1.00 83.56 445 SER A C 1
ATOM 3500 O O . SER A 1 445 ? 8.717 -6.476 -27.642 1.00 83.56 445 SER A O 1
ATOM 3502 N N . LEU A 1 446 ? 9.510 -4.978 -29.131 1.00 87.00 446 LEU A N 1
ATOM 3503 C CA . LEU A 1 446 ? 10.342 -4.221 -28.194 1.00 87.00 446 LEU A CA 1
ATOM 3504 C C . LEU A 1 446 ? 9.479 -3.666 -27.055 1.00 87.00 446 LEU A C 1
ATOM 3506 O O . LEU A 1 446 ? 8.472 -3.007 -27.314 1.00 87.00 446 LEU A O 1
ATOM 3510 N N . LYS A 1 447 ? 9.914 -3.858 -25.808 1.00 89.38 447 LYS A N 1
ATOM 3511 C CA . LYS A 1 447 ? 9.283 -3.236 -24.635 1.00 89.38 447 LYS A CA 1
ATOM 3512 C C . LYS A 1 447 ? 10.284 -2.392 -23.860 1.00 89.38 447 LYS A C 1
ATOM 3514 O O . LYS A 1 447 ? 11.419 -2.821 -23.650 1.00 89.38 447 LYS A O 1
ATOM 3519 N N . VAL A 1 448 ? 9.844 -1.218 -23.415 1.00 91.38 448 VAL A N 1
ATOM 3520 C CA . VAL A 1 448 ? 10.609 -0.349 -22.512 1.00 91.38 448 VAL A CA 1
ATOM 3521 C C . VAL A 1 448 ? 9.868 -0.251 -21.184 1.00 91.38 448 VAL A C 1
ATOM 3523 O O . VAL A 1 448 ? 8.718 0.179 -21.147 1.00 91.38 448 VAL A O 1
ATOM 3526 N N . TYR A 1 449 ? 10.525 -0.631 -20.097 1.00 93.12 449 TYR A N 1
ATOM 3527 C CA . TYR A 1 449 ? 10.016 -0.518 -18.736 1.00 93.12 449 TYR A CA 1
ATOM 3528 C C . TYR A 1 449 ? 10.720 0.643 -18.047 1.00 93.12 449 TYR A C 1
ATOM 3530 O O . TYR A 1 449 ? 11.945 0.699 -18.031 1.00 93.12 449 TYR A O 1
ATOM 3538 N N . LEU A 1 450 ? 9.955 1.571 -17.483 1.00 92.69 450 LEU A N 1
ATOM 3539 C CA . LEU A 1 450 ? 10.473 2.699 -16.722 1.00 92.69 450 LEU A CA 1
ATOM 3540 C C . LEU A 1 450 ? 10.205 2.486 -15.239 1.00 92.69 450 LEU A C 1
ATOM 3542 O O . LEU A 1 450 ? 9.055 2.532 -14.801 1.00 92.69 450 LEU A O 1
ATOM 3546 N N . TYR A 1 451 ? 11.275 2.324 -14.481 1.00 93.62 451 TYR A N 1
ATOM 3547 C CA . TYR A 1 451 ? 11.292 2.261 -13.032 1.00 93.62 451 TYR A CA 1
ATOM 3548 C C . TYR A 1 451 ? 11.864 3.560 -12.467 1.00 93.62 451 TYR A C 1
ATOM 3550 O O . TYR A 1 451 ? 12.756 4.164 -13.061 1.00 93.62 451 TYR A O 1
ATOM 3558 N N . SER A 1 452 ? 11.346 4.003 -11.326 1.00 90.75 452 SER A N 1
ATOM 3559 C CA . SER A 1 452 ? 11.862 5.176 -10.614 1.00 90.75 452 SER A CA 1
ATOM 3560 C C . SER A 1 452 ? 11.821 4.949 -9.106 1.00 90.75 452 SER A C 1
ATOM 3562 O O . SER A 1 452 ? 11.194 3.999 -8.628 1.00 90.75 452 SER A O 1
ATOM 3564 N N . ARG A 1 453 ? 12.463 5.862 -8.371 1.00 88.62 453 ARG A N 1
ATOM 3565 C CA . ARG A 1 453 ? 12.676 5.832 -6.919 1.00 88.62 453 ARG A CA 1
ATOM 3566 C C . ARG A 1 453 ? 13.638 4.729 -6.501 1.00 88.62 453 ARG A C 1
ATOM 3568 O O . ARG A 1 453 ? 13.961 3.821 -7.264 1.00 88.62 453 ARG A O 1
ATOM 3575 N N . GLN A 1 454 ? 14.074 4.811 -5.251 1.00 88.94 454 GLN A N 1
ATOM 3576 C CA . GLN A 1 454 ? 15.092 3.921 -4.708 1.00 88.94 454 GLN A CA 1
ATOM 3577 C C . GLN A 1 454 ? 14.649 2.450 -4.694 1.00 88.94 454 GLN A C 1
ATOM 3579 O O . GLN A 1 454 ? 15.449 1.550 -4.925 1.00 88.94 454 GLN A O 1
ATOM 3584 N N . SER A 1 455 ? 13.350 2.201 -4.516 1.00 91.00 455 SER A N 1
ATOM 3585 C CA . SER A 1 455 ? 12.754 0.863 -4.605 1.00 91.00 455 SER A CA 1
ATOM 3586 C C . SER A 1 455 ? 12.712 0.293 -6.023 1.00 91.00 455 SER A C 1
ATOM 3588 O O . SER A 1 455 ? 12.441 -0.896 -6.208 1.00 91.00 455 SER A O 1
ATOM 3590 N N . GLY A 1 456 ? 12.959 1.135 -7.032 1.00 93.19 456 GLY A N 1
ATOM 3591 C CA . GLY A 1 456 ? 12.780 0.804 -8.433 1.00 93.19 456 GLY A CA 1
ATOM 3592 C C . GLY A 1 456 ? 11.334 0.422 -8.690 1.00 93.19 456 GLY A C 1
ATOM 3593 O O . GLY A 1 456 ? 11.085 -0.676 -9.163 1.00 93.19 456 GLY A O 1
ATOM 3594 N N . ARG A 1 457 ? 10.380 1.282 -8.327 1.00 92.75 457 ARG A N 1
ATOM 3595 C CA . ARG A 1 457 ? 8.945 1.091 -8.566 1.00 92.75 457 ARG A CA 1
ATOM 3596 C C . ARG A 1 457 ? 8.647 1.250 -10.055 1.00 92.75 457 ARG A C 1
ATOM 3598 O O . ARG A 1 457 ? 9.013 2.263 -10.646 1.00 92.75 457 ARG A O 1
ATOM 3605 N N . LEU A 1 458 ? 7.955 0.283 -10.660 1.00 92.62 458 LEU A N 1
ATOM 3606 C CA . LEU A 1 458 ? 7.518 0.357 -12.057 1.00 92.62 458 LEU A CA 1
ATOM 3607 C C . LEU A 1 458 ? 6.517 1.499 -12.223 1.00 92.62 458 LEU A C 1
ATOM 3609 O O . LEU A 1 458 ? 5.471 1.517 -11.580 1.00 92.62 458 LEU A O 1
ATOM 3613 N N . ILE A 1 459 ? 6.829 2.428 -13.112 1.00 88.25 459 ILE A N 1
ATOM 3614 C CA . ILE A 1 459 ? 6.012 3.605 -13.395 1.00 88.25 459 ILE A CA 1
ATOM 3615 C C . ILE A 1 459 ? 5.277 3.448 -14.721 1.00 88.25 459 ILE A C 1
ATOM 3617 O O . ILE A 1 459 ? 4.122 3.851 -14.855 1.00 88.25 459 ILE A O 1
ATOM 3621 N N . LYS A 1 460 ? 5.960 2.900 -15.731 1.00 86.62 460 LYS A N 1
ATOM 3622 C CA . LYS A 1 460 ? 5.423 2.821 -17.088 1.00 86.62 460 LYS A CA 1
ATOM 3623 C C . LYS A 1 460 ? 5.988 1.637 -17.853 1.00 86.62 460 LYS A C 1
ATOM 3625 O O . LYS A 1 460 ? 7.164 1.315 -17.728 1.00 86.62 460 LYS A O 1
ATOM 3630 N N . VAL A 1 461 ? 5.154 1.075 -18.719 1.00 87.62 461 VAL A N 1
ATOM 3631 C CA . VAL A 1 461 ? 5.563 0.160 -19.785 1.00 87.62 461 VAL A CA 1
ATOM 3632 C C . VAL A 1 461 ? 5.213 0.808 -21.124 1.00 87.62 461 VAL A C 1
ATOM 3634 O O . VAL A 1 461 ? 4.106 1.319 -21.300 1.00 87.62 461 VAL A O 1
ATOM 3637 N N . GLU A 1 462 ? 6.160 0.846 -22.057 1.00 86.38 462 GLU A N 1
ATOM 3638 C CA . GLU A 1 462 ? 5.909 1.216 -23.449 1.00 86.38 462 GLU A CA 1
ATOM 3639 C C . GLU A 1 462 ? 5.996 -0.013 -24.343 1.00 86.38 462 GLU A C 1
ATOM 3641 O O . GLU A 1 462 ? 7.012 -0.714 -24.362 1.00 86.38 462 GLU A O 1
ATOM 3646 N N . HIS A 1 463 ? 4.930 -0.229 -25.109 1.00 85.19 463 HIS A N 1
ATOM 3647 C CA . HIS A 1 463 ? 4.855 -1.271 -26.121 1.00 85.19 463 HIS A CA 1
ATOM 3648 C C . HIS A 1 463 ? 5.299 -0.696 -27.453 1.00 85.19 463 HIS A C 1
ATOM 3650 O O . HIS A 1 463 ? 4.772 0.322 -27.904 1.00 85.19 463 HIS A O 1
ATOM 3656 N N . ASP A 1 464 ? 6.276 -1.354 -28.059 1.00 85.31 464 ASP A N 1
ATOM 3657 C CA . ASP A 1 464 ? 6.821 -1.009 -29.358 1.00 85.31 464 ASP A CA 1
ATOM 3658 C C . ASP A 1 464 ? 7.164 0.487 -29.551 1.00 85.31 464 ASP A C 1
ATOM 3660 O O . ASP A 1 464 ? 6.673 1.151 -30.472 1.00 85.31 464 ASP A O 1
ATOM 3664 N N . PRO A 1 465 ? 8.054 1.064 -28.723 1.00 86.75 465 PRO A N 1
ATOM 3665 C CA . PRO A 1 465 ? 8.477 2.449 -28.888 1.00 86.75 465 PRO A CA 1
ATOM 3666 C C . PRO A 1 465 ? 9.463 2.646 -30.053 1.00 86.75 465 PRO A C 1
ATOM 3668 O O . PRO A 1 465 ? 10.101 3.695 -30.125 1.00 86.75 465 PRO A O 1
ATOM 3671 N N . ARG A 1 466 ? 9.602 1.688 -30.989 1.00 83.56 466 ARG A N 1
ATOM 3672 C CA . ARG A 1 466 ? 10.604 1.729 -32.075 1.00 83.56 466 ARG A CA 1
ATOM 3673 C C . ARG A 1 466 ? 10.553 3.033 -32.868 1.00 83.56 466 ARG A C 1
ATOM 3675 O O . ARG A 1 466 ? 11.580 3.687 -33.027 1.00 83.56 466 ARG A O 1
ATOM 3682 N N . SER A 1 467 ? 9.362 3.457 -33.292 1.00 80.88 467 SER A N 1
ATOM 3683 C CA . SER A 1 467 ? 9.175 4.707 -34.046 1.00 80.88 467 SER A CA 1
ATOM 3684 C C . SER A 1 467 ? 9.626 5.942 -33.260 1.00 80.88 467 SER A C 1
ATOM 3686 O O . SER A 1 467 ? 10.221 6.855 -33.830 1.00 80.88 467 SER A O 1
ATOM 3688 N N . ARG A 1 468 ? 9.404 5.950 -31.941 1.00 77.19 468 ARG A N 1
ATOM 3689 C CA . ARG A 1 468 ? 9.801 7.042 -31.038 1.00 77.19 468 ARG A CA 1
ATOM 3690 C C . ARG A 1 468 ? 11.292 7.034 -30.732 1.00 77.19 468 ARG A C 1
ATOM 3692 O O . ARG A 1 468 ? 11.889 8.095 -30.604 1.00 77.19 468 ARG A O 1
ATOM 3699 N N . MET A 1 469 ? 11.893 5.851 -30.658 1.00 78.88 469 MET A N 1
ATOM 3700 C CA . MET A 1 469 ? 13.334 5.666 -30.483 1.00 78.88 469 MET A CA 1
ATOM 3701 C C . MET A 1 469 ? 14.123 5.873 -31.787 1.00 78.88 469 MET A C 1
ATOM 3703 O O . MET A 1 469 ? 15.345 5.764 -31.786 1.00 78.88 469 MET A O 1
ATOM 3707 N N . GLY A 1 470 ? 13.451 6.151 -32.913 1.00 77.69 470 GLY A N 1
ATOM 3708 C CA . GLY A 1 470 ? 14.095 6.274 -34.223 1.00 77.69 470 GLY A CA 1
ATOM 3709 C C . GLY A 1 470 ? 14.619 4.945 -34.779 1.00 77.69 470 GLY A C 1
ATOM 3710 O O . GLY A 1 470 ? 15.441 4.942 -35.695 1.00 77.69 470 GLY A O 1
ATOM 3711 N N . LEU A 1 471 ? 14.151 3.818 -34.237 1.00 79.19 471 LEU A N 1
ATOM 3712 C CA . LEU A 1 471 ? 14.463 2.479 -34.719 1.00 79.19 471 LEU A CA 1
ATOM 3713 C C . LEU A 1 471 ? 13.565 2.142 -35.913 1.00 79.19 471 LEU A C 1
ATOM 3715 O O . LEU A 1 471 ? 12.369 2.441 -35.930 1.00 79.19 471 LEU A O 1
ATOM 3719 N N . ARG A 1 472 ? 14.139 1.496 -36.930 1.00 75.81 472 ARG A N 1
ATOM 3720 C CA . ARG A 1 472 ? 13.385 1.076 -38.116 1.00 75.81 472 ARG A CA 1
ATOM 3721 C C . ARG A 1 472 ? 12.468 -0.094 -37.759 1.00 75.81 472 ARG A C 1
ATOM 3723 O O . ARG A 1 472 ? 12.928 -1.122 -37.279 1.00 75.81 472 ARG A O 1
ATOM 3730 N N . SER A 1 473 ? 11.183 0.025 -38.081 1.00 67.19 473 SER A N 1
ATOM 3731 C CA . SER A 1 473 ? 10.168 -1.008 -37.821 1.00 67.19 473 SER A CA 1
ATOM 3732 C C . SER A 1 473 ? 10.310 -2.277 -38.683 1.00 67.19 473 SER A C 1
ATOM 3734 O O . SER A 1 473 ? 9.600 -3.246 -38.445 1.00 67.19 473 SER A O 1
ATOM 3736 N N . GLY A 1 474 ? 11.195 -2.272 -39.689 1.00 59.44 474 GLY A N 1
ATOM 3737 C CA . GLY A 1 474 ? 11.202 -3.237 -40.800 1.00 59.44 474 GLY A CA 1
ATOM 3738 C C . GLY A 1 474 ? 12.149 -4.440 -40.703 1.00 59.44 474 GLY A C 1
ATOM 3739 O O . GLY A 1 474 ? 12.357 -5.086 -41.720 1.00 59.44 474 GLY A O 1
ATOM 3740 N N . SER A 1 475 ? 12.749 -4.743 -39.548 1.00 56.66 475 SER A N 1
ATOM 3741 C CA . SER A 1 475 ? 13.587 -5.946 -39.373 1.00 56.66 475 SER A CA 1
ATOM 3742 C C . SER A 1 475 ? 12.928 -6.904 -38.381 1.00 56.66 475 SER A C 1
ATOM 3744 O O . SER A 1 475 ? 12.760 -6.562 -37.206 1.00 56.66 475 SER A O 1
ATOM 3746 N N . THR A 1 476 ? 12.545 -8.080 -38.880 1.00 59.50 476 THR A N 1
ATOM 3747 C CA . THR A 1 476 ? 11.902 -9.180 -38.144 1.00 59.50 476 THR A CA 1
ATOM 3748 C C . THR A 1 476 ? 12.843 -9.903 -37.184 1.00 59.50 476 THR A C 1
ATOM 3750 O O . THR A 1 476 ? 12.357 -10.499 -36.229 1.00 59.50 476 THR A O 1
ATOM 3753 N N . ASP A 1 477 ? 14.160 -9.802 -37.382 1.00 54.44 477 ASP A N 1
ATOM 3754 C CA . ASP A 1 477 ? 15.093 -10.801 -36.839 1.00 54.44 477 ASP A CA 1
ATOM 3755 C C . ASP A 1 477 ? 15.812 -10.356 -35.551 1.00 54.44 477 ASP A C 1
ATOM 3757 O O . ASP A 1 477 ? 16.317 -11.195 -34.817 1.00 54.44 477 ASP A O 1
ATOM 3761 N N . PHE A 1 478 ? 15.837 -9.053 -35.230 1.00 54.22 478 PHE A N 1
ATOM 3762 C CA . PHE A 1 478 ? 16.660 -8.518 -34.120 1.00 54.22 478 PHE A CA 1
ATOM 3763 C C . PHE A 1 478 ? 15.897 -7.730 -33.044 1.00 54.22 478 PHE A C 1
ATOM 3765 O O . PHE A 1 478 ? 16.498 -7.219 -32.104 1.00 54.22 478 PHE A O 1
ATOM 3772 N N . HIS A 1 479 ? 14.572 -7.611 -33.161 1.00 60.97 479 HIS A N 1
ATOM 3773 C CA . HIS A 1 479 ? 13.754 -6.827 -32.219 1.00 60.97 479 HIS A CA 1
ATOM 3774 C C . HIS A 1 479 ? 12.733 -7.670 -31.457 1.00 60.97 479 HIS A C 1
ATOM 3776 O O . HIS A 1 479 ? 11.977 -7.123 -30.651 1.00 60.97 479 HIS A O 1
ATOM 3782 N N . GLN A 1 480 ? 12.706 -8.980 -31.711 1.00 75.12 480 GLN A N 1
ATOM 3783 C CA . GLN A 1 480 ? 11.830 -9.894 -31.002 1.00 75.12 480 GLN A CA 1
ATOM 3784 C C . GLN A 1 480 ? 12.374 -10.142 -29.595 1.00 75.12 480 GLN A C 1
ATOM 3786 O O . GLN A 1 480 ? 13.536 -10.488 -29.421 1.00 75.12 480 GLN A O 1
ATOM 3791 N N . GLY A 1 481 ? 11.566 -9.893 -28.570 1.00 82.62 481 GLY A N 1
ATOM 3792 C CA . GLY A 1 481 ? 11.968 -10.112 -27.182 1.00 82.62 481 GLY A CA 1
ATOM 3793 C C . GLY A 1 481 ? 12.913 -9.053 -26.599 1.00 82.62 481 GLY A C 1
ATOM 3794 O O . GLY A 1 481 ? 13.184 -9.117 -25.399 1.00 82.62 481 GLY A O 1
ATOM 3795 N N . LEU A 1 482 ? 13.353 -8.041 -27.364 1.00 90.06 482 LEU A N 1
ATOM 3796 C CA . LEU A 1 482 ? 14.209 -6.976 -26.826 1.00 90.06 482 LEU A CA 1
ATOM 3797 C C . LEU A 1 482 ? 13.475 -6.211 -25.7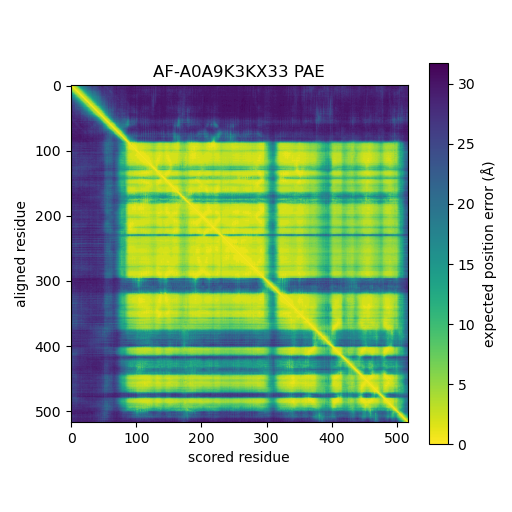16 1.00 90.06 482 LEU A C 1
ATOM 3799 O O . LEU A 1 482 ? 12.370 -5.690 -25.894 1.00 90.06 482 LEU A O 1
ATOM 3803 N N . THR A 1 483 ? 14.085 -6.168 -24.543 1.00 92.19 483 THR A N 1
ATOM 3804 C CA . THR A 1 483 ? 13.579 -5.500 -23.349 1.00 92.19 483 THR A CA 1
ATOM 3805 C C . THR A 1 483 ? 14.592 -4.474 -22.901 1.00 92.19 483 THR A C 1
ATOM 3807 O O . THR A 1 483 ? 15.760 -4.795 -22.694 1.00 92.19 483 THR A O 1
ATOM 3810 N N . VAL A 1 484 ? 14.127 -3.245 -22.729 1.00 93.50 484 VAL A N 1
AT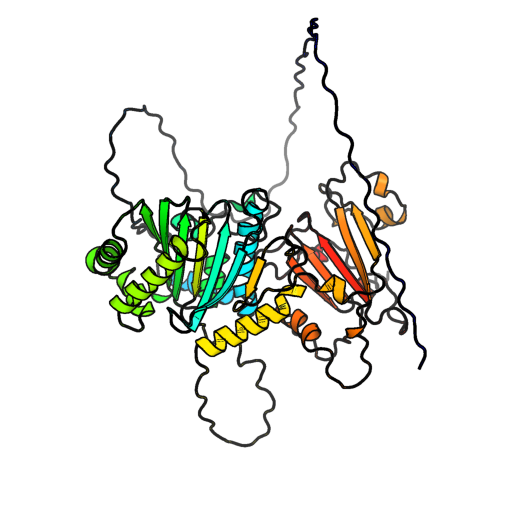OM 3811 C CA . VAL A 1 484 ? 14.911 -2.163 -22.146 1.00 93.50 484 VAL A CA 1
ATOM 3812 C C . VAL A 1 484 ? 14.293 -1.810 -20.803 1.00 93.50 484 VAL A C 1
ATOM 3814 O O . VAL A 1 484 ? 13.098 -1.541 -20.717 1.00 93.50 484 VAL A O 1
ATOM 3817 N N . ILE A 1 485 ? 15.103 -1.804 -19.757 1.00 95.81 485 ILE A N 1
ATOM 3818 C CA . ILE A 1 485 ? 14.742 -1.359 -18.417 1.00 95.81 485 ILE A CA 1
ATOM 3819 C C . ILE A 1 485 ? 15.470 -0.043 -18.181 1.00 95.81 485 ILE A C 1
ATOM 3821 O O . ILE A 1 485 ? 16.698 0.012 -18.216 1.00 95.81 485 ILE A O 1
ATOM 3825 N N . ILE A 1 486 ? 14.701 1.011 -17.954 1.00 95.19 486 ILE A N 1
ATOM 3826 C CA . ILE A 1 486 ? 15.178 2.314 -17.512 1.00 95.19 486 ILE A CA 1
ATOM 3827 C C . ILE A 1 486 ? 14.978 2.356 -16.005 1.00 95.19 486 ILE A C 1
ATOM 3829 O O . ILE A 1 486 ? 13.851 2.242 -15.530 1.00 95.19 486 ILE A O 1
ATOM 3833 N N . ASP A 1 487 ? 16.061 2.510 -15.264 1.00 94.94 487 ASP A N 1
ATOM 3834 C CA . ASP A 1 487 ? 16.073 2.493 -13.809 1.00 94.94 487 ASP A CA 1
ATOM 3835 C C . ASP A 1 487 ? 16.568 3.843 -13.277 1.00 94.94 487 ASP A C 1
ATOM 3837 O O . ASP A 1 487 ? 17.769 4.116 -13.178 1.00 94.94 487 ASP A O 1
ATOM 3841 N N . ASP A 1 488 ? 15.605 4.708 -12.958 1.00 92.06 488 ASP A N 1
ATOM 3842 C CA . ASP A 1 488 ? 15.804 6.001 -12.306 1.00 92.06 488 ASP A CA 1
ATOM 3843 C C . ASP A 1 488 ? 15.833 5.837 -10.777 1.00 92.06 488 ASP A C 1
ATOM 3845 O O . ASP A 1 488 ? 15.011 6.379 -10.031 1.00 92.06 488 ASP A O 1
ATOM 3849 N N . TYR A 1 489 ? 16.813 5.064 -10.312 1.00 88.75 489 TYR A N 1
ATOM 3850 C CA . TYR A 1 489 ? 17.045 4.781 -8.894 1.00 88.75 489 TYR A CA 1
ATOM 3851 C C . TYR A 1 489 ? 17.176 6.056 -8.042 1.00 88.75 489 TYR A C 1
ATOM 3853 O O . TYR A 1 489 ? 16.770 6.081 -6.885 1.00 88.75 489 TYR A O 1
ATOM 3861 N N . ASN A 1 490 ? 17.686 7.140 -8.636 1.00 85.00 490 ASN A N 1
ATOM 3862 C CA . ASN A 1 490 ? 17.898 8.435 -7.983 1.00 85.00 490 ASN A CA 1
ATOM 3863 C C . ASN A 1 490 ? 16.647 9.340 -7.942 1.00 85.00 490 ASN A C 1
ATOM 3865 O O . ASN A 1 490 ? 16.764 10.514 -7.562 1.00 85.00 490 ASN A O 1
ATOM 3869 N N . GLY A 1 491 ? 15.487 8.859 -8.412 1.00 84.56 491 GLY A N 1
ATOM 3870 C CA . GLY A 1 491 ? 14.232 9.621 -8.423 1.00 84.56 491 GLY A CA 1
ATOM 3871 C C . GLY A 1 491 ? 14.337 10.956 -9.169 1.00 84.56 491 GLY A C 1
ATOM 3872 O O . GLY A 1 491 ? 13.812 11.977 -8.727 1.00 84.56 491 GLY A O 1
ATOM 3873 N N . THR A 1 492 ? 15.099 10.992 -10.259 1.00 78.31 492 THR A N 1
ATOM 3874 C CA . THR A 1 492 ? 15.350 12.196 -11.062 1.00 78.31 492 THR A CA 1
ATOM 3875 C C . THR A 1 492 ? 14.124 12.594 -11.875 1.00 78.31 492 THR A C 1
ATOM 3877 O O . THR A 1 492 ? 13.929 13.770 -12.179 1.00 78.31 492 THR A O 1
ATOM 3880 N N . ILE A 1 493 ? 13.292 11.616 -12.224 1.00 77.81 493 ILE A N 1
ATOM 3881 C CA . ILE A 1 493 ? 12.092 11.811 -13.019 1.00 77.81 493 ILE A CA 1
ATOM 3882 C C . ILE A 1 493 ? 10.939 12.265 -12.105 1.00 77.81 493 ILE A C 1
ATOM 3884 O O . ILE A 1 493 ? 10.634 11.599 -11.105 1.00 77.81 493 ILE A O 1
ATOM 3888 N N . PRO A 1 494 ? 10.263 13.382 -12.439 1.00 73.88 494 PRO A N 1
ATOM 3889 C CA . PRO A 1 494 ? 9.101 13.839 -11.690 1.00 73.88 494 PRO A CA 1
ATOM 3890 C C . PRO A 1 494 ? 7.913 12.896 -11.914 1.00 73.88 494 PRO A C 1
ATOM 3892 O O . 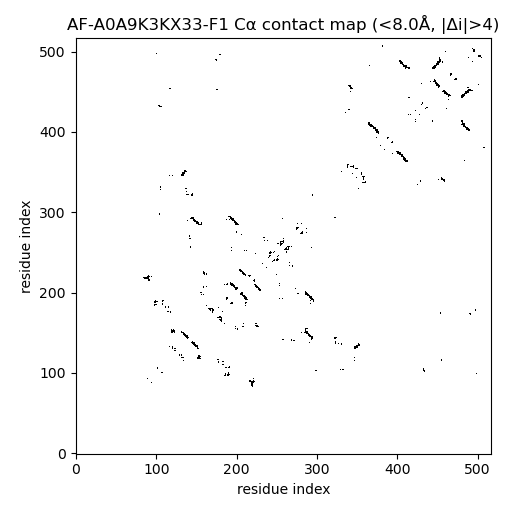PRO A 1 494 ? 7.508 12.675 -13.060 1.00 73.88 494 PRO A O 1
ATOM 3895 N N . LEU A 1 495 ? 7.336 12.384 -10.821 1.00 71.38 495 LEU A N 1
ATOM 3896 C CA . LEU A 1 495 ? 6.145 11.533 -10.852 1.00 71.38 495 LEU A CA 1
ATOM 3897 C C . LEU A 1 495 ? 4.865 12.365 -10.692 1.00 71.38 495 LEU A C 1
ATOM 3899 O O . LEU A 1 495 ? 4.871 13.434 -10.085 1.00 71.38 495 LEU A O 1
ATOM 3903 N N . ASN A 1 496 ? 3.741 11.874 -11.222 1.00 67.81 496 ASN A N 1
ATOM 3904 C CA . ASN A 1 496 ? 2.425 12.411 -10.874 1.00 67.81 496 ASN A CA 1
ATOM 3905 C C . ASN A 1 496 ? 1.894 11.760 -9.582 1.00 67.81 496 ASN A C 1
ATOM 3907 O O . ASN A 1 496 ? 2.339 10.686 -9.185 1.00 67.81 496 ASN A O 1
ATOM 3911 N N . ALA A 1 497 ? 0.880 12.369 -8.961 1.00 58.81 497 ALA A N 1
ATOM 3912 C CA . ALA A 1 497 ? 0.373 11.942 -7.656 1.00 58.81 497 ALA A CA 1
ATOM 3913 C C . ALA A 1 497 ? -0.112 10.483 -7.580 1.00 58.81 497 ALA A C 1
ATOM 3915 O O . ALA A 1 497 ? 0.069 9.841 -6.549 1.00 58.81 497 ALA A O 1
ATOM 3916 N N . THR A 1 498 ? -0.709 9.962 -8.657 1.00 59.69 498 THR A N 1
ATOM 3917 C CA . THR A 1 498 ? -1.190 8.571 -8.725 1.00 59.69 498 THR A CA 1
ATOM 3918 C C . THR A 1 498 ? -0.140 7.596 -9.244 1.00 59.69 498 THR A C 1
ATOM 3920 O O . THR A 1 498 ? -0.410 6.404 -9.325 1.00 59.69 498 THR A O 1
ATOM 3923 N N . LYS A 1 499 ? 1.041 8.086 -9.644 1.00 70.88 499 LYS A N 1
ATOM 3924 C CA . LYS A 1 499 ? 2.139 7.312 -10.251 1.00 70.88 499 LYS A CA 1
ATOM 3925 C C . LYS A 1 499 ? 1.737 6.554 -11.529 1.00 70.88 499 LYS A C 1
ATOM 3927 O O . LYS A 1 499 ? 2.479 5.702 -12.001 1.00 70.88 499 LYS A O 1
ATOM 3932 N N . GLN A 1 500 ? 0.574 6.870 -12.104 1.00 59.50 500 GLN A N 1
ATOM 3933 C CA . GLN A 1 500 ? -0.025 6.175 -13.251 1.00 59.50 500 GLN A CA 1
ATOM 3934 C C . GLN A 1 500 ? 0.191 6.897 -14.590 1.00 59.50 500 GLN A C 1
ATOM 3936 O O . GLN A 1 500 ? -0.056 6.321 -15.647 1.00 59.50 500 GLN A O 1
ATOM 3941 N N . ARG A 1 501 ? 0.616 8.171 -14.600 1.00 50.78 501 ARG A N 1
ATOM 3942 C CA . ARG A 1 501 ? 0.830 8.946 -15.841 1.00 50.78 501 ARG A CA 1
ATOM 3943 C C . ARG A 1 501 ? 2.027 9.875 -15.703 1.00 50.78 501 ARG A C 1
ATOM 3945 O O . ARG A 1 501 ? 2.267 10.417 -14.637 1.00 50.78 501 ARG A O 1
ATOM 3952 N N . HIS A 1 502 ? 2.788 10.09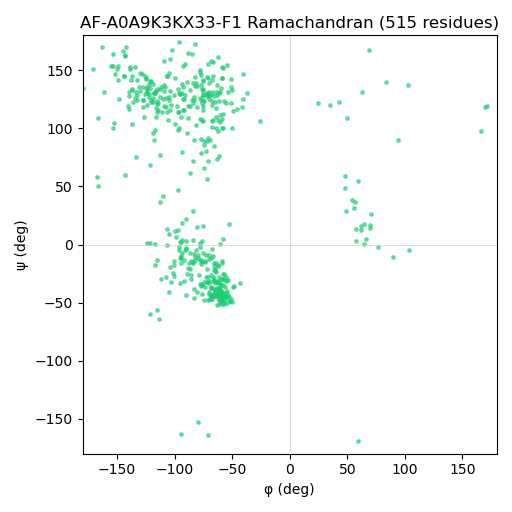0 -16.772 1.00 51.91 502 HIS A N 1
ATOM 3953 C CA . HIS A 1 502 ? 3.952 10.982 -16.732 1.00 51.91 502 HIS A CA 1
ATOM 3954 C C . HIS A 1 502 ? 3.922 12.091 -17.772 1.00 51.91 502 HIS A C 1
ATOM 3956 O O . HIS A 1 502 ? 3.559 11.872 -18.928 1.00 51.91 502 HIS A O 1
ATOM 3962 N N . LEU A 1 503 ? 4.425 13.248 -17.326 1.00 45.59 503 LEU A N 1
ATOM 3963 C CA . LEU A 1 503 ? 4.732 14.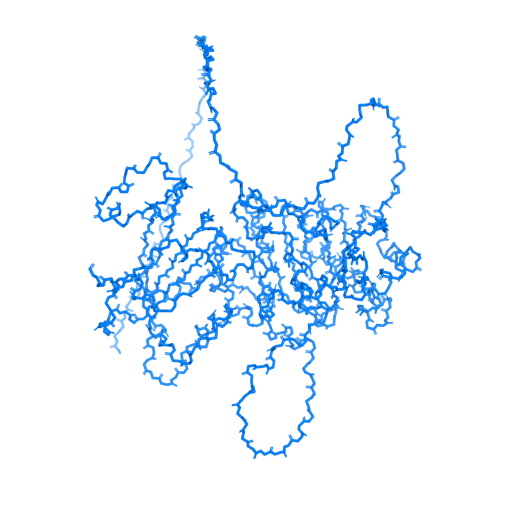461 -18.086 1.00 45.59 503 LEU A CA 1
ATOM 3964 C C . LEU A 1 503 ? 5.973 14.342 -18.988 1.00 45.59 503 LEU A C 1
ATOM 3966 O O . LEU A 1 503 ? 6.177 15.229 -19.811 1.00 45.59 503 LEU A O 1
ATOM 3970 N N . ILE A 1 504 ? 6.776 13.269 -18.890 1.00 45.84 504 ILE A N 1
ATOM 3971 C CA . ILE A 1 504 ? 8.010 13.081 -19.691 1.00 45.84 504 ILE A CA 1
ATOM 3972 C C . ILE A 1 504 ? 7.784 13.345 -21.186 1.00 45.84 504 ILE A C 1
ATOM 3974 O O . ILE A 1 504 ? 8.633 13.910 -21.867 1.00 45.84 504 ILE A O 1
ATOM 3978 N N . TRP A 1 505 ? 6.615 12.987 -21.708 1.00 47.91 505 TRP A N 1
ATOM 3979 C CA . TRP A 1 505 ? 6.335 13.050 -23.142 1.00 47.91 505 TRP A CA 1
ATOM 3980 C C . TRP A 1 505 ? 5.744 14.386 -23.612 1.00 47.91 505 TRP A C 1
ATOM 3982 O O . TRP A 1 505 ? 5.564 14.574 -24.810 1.00 47.91 505 TRP A O 1
ATOM 3992 N N . LEU A 1 506 ? 5.490 15.330 -22.697 1.00 40.09 506 LEU A N 1
ATOM 3993 C CA . LEU A 1 506 ? 5.381 16.752 -23.049 1.00 40.09 506 LEU A CA 1
ATOM 3994 C C . LEU A 1 506 ? 6.766 17.386 -23.274 1.00 40.09 506 LEU A C 1
ATOM 3996 O O . LEU A 1 506 ? 6.836 18.489 -23.807 1.00 40.09 506 LEU A O 1
ATOM 4000 N N . LEU A 1 507 ? 7.851 16.706 -22.882 1.00 37.75 507 LEU A N 1
ATOM 4001 C CA . LEU A 1 507 ? 9.214 17.244 -22.917 1.00 37.75 507 LEU A CA 1
ATOM 4002 C C . LEU A 1 507 ? 10.067 16.691 -24.066 1.00 37.75 507 LEU A C 1
ATOM 4004 O O . LEU A 1 507 ? 11.051 17.324 -24.439 1.00 37.75 507 LEU A O 1
ATOM 4008 N N . LEU A 1 508 ? 9.689 15.553 -24.657 1.00 39.38 508 LEU A N 1
ATOM 4009 C CA . LEU A 1 508 ? 10.305 15.074 -25.892 1.00 39.38 508 LEU A CA 1
ATOM 4010 C C . LEU A 1 508 ? 9.643 15.784 -27.080 1.00 39.38 508 LEU A C 1
ATOM 4012 O O . LEU A 1 508 ? 8.414 15.731 -27.198 1.00 39.38 508 LEU A O 1
ATOM 4016 N N . PRO A 1 509 ? 10.408 16.468 -27.953 1.00 38.94 509 PRO A N 1
ATOM 4017 C CA . PRO A 1 509 ? 9.828 17.142 -29.102 1.00 38.94 509 PRO A CA 1
ATOM 4018 C C . PRO A 1 509 ? 9.058 16.111 -29.920 1.00 38.94 509 PRO A C 1
ATOM 4020 O O . PRO A 1 509 ? 9.613 15.088 -30.326 1.00 38.94 509 PRO A O 1
ATOM 4023 N N . ARG A 1 510 ? 7.765 16.372 -30.154 1.00 39.94 510 ARG A N 1
ATOM 4024 C CA . ARG A 1 510 ? 7.004 15.654 -31.175 1.00 39.94 510 ARG A CA 1
ATOM 4025 C C . ARG A 1 510 ? 7.750 15.885 -32.478 1.00 39.94 510 ARG A C 1
ATOM 4027 O O . ARG A 1 510 ? 7.637 16.954 -33.072 1.00 39.94 510 ARG A O 1
ATOM 4034 N N . THR A 1 511 ? 8.540 14.912 -32.910 1.00 41.03 511 THR A N 1
ATOM 4035 C CA . THR A 1 511 ? 8.996 14.888 -34.286 1.00 41.03 511 THR A CA 1
ATOM 4036 C C . THR A 1 511 ? 7.725 14.752 -35.107 1.00 41.03 511 THR A C 1
ATOM 4038 O O . THR A 1 511 ? 7.030 13.743 -35.054 1.00 41.03 511 THR A O 1
ATOM 4041 N N . ASN A 1 512 ? 7.341 15.836 -35.769 1.00 35.09 512 ASN A N 1
ATOM 4042 C CA . ASN A 1 512 ? 6.368 15.778 -36.833 1.00 35.09 512 ASN A CA 1
ATOM 4043 C C . ASN A 1 512 ? 7.167 15.324 -38.063 1.00 35.09 512 ASN A C 1
ATOM 4045 O O . ASN A 1 512 ? 7.928 16.134 -38.593 1.00 35.09 512 ASN A O 1
ATOM 4049 N N . PRO A 1 513 ? 7.094 14.053 -38.504 1.00 37.03 513 PRO A N 1
ATOM 4050 C CA . PRO A 1 513 ? 7.818 13.623 -39.700 1.00 37.03 513 PRO A CA 1
ATOM 4051 C C . PRO A 1 513 ? 7.259 14.264 -40.983 1.00 37.03 513 PRO A C 1
ATOM 4053 O O . PRO A 1 513 ? 7.843 14.092 -42.046 1.00 37.03 513 PRO A O 1
ATOM 4056 N N . PHE A 1 514 ? 6.172 15.039 -40.890 1.00 34.47 514 PHE A N 1
ATOM 4057 C CA . PHE A 1 514 ? 5.599 15.819 -41.984 1.00 34.47 514 PHE A CA 1
ATOM 4058 C C . PHE A 1 514 ? 5.544 17.310 -41.633 1.00 34.47 514 PHE A C 1
ATOM 4060 O O . PHE A 1 514 ? 4.482 17.896 -41.445 1.00 34.47 514 PHE A O 1
ATOM 4067 N N . GLY A 1 515 ? 6.718 17.929 -41.545 1.00 32.97 515 GLY A N 1
ATOM 4068 C CA . GLY A 1 515 ? 6.880 19.350 -41.838 1.00 32.97 515 GLY A CA 1
ATOM 4069 C C . GLY A 1 515 ? 7.285 19.507 -43.301 1.00 32.97 515 GLY A C 1
ATOM 4070 O O . GLY A 1 515 ? 8.468 19.634 -43.590 1.00 32.97 515 GLY A O 1
ATOM 4071 N N . GLN A 1 516 ? 6.320 19.431 -44.220 1.00 35.94 516 GLN A N 1
ATOM 4072 C CA . GLN A 1 516 ? 6.475 20.011 -45.554 1.00 35.94 516 GLN A CA 1
ATOM 4073 C C . GLN A 1 516 ? 5.998 21.463 -45.490 1.00 35.94 516 GLN A C 1
ATOM 4075 O O . GLN A 1 516 ? 4.804 21.704 -45.317 1.00 35.94 516 GLN A O 1
ATOM 4080 N N . CYS A 1 517 ? 6.955 22.384 -45.571 1.00 33.09 517 CYS A N 1
ATOM 4081 C CA . CYS A 1 517 ? 6.989 23.551 -46.457 1.00 33.09 517 CYS A CA 1
ATOM 4082 C C . CYS A 1 517 ? 8.377 24.181 -46.341 1.00 33.09 517 CYS A C 1
ATOM 4084 O O . CYS A 1 517 ? 8.753 24.548 -45.205 1.00 33.09 517 CYS A O 1
#

Nearest PDB structures (foldseek):
  7k7t-assembly1_A  TM=7.100E-01  e=2.625E-14  Homo sapiens
  6mw7-assembly2_D  TM=5.900E-01  e=1.444E-09  Homo sapiens
  4r1f-assembly2_D  TM=5.799E-01  e=1.392E-05  Homo sapiens
  1zxn-assembly2_C  TM=5.404E-01  e=5.497E-06  Homo sapiens
  8tf0-assembly3_C  TM=4.552E-01  e=4.806E-04  Canis lupus familiaris

Secondary structure (DSSP, 8-state):
----PPPP--------------------------------PPPP-----------PPPPPP-----------------------S--S--HHHHHHHHTTS-SSHHHHHHHHHHHHHHHHHTTTT-TT-SS-EEEEEEE-SSSSSEEEEEEE-S----HHHHHSTT--GGGG-TT-S--SS-HHHHHHHHH-SEEEEEEEETTTEEEEEEEEGGG--SS-----EEEEESS--HHHHHHHIIIII-IIIIIHHHHHHTTT-HHHHHHHHHHHHHHHHHSTTTT-SSEEEEEEES----SGGGGS-----S--------PPPHHHHHHHHHHHHHHHHHHHBS--TTSEEEETTEEPPS-HHHHH-EEEEEEEEEE-SSS-GGG--HHHHHTTGGGG-S---EEEEEEEEE-GGG---SSS---HHHHHHHHTTT----TT--TTS-EEEEEETTTTEEEEEEE-TTTTTT--TT-SSSSTTEEEEEEETT--SPPPTTSS--GGGGTS----S----

pLDDT: mean 73.28, std 24.92, range [23.72, 98.5]

Radius of gyration: 28.86 Å; Cα contacts (8 Å, |Δi|>4): 792; chains: 1; bounding box: 87×85×82 Å

Sequence (517 aa):
MSRVTNIPIDVEDTDMPKNDTLANDDPTTINNGNALVSQTQLPKVHDNDSPIRQLTPPGIHVNAVDGDTKDVVVDHQQQASDAAEGSGICGRGMWDAWTRSFDTPLMAVLDLLDNAVDASWTLLENPAVEKPQIQIEVDDQIGNGGILLRNASKFIPPLSEVLQVYKSKKGLCKDSIGENGIGVKHACASLSDLSLLFCKRDMKYLCVGILMRDLQQENSIVLPSFEWHDSVDIPDELTKLCTVTHPHTWGKALEAYGEGDIEDGMNQCFRHMMIIQEGQWRDHPNVFTIVLNELKHVGLDSTTEAHIDGGGVQSHREGKSSEQKSKELLNELQRKMPCLYLHLNNIEVKIQKKLVASTYWERRLVELTKFELEIPTEEHWTKIHREFYDKGKVSELTNPKKSIRFFCGFNPLRHSDEGEQASHDDVEAETVFGLKGDRNVNSASLKVYLYSRQSGRLIKVEHDPRSRMGLRSGSTDFHQGLTVIIDDYNGTIPLNATKQRHLIWLLLPRTNPFGQC

Foldseek 3Di:
DDDDDDDDDDDDDDDDDDDDDDDDDDDDDDDDDDDDDDDDDDDDDDDDDDDDDDDDDDDDDDDDDDDDDDDDDDDDPDPQPPPVPFPQDQQLVVLVVLLPLAPDLLLLVVLVVLVQCLFQVQCVPPPVPQFWEKEWEQPPPQFFRFIKIKTFGPFDPAVVQLQDAQDDPCCVPLQGPARGSCSNVSSLSNWAQKKKKWKQAQLFKIKIKIDHSVVGHRRHHDIGMDMDGHDDPLLVVLCCVCPPVPVPRSVVRLCVRCVNDNNSSSVSVVVVSCCCCPNPNVPRRIMMMMTRHFTDPPDPCVVPDDPCPDDDDPDPPPDDGSNVVSVVSLVLCLLLVLVQWQACPRHFYYGNNDTRDVCVCVVFFDPKDKDKQFDALPDQLLPPDPVCVVVVVSVVRPDRPFIKMKIKGFGVLLVPPDPDPSPPSQVSNCVNLVCPDDPPQRSQAEKEWEFAHLRRGTLDIDRRCCVVVVHDPPDPPPGGRIYMYIGHNVSSADADNSSNDHPVVVRPPPPPVDPDD